Protein AF-0000000076362112 (afdb_homodimer)

Secondary structure (DSSP, 8-state):
------------TTTT--S--HHHHHHHTT--------------------EEEES-HHHHHHHHHHHHHHHHHHHHT-HHHHTS-HHHHHHHHHHHHHHHHHHHHHHHT----EEEE--HHHHHHHH-TTS---SSS-S---SPPHHHHHHHHHHHHHHHHHT--HHHHHHHHHHHH--S--TT-SSHHHHHHHHHHHHHHHHHHHS-SSTTSPPSHHHHHHHHHHHTTS-HHHHIIIIIHHHHTTS-HHHHHHHHHHS--/---S--------TTTT--S--HHHHHHHTT--------------------EEEES-HHHHHHHHHHHHHHHHHHHHT-HHHHTS-HHHHHHHHHHHHHHHHHHHHHHHT----EEEE--HHHHHHHH-TTS---STTTTT--SPPHHHHHHHHHHHHHHHHHT--HHHHHHHHHHHH--S--TT-SSHHHHHHHHHHHHHHHHHHHS-SSTTSPPSHHHHHHHHHHHTTS-HHHHIIIIIHHHHTTS-HHHHHHHHHHS--

Solvent-accessible surface area (backbone atoms only — not comparable to full-atom values): 30241 Å² total; per-residue (Å²): 142,78,76,82,77,81,84,71,70,78,82,53,85,71,61,78,70,59,74,90,42,62,71,54,52,64,64,56,62,69,68,76,76,79,78,85,72,81,79,65,79,67,70,70,70,70,69,55,54,44,37,40,39,53,55,51,50,57,63,45,34,45,55,51,49,52,35,43,51,51,41,45,47,54,54,67,70,34,68,74,51,70,73,43,55,68,69,41,42,53,49,41,49,69,68,30,46,50,48,43,31,51,50,38,32,40,75,70,64,64,77,83,56,69,40,65,27,67,39,50,43,45,51,43,56,69,51,13,81,80,53,80,73,82,53,74,73,59,49,80,60,56,51,28,35,66,67,56,51,48,52,52,49,50,41,37,50,51,48,57,71,66,60,69,50,72,69,56,49,53,36,48,47,47,34,58,51,37,58,62,86,50,88,83,51,77,61,48,69,60,38,40,50,50,22,51,51,27,46,50,53,35,51,64,69,44,47,47,92,45,88,86,47,75,61,57,50,60,65,51,51,53,41,50,55,55,41,64,68,57,51,56,53,36,53,40,49,50,58,37,29,80,74,53,45,80,56,59,65,62,58,52,50,51,48,59,61,64,42,73,122,138,85,72,77,85,82,80,70,74,82,83,55,85,73,61,78,74,60,75,89,40,61,73,54,51,66,63,56,63,70,68,75,77,78,79,84,73,82,78,67,80,68,70,69,72,70,70,54,54,43,36,40,38,52,55,48,51,56,63,45,34,46,54,51,50,51,35,44,50,52,42,47,46,53,55,66,68,33,68,75,50,69,74,43,55,68,68,40,42,54,50,40,49,69,70,28,45,51,47,43,31,53,51,38,32,40,75,68,64,65,77,85,57,68,39,66,26,67,37,49,43,46,51,42,55,69,47,13,79,80,53,80,72,79,53,76,74,57,48,81,59,56,51,29,35,65,68,56,52,47,52,51,51,50,43,38,51,51,48,56,71,64,59,70,51,73,68,54,48,53,36,48,47,46,35,59,49,37,59,61,86,49,88,82,51,76,60,49,69,59,37,40,50,50,22,51,50,28,46,52,54,35,51,64,71,44,47,47,92,44,88,85,45,75,62,56,50,62,66,50,51,53,42,51,56,56,42,63,69,56,51,55,53,35,53,40,49,49,59,38,30,80,73,53,46,82,57,58,64,62,59,52,49,50,47,58,60,64,43,73,124

pLDDT: mean 75.49, std 26.13, range [19.02, 98.56]

InterPro domains:
  IPR000536 Nuclear hormone receptor, ligand-binding domain [PF00104] (61-240)
  IPR000536 Nuclear hormone receptor, ligand-binding domain [PS51843] (24-260)
  IPR000536 Nuclear hormone receptor, ligand-binding domain [SM00430] (62-231)
  IPR001723 Nuclear hormone receptor [PR00398] (63-84)
  IPR001723 Nuclear hormone receptor [PR00398] (84-100)
  IPR001723 Nuclear hormone receptor [PR00398] (162-177)
  IPR001723 Nuclear hormone receptor [PR00398] (219-236)
  IPR033544 Nuclear receptor subfamily 0 group B member 1/2 [PTHR24081] (4-260)
  IPR035500 Nuclear hormone receptor-like domain superfamily [G3DSA:1.10.565.10] (57-258)
  IPR035500 Nuclear hormone receptor-like domain superfamily [SSF48508] (22-259)

Organism: Callorhinchus milii (NCBI:txid7868)

Nearest PDB structures (foldseek):
  4nuf-assembly1_A  TM=9.093E-01  e=3.323E-13  Escherichia coli O104:H4 str. 2009EL-2071
  3f5c-assembly1_B  TM=9.180E-01  e=6.263E-12  Mus musculus
  8c5l-assembly1_A  TM=8.718E-01  e=2.458E-09  Escherichia coli K-12
  8c5l-assembly1_B-2  TM=8.641E-01  e=8.531E-09  Escherichia coli K-12
  4log-assembly1_A  TM=8.033E-01  e=7.347E-09  Escherichia coli O104:H4 str. 2009EL-2071

Sequence (522 aa):
MACVNMLLDKCHCASRYGRNAILYNILSQQAVVKPHSQFSHHSCTCQIKRTVCLKTPHITCPTVIEVLVKTVSFMQNLPSFHHLPKEDQLLLLGSCWAPLFLLGLAQEGVNFEVVEIPVQSLLKRLLLNGKELPGVVGAESTQPSIADVQRIKLCLNKFWDLDLTPKEFAYLKGAVLFSADLPGLQATLYVQSLQREAQRVLHEVLVPLQPKDTSRLAPILLTVSALRTISAGVVTELFFRPVIGSTEINQLLIQMFYTKQMACVNMLLDKCHCASRYGRNAILYNILSQQAVVKPHSQFSHHSCTCQIKRTVCLKTPHITCPTVIEVLVKTVSFMQNLPSFHHLPKEDQLLLLGSCWAPLFLLGLAQEGVNFEVVEIPVQSLLKRLLLNGKELPGVVGAESTQPSIADVQRIKLCLNKFWDLDLTPKEFAYLKGAVLFSADLPGLQATLYVQSLQREAQRVLHEVLVPLQPKDTSRLAPILLTVSALRTISAGVVTELFFRPVIGSTEINQLLIQMFYTKQ

Radius of gyration: 28.47 Å; Cα contacts (8 Å, |Δi|>4): 563; chains: 2; bounding box: 60×81×67 Å

Foldseek 3Di:
DPDPDDPPDDPPVPDPPPDVCVVVVVVPPPDPDDCPDDPPPVPVVLPQQWFKAFPCLVPQQVVLVVLLLVLLVLLLPDPLLVVFDPVQNLLLLVQQSQLSSLLSCLVVVPDTDMDTDRPPSVCCVVVVCPPPPPPPCPPVNLGAGPVLVVLSVVLSVLSVVLVDDPVLSSLVSQLRRLDLPGPPGPPSVSSVVSNVVSVVVSQVVQPDPDPPDDGCVVSNVVSSVSSSPRDPSNVCNHRPCVPQPPDDVSVVSVCSNPVDD/DPDPDPPPDDPPPVPPPPDVCVVVVVVPPPDPDDDDDDPPPVPVVLPQQWFKAFPCLVPQQVVLVVLLLVLLVLLLPDPLLVVFDPVQNLLLLVQQSQLSSLLSCLVVVPDTDMDTDRPPSVCCVVVVCPPPPPPPCPPVNLGAGPVLVVLSVVLSVLSVVLVDDPVLSSLVSQLRSLDLPGPPGPPSVSSVVSNVVSVVVSQVVQPDPDPPDPGCVVSNVVSSVSSSPRDPSNVCNHRPCVPQPPDDVSVVSVCSNPVDD

Structure (mmCIF, N/CA/C/O backbone):
data_AF-0000000076362112-model_v1
#
loop_
_entity.id
_entity.type
_entity.pdbx_description
1 polymer 'Nuclear receptor subfamily 0, group B, member 2b'
#
loop_
_atom_site.group_PDB
_atom_site.id
_atom_site.type_symbol
_atom_site.label_atom_id
_atom_site.label_alt_id
_atom_site.label_comp_id
_atom_site.label_asym_id
_atom_site.label_entity_id
_atom_site.label_seq_id
_atom_site.pdbx_PDB_ins_code
_atom_site.Cartn_x
_atom_site.Cartn_y
_atom_site.Cartn_z
_atom_site.occupancy
_atom_site.B_iso_or_equiv
_atom_site.auth_seq_id
_atom_site.auth_comp_id
_atom_site.auth_asym_id
_atom_site.auth_atom_id
_atom_site.pdbx_PDB_model_num
ATOM 1 N N . MET A 1 1 ? -37.219 -4.016 -19.281 1 19.28 1 MET A N 1
ATOM 2 C CA . MET A 1 1 ? -36.094 -4.199 -20.188 1 19.28 1 MET A CA 1
ATOM 3 C C . MET A 1 1 ? -35.438 -2.863 -20.531 1 19.28 1 MET A C 1
ATOM 5 O O . MET A 1 1 ? -34.469 -2.812 -21.312 1 19.28 1 MET A O 1
ATOM 9 N N . ALA A 1 2 ? -36.094 -1.767 -20.406 1 21.03 2 ALA A N 1
ATOM 10 C CA . ALA A 1 2 ? -36.031 -0.342 -20.719 1 21.03 2 ALA A CA 1
ATOM 11 C C . ALA A 1 2 ? -34.812 0.302 -20.094 1 21.03 2 ALA A C 1
ATOM 13 O O . ALA A 1 2 ? -34.25 1.266 -20.625 1 21.03 2 ALA A O 1
ATOM 14 N N . CYS A 1 3 ? -34.5 0.074 -18.938 1 20.05 3 CYS A N 1
ATOM 15 C CA . CYS A 1 3 ? -34.25 1.035 -17.859 1 20.05 3 CYS A CA 1
ATOM 16 C C . CYS A 1 3 ? -32.844 1.589 -17.922 1 20.05 3 CYS A C 1
ATOM 18 O O . CYS A 1 3 ? -32.312 2.088 -16.922 1 20.05 3 CYS A O 1
ATOM 20 N N . VAL A 1 4 ? -32 0.981 -18.703 1 24.61 4 VAL A N 1
ATOM 21 C CA . VAL A 1 4 ? -30.594 1.295 -18.594 1 24.61 4 VAL A CA 1
ATOM 22 C C . VAL A 1 4 ? -30.359 2.754 -18.984 1 24.61 4 VAL A C 1
ATOM 24 O O . VAL A 1 4 ? -30.359 3.104 -20.172 1 24.61 4 VAL A O 1
ATOM 27 N N . ASN A 1 5 ? -31.188 3.746 -18.609 1 21.02 5 ASN A N 1
ATOM 28 C CA . ASN A 1 5 ? -31.219 5.203 -18.672 1 21.02 5 ASN A CA 1
ATOM 29 C C . ASN A 1 5 ? -29.812 5.789 -18.75 1 21.02 5 ASN A C 1
ATOM 31 O O . ASN A 1 5 ? -28.859 5.176 -18.266 1 21.02 5 ASN A O 1
ATOM 35 N N . MET A 1 6 ? -29.516 7.078 -19.5 1 23.14 6 MET A N 1
ATOM 36 C CA . MET A 1 6 ? -28.969 8.086 -20.406 1 23.14 6 MET A CA 1
ATOM 37 C C . MET A 1 6 ? -28.047 9.039 -19.656 1 23.14 6 MET A C 1
ATOM 39 O O . MET A 1 6 ? -27.547 10 -20.234 1 23.14 6 MET A O 1
ATOM 43 N N . LEU A 1 7 ? -28.25 9.148 -18.359 1 22.69 7 LEU A N 1
ATOM 44 C CA . LEU A 1 7 ? -27.953 10.375 -17.625 1 22.69 7 LEU A CA 1
ATOM 45 C C . LEU A 1 7 ? -26.469 10.68 -17.641 1 22.69 7 LEU A C 1
ATOM 47 O O . LEU A 1 7 ? -25.781 10.445 -16.641 1 22.69 7 LEU A O 1
ATOM 51 N N . LEU A 1 8 ? -25.781 10.188 -18.531 1 27.08 8 LEU A N 1
ATOM 52 C CA . LEU A 1 8 ? -24.344 10.43 -18.609 1 27.08 8 LEU A CA 1
ATOM 53 C C . LEU A 1 8 ? -24.062 11.906 -18.859 1 27.08 8 LEU A C 1
ATOM 55 O O . LEU A 1 8 ? -23.641 12.281 -19.969 1 27.08 8 LEU A O 1
ATOM 59 N N . ASP A 1 9 ? -25.016 12.852 -18.766 1 29.69 9 ASP A N 1
ATOM 60 C CA . ASP A 1 9 ? -24.922 14.172 -19.391 1 29.69 9 ASP A CA 1
ATOM 61 C C . ASP A 1 9 ? -23.516 14.758 -19.203 1 29.69 9 ASP A C 1
ATOM 63 O O . ASP A 1 9 ? -22.719 14.234 -18.406 1 29.69 9 ASP A O 1
ATOM 67 N N . LYS A 1 10 ? -23.531 16.297 -19.125 1 29.12 10 LYS A N 1
ATOM 68 C CA . LYS A 1 10 ? -22.734 17.516 -19.062 1 29.12 10 LYS A CA 1
ATOM 69 C C . LYS A 1 10 ? -21.812 17.516 -17.844 1 29.12 10 LYS A C 1
ATOM 71 O O . LYS A 1 10 ? -22.281 17.406 -16.703 1 29.12 10 LYS A O 1
ATOM 76 N N . CYS A 1 11 ? -20.875 17 -17.828 1 32.19 11 CYS A N 1
ATOM 77 C CA . CYS A 1 11 ? -19.891 16.938 -16.75 1 32.19 11 CYS A CA 1
ATOM 78 C C . CYS A 1 11 ? -19.688 18.312 -16.109 1 32.19 11 CYS A C 1
ATOM 80 O O . CYS A 1 11 ? -19.141 19.219 -16.734 1 32.19 11 CYS A O 1
ATOM 82 N N . HIS A 1 12 ? -20.812 19 -15.5 1 32.84 12 HIS A N 1
ATOM 83 C CA . HIS A 1 12 ? -20.906 20.328 -14.883 1 32.84 12 HIS A CA 1
ATOM 84 C C . HIS A 1 12 ? -19.844 20.5 -13.797 1 32.84 12 HIS A C 1
ATOM 86 O O . HIS A 1 12 ? -19.953 21.406 -12.961 1 32.84 12 HIS A O 1
ATOM 92 N N . CYS A 1 13 ? -18.859 19.766 -13.836 1 32.47 13 CYS A N 1
ATOM 93 C CA . CYS A 1 13 ? -18.016 19.891 -12.648 1 32.47 13 CYS A CA 1
ATOM 94 C C . CYS A 1 13 ? -17.906 21.344 -12.219 1 32.47 13 CYS A C 1
ATOM 96 O O . CYS A 1 13 ? -17.531 21.641 -11.078 1 32.47 13 CYS A O 1
ATOM 98 N N . ALA A 1 14 ? -17.922 22.344 -13.102 1 31.05 14 ALA A N 1
ATOM 99 C CA . ALA A 1 14 ? -17.828 23.781 -12.891 1 31.05 14 ALA A CA 1
ATOM 100 C C . ALA A 1 14 ? -19.078 24.312 -12.195 1 31.05 14 ALA A C 1
ATOM 102 O O . ALA A 1 14 ? -19.094 25.453 -11.727 1 31.05 14 ALA A O 1
ATOM 103 N N . SER A 1 15 ? -20.203 23.828 -12.398 1 33.34 15 SER A N 1
ATOM 104 C CA . SER A 1 15 ? -21.281 24.781 -12.102 1 33.34 15 SER A CA 1
ATOM 105 C C . SER A 1 15 ? -21.281 25.141 -10.617 1 33.34 15 SER A C 1
ATOM 107 O O . SER A 1 15 ? -21.609 26.281 -10.258 1 33.34 15 SER A O 1
ATOM 109 N N . ARG A 1 16 ? -21.562 24.172 -9.766 1 31.28 16 ARG A N 1
ATOM 110 C CA . ARG A 1 16 ? -22.141 24.594 -8.5 1 31.28 16 ARG A CA 1
ATOM 111 C C . ARG A 1 16 ? -21.094 25.25 -7.602 1 31.28 16 ARG A C 1
ATOM 113 O O . ARG A 1 16 ? -21.328 25.391 -6.398 1 31.28 16 ARG A O 1
ATOM 120 N N . TYR A 1 17 ? -19.922 25.5 -7.977 1 28.86 17 TYR A N 1
ATOM 121 C CA . TYR A 1 17 ? -19.125 26.219 -6.984 1 28.86 17 TYR A CA 1
ATOM 122 C C . TYR A 1 17 ? -19.703 27.594 -6.711 1 28.86 17 TYR A C 1
ATOM 124 O O . TYR A 1 17 ? -19.469 28.547 -7.465 1 28.86 17 TYR A O 1
ATOM 132 N N . GLY A 1 18 ? -20.969 27.812 -6.539 1 28.11 18 GLY A N 1
ATOM 133 C CA . GLY A 1 18 ? -21.328 29.188 -6.246 1 28.11 18 GLY A CA 1
ATOM 134 C C . GLY A 1 18 ? -20.328 29.875 -5.32 1 28.11 18 GLY A C 1
ATOM 135 O O . GLY A 1 18 ? -19.859 30.984 -5.605 1 28.11 18 GLY A O 1
ATOM 136 N N . ARG A 1 19 ? -20.531 29.719 -3.982 1 28.12 19 ARG A N 1
ATOM 137 C CA . ARG A 1 19 ? -20.031 30.75 -3.072 1 28.12 19 ARG A CA 1
ATOM 138 C C . ARG A 1 19 ? -18.516 30.844 -3.152 1 28.12 19 ARG A C 1
ATOM 140 O O . ARG A 1 19 ? -17.953 31.922 -2.941 1 28.12 19 ARG A O 1
ATOM 147 N N . ASN A 1 20 ? -17.844 29.859 -2.836 1 26.17 20 ASN A N 1
ATOM 148 C CA . ASN A 1 20 ? -16.484 30.219 -2.475 1 26.17 20 ASN A CA 1
ATOM 149 C C . ASN A 1 20 ? -15.68 30.703 -3.688 1 26.17 20 ASN A C 1
ATOM 151 O O . ASN A 1 20 ? -15.094 29.891 -4.406 1 26.17 20 ASN A O 1
ATOM 155 N N . ALA A 1 21 ? -16.016 31.75 -4.559 1 30.19 21 ALA A N 1
ATOM 156 C CA . ALA A 1 21 ? -15.75 32.844 -5.504 1 30.19 21 ALA A CA 1
ATOM 157 C C . ALA A 1 21 ? -14.352 33.406 -5.305 1 30.19 21 ALA A C 1
ATOM 159 O O . ALA A 1 21 ? -13.742 33.906 -6.25 1 30.19 21 ALA A O 1
ATOM 160 N N . ILE A 1 22 ? -13.914 33.562 -4.094 1 27.7 22 ILE A N 1
ATOM 161 C CA . ILE A 1 22 ? -12.766 34.406 -3.807 1 27.7 22 ILE A CA 1
ATOM 162 C C . ILE A 1 22 ? -11.555 33.938 -4.602 1 27.7 22 ILE A C 1
ATOM 164 O O . ILE A 1 22 ? -10.867 34.75 -5.242 1 27.7 22 ILE A O 1
ATOM 168 N N . LEU A 1 23 ? -11.336 32.656 -4.586 1 28.17 23 LEU A N 1
ATOM 169 C CA . LEU A 1 23 ? -10.094 32.375 -5.293 1 28.17 23 LEU A CA 1
ATOM 170 C C . LEU A 1 23 ? -10.281 32.5 -6.801 1 28.17 23 LEU A C 1
ATOM 172 O O . LEU A 1 23 ? -9.359 32.906 -7.516 1 28.17 23 LEU A O 1
ATOM 176 N N . TYR A 1 24 ? -11.461 32.375 -7.332 1 29.08 24 TYR A N 1
ATOM 177 C CA . TYR A 1 24 ? -11.781 32.719 -8.711 1 29.08 24 TYR A CA 1
ATOM 178 C C . TYR A 1 24 ? -11.562 34.219 -8.969 1 29.08 24 TYR A C 1
ATOM 180 O O . TYR A 1 24 ? -11.016 34.594 -10.008 1 29.08 24 TYR A O 1
ATOM 188 N N . ASN A 1 25 ? -12.102 35.094 -8.141 1 27.92 25 ASN A N 1
ATOM 189 C CA . ASN A 1 25 ? -12.016 36.531 -8.367 1 27.92 25 ASN A CA 1
ATOM 190 C C . ASN A 1 25 ? -10.562 37 -8.391 1 27.92 25 ASN A C 1
ATOM 192 O O . ASN A 1 25 ? -10.211 37.875 -9.172 1 27.92 25 ASN A O 1
ATOM 196 N N . ILE A 1 26 ? -9.75 36.5 -7.52 1 27.42 26 ILE A N 1
ATOM 197 C CA . ILE A 1 26 ? -8.438 37.125 -7.508 1 27.42 26 ILE A CA 1
ATOM 198 C C . ILE A 1 26 ? -7.707 36.844 -8.812 1 27.42 26 ILE A C 1
ATOM 200 O O . ILE A 1 26 ? -7.113 37.719 -9.422 1 27.42 26 ILE A O 1
ATOM 204 N N . LEU A 1 27 ? -7.848 35.5 -9.266 1 29.06 27 LEU A N 1
ATOM 205 C CA . LEU A 1 27 ? -7.016 35.25 -10.438 1 29.06 27 LEU A CA 1
ATOM 206 C C . LEU A 1 27 ? -7.738 35.688 -11.711 1 29.06 27 LEU A C 1
ATOM 208 O O . LEU A 1 27 ? -7.105 35.875 -12.75 1 29.06 27 LEU A O 1
ATOM 212 N N . SER A 1 28 ? -9.07 35.656 -11.711 1 28.62 28 SER A N 1
ATOM 213 C CA . SER A 1 28 ? -9.797 36.062 -12.906 1 28.62 28 SER A CA 1
ATOM 214 C C . SER A 1 28 ? -9.523 37.531 -13.258 1 28.62 28 SER A C 1
ATOM 216 O O . SER A 1 28 ? -9.906 38 -14.328 1 28.62 28 SER A O 1
ATOM 218 N N . GLN A 1 29 ? -9.32 38.375 -12.328 1 26.28 29 GLN A N 1
ATOM 219 C CA . GLN A 1 29 ? -9.367 39.781 -12.758 1 26.28 29 GLN A CA 1
ATOM 220 C C . GLN A 1 29 ? -8.258 40.062 -13.758 1 26.28 29 GLN A C 1
ATOM 222 O O . GLN A 1 29 ? -8.352 41.031 -14.523 1 26.28 29 GLN A O 1
ATOM 227 N N . GLN A 1 30 ? -7.004 39.656 -13.547 1 27.81 30 GLN A N 1
ATOM 228 C CA . GLN A 1 30 ? -6.117 40.469 -14.375 1 27.81 30 GLN A CA 1
ATOM 229 C C . GLN A 1 30 ? -6.105 39.969 -15.812 1 27.81 30 GLN A C 1
ATOM 231 O O . GLN A 1 30 ? -5.527 40.594 -16.688 1 27.81 30 GLN A O 1
ATOM 236 N N . ALA A 1 31 ? -6.176 38.594 -16.125 1 27.25 31 ALA A N 1
ATOM 237 C CA . ALA A 1 31 ? -5.801 38.5 -17.531 1 27.25 31 ALA A CA 1
ATOM 238 C C . ALA A 1 31 ? -6.98 38.812 -18.453 1 27.25 31 ALA A C 1
ATOM 240 O O . ALA A 1 31 ? -8.102 38.375 -18.203 1 27.25 31 ALA A O 1
ATOM 241 N N . VAL A 1 32 ? -7.043 39.844 -19.125 1 26.59 32 VAL A N 1
ATOM 242 C CA . VAL A 1 32 ? -7.777 40.406 -20.266 1 26.59 32 VAL A CA 1
ATOM 243 C C . VAL A 1 32 ? -7.75 39.406 -21.422 1 26.59 32 VAL A C 1
ATOM 245 O O . VAL A 1 32 ? -7.984 39.781 -22.578 1 26.59 32 VAL A O 1
ATOM 248 N N . VAL A 1 33 ? -7.688 38.156 -21.203 1 24.38 33 VAL A N 1
ATOM 249 C CA . VAL A 1 33 ? -7.527 37.438 -22.469 1 24.38 33 VAL A CA 1
ATOM 250 C C . VAL A 1 33 ? -8.766 37.656 -23.328 1 24.38 33 VAL A C 1
ATOM 252 O O . VAL A 1 33 ? -9.883 37.719 -22.812 1 24.38 33 VAL A O 1
ATOM 255 N N . LYS A 1 34 ? -8.539 37.938 -24.641 1 27.59 34 LYS A N 1
ATOM 256 C CA . LYS A 1 34 ? -9.406 38.094 -25.797 1 27.59 34 LYS A CA 1
ATOM 257 C C . LYS A 1 34 ? -10.219 36.844 -26.047 1 27.59 34 LYS A C 1
ATOM 259 O O . LYS A 1 34 ? -9.75 35.719 -25.781 1 27.59 34 LYS A O 1
ATOM 264 N N . PRO A 1 35 ? -11.57 36.844 -26.406 1 27.25 35 PRO A N 1
ATOM 265 C CA . PRO A 1 35 ? -12.719 35.938 -26.609 1 27.25 35 PRO A CA 1
ATOM 266 C C . PRO A 1 35 ? -12.469 34.906 -27.703 1 27.25 35 PRO A C 1
ATOM 268 O O . PRO A 1 35 ? -13.406 34.25 -28.172 1 27.25 35 PRO A O 1
ATOM 271 N N . HIS A 1 36 ? -11.281 34.531 -28.203 1 25.17 36 HIS A N 1
ATOM 272 C CA . HIS A 1 36 ? -11.43 33.844 -29.469 1 25.17 36 HIS A CA 1
ATOM 273 C C . HIS A 1 36 ? -12.211 32.531 -29.281 1 25.17 36 HIS A C 1
ATOM 275 O O . HIS A 1 36 ? -12.023 31.828 -28.281 1 25.17 36 HIS A O 1
ATOM 281 N N . SER A 1 37 ? -13.398 32.188 -29.969 1 25.25 37 SER A N 1
ATOM 282 C CA . SER A 1 37 ? -14.617 31.406 -30.062 1 25.25 37 SER A CA 1
ATOM 283 C C . SER A 1 37 ? -14.305 29.922 -30.219 1 25.25 37 SER A C 1
ATOM 285 O O . SER A 1 37 ? -15.219 29.094 -30.281 1 25.25 37 SER A O 1
ATOM 287 N N . GLN A 1 38 ? -13.195 29.516 -30.859 1 27.81 38 GLN A N 1
ATOM 288 C CA . GLN A 1 38 ? -13.391 28.203 -31.469 1 27.81 38 GLN A CA 1
ATOM 289 C C . GLN A 1 38 ? -13.633 27.141 -30.391 1 27.81 38 GLN A C 1
ATOM 291 O O . GLN A 1 38 ? -13.008 27.172 -29.328 1 27.81 38 GLN A O 1
ATOM 296 N N . PHE A 1 39 ? -14.797 26.438 -30.344 1 25.59 39 PHE A N 1
ATOM 297 C CA . PHE A 1 39 ? -15.461 25.375 -29.594 1 25.59 39 PHE A CA 1
ATOM 298 C C . PHE A 1 39 ? -14.547 24.172 -29.438 1 25.59 39 PHE A C 1
ATOM 300 O O . PHE A 1 39 ? -14.57 23.266 -30.281 1 25.59 39 PHE A O 1
ATOM 307 N N . SER A 1 40 ? -13.266 24.281 -29.578 1 29.3 40 SER A N 1
ATOM 308 C CA . SER A 1 40 ? -12.531 23.031 -29.562 1 29.3 40 SER A CA 1
ATOM 309 C C . SER A 1 40 ? -12.898 22.188 -28.344 1 29.3 40 SER A C 1
ATOM 311 O O . SER A 1 40 ? -13.07 22.703 -27.25 1 29.3 40 SER A O 1
ATOM 313 N N . HIS A 1 41 ? -13.648 21.031 -28.641 1 29.25 41 HIS A N 1
ATOM 314 C CA . HIS A 1 41 ? -13.961 19.922 -27.75 1 29.25 41 HIS A CA 1
ATOM 315 C C . HIS A 1 41 ? -12.789 19.625 -26.812 1 29.25 41 HIS A C 1
ATOM 317 O O . HIS A 1 41 ? -11.719 19.219 -27.281 1 29.25 41 HIS A O 1
ATOM 323 N N . HIS A 1 42 ? -12.375 20.516 -26.094 1 29.17 42 HIS A N 1
ATOM 324 C CA . HIS A 1 42 ? -11.32 20.328 -25.109 1 29.17 42 HIS A CA 1
ATOM 325 C C . HIS A 1 42 ? -11.469 18.984 -24.406 1 29.17 42 HIS A C 1
ATOM 327 O O . HIS A 1 42 ? -12.469 18.75 -23.734 1 29.17 42 HIS A O 1
ATOM 333 N N . SER A 1 43 ? -11.266 17.859 -25.266 1 31.94 43 SER A N 1
ATOM 334 C CA . SER A 1 43 ? -11.086 16.547 -24.641 1 31.94 43 SER A CA 1
ATOM 335 C C . SER A 1 43 ? -10.5 16.672 -23.234 1 31.94 43 SER A C 1
ATOM 337 O O . SER A 1 43 ? -9.438 17.266 -23.062 1 31.94 43 SER A O 1
ATOM 339 N N . CYS A 1 44 ? -11.281 17.109 -22.438 1 36 44 CYS A N 1
ATOM 340 C CA . CYS A 1 44 ? -10.891 17.172 -21.031 1 36 44 CYS A CA 1
ATOM 341 C C . CYS A 1 44 ? -9.891 16.062 -20.703 1 36 44 CYS A C 1
ATOM 343 O O . CYS A 1 44 ? -10.164 14.883 -20.922 1 36 44 CYS A O 1
ATOM 345 N N . THR A 1 45 ? -8.703 16.047 -21.141 1 37.31 45 THR A N 1
ATOM 346 C CA . THR A 1 45 ? -7.566 15.219 -20.766 1 37.31 45 THR A CA 1
ATOM 347 C C . THR A 1 45 ? -7.68 14.773 -19.312 1 37.31 45 THR A C 1
ATOM 349 O O . THR A 1 45 ? -6.738 14.195 -18.75 1 37.31 45 THR A O 1
ATOM 352 N N . CYS A 1 46 ? -8.523 15.289 -18.516 1 42.59 46 CYS A N 1
ATOM 353 C CA . CYS A 1 46 ? -8.609 14.773 -17.156 1 42.59 46 CYS A CA 1
ATOM 354 C C . CYS A 1 46 ? -8.68 13.25 -17.156 1 42.59 46 CYS A C 1
ATOM 356 O O . CYS A 1 46 ? -9.773 12.68 -17.125 1 42.59 46 CYS A O 1
ATOM 358 N N . GLN A 1 47 ? -8.141 12.578 -18.094 1 44.5 47 GLN A N 1
ATOM 359 C CA . GLN A 1 47 ? -8.109 11.133 -17.938 1 44.5 47 GLN A CA 1
ATOM 360 C C . GLN A 1 47 ? -7.934 10.727 -16.484 1 44.5 47 GLN A C 1
ATOM 362 O O . GLN A 1 47 ? -6.863 10.93 -15.906 1 44.5 47 GLN A O 1
ATOM 367 N N . ILE A 1 48 ? -8.938 10.93 -15.609 1 48.56 48 ILE A N 1
ATOM 368 C CA . ILE A 1 48 ? -9.086 10.547 -14.211 1 48.56 48 ILE A CA 1
ATOM 369 C C . ILE A 1 48 ? -8.5 9.148 -13.992 1 48.56 48 ILE A C 1
ATOM 371 O O . ILE A 1 48 ? -9.062 8.156 -14.453 1 48.56 48 ILE A O 1
ATOM 375 N N . LYS A 1 49 ? -7.188 9.023 -14.141 1 56.47 49 LYS A N 1
ATOM 376 C CA . LYS A 1 49 ? -6.648 7.715 -13.773 1 56.47 49 LYS A CA 1
ATOM 377 C C . LYS A 1 49 ? -7.09 7.32 -12.367 1 56.47 49 LYS A C 1
ATOM 379 O O . LYS A 1 49 ? -6.891 8.07 -11.406 1 56.47 49 LYS A O 1
ATOM 384 N N . ARG A 1 50 ? -8.148 6.445 -12.266 1 68.06 50 ARG A N 1
ATOM 385 C CA . ARG A 1 50 ? -8.648 5.875 -11.023 1 68.06 50 ARG A CA 1
ATOM 386 C C . ARG A 1 50 ? -7.824 4.664 -10.602 1 68.06 50 ARG A C 1
ATOM 388 O O . ARG A 1 50 ? -7.457 3.838 -11.445 1 68.06 50 ARG A O 1
ATOM 395 N N . THR A 1 51 ? -7.246 4.828 -9.445 1 78.81 51 THR A N 1
ATOM 396 C CA . THR A 1 51 ? -6.602 3.643 -8.898 1 78.81 51 THR A CA 1
ATOM 397 C C . THR A 1 51 ? -7.629 2.723 -8.242 1 78.81 51 THR A C 1
ATOM 399 O O . THR A 1 51 ? -8.719 3.168 -7.859 1 78.81 51 THR A O 1
ATOM 402 N N . VAL A 1 52 ? -7.301 1.466 -8.273 1 89.56 52 VAL A N 1
ATOM 403 C CA . VAL A 1 52 ? -8.242 0.487 -7.738 1 89.56 52 VAL A CA 1
ATOM 404 C C . VAL A 1 52 ? -7.648 -0.181 -6.5 1 89.56 52 VAL A C 1
ATOM 406 O O . VAL A 1 52 ? -6.43 -0.343 -6.402 1 89.56 52 VAL A O 1
ATOM 409 N N . CYS A 1 53 ? -8.516 -0.43 -5.496 1 91 53 CYS A N 1
ATOM 410 C CA . CYS A 1 53 ? -8.109 -1.18 -4.312 1 91 53 CYS A CA 1
ATOM 411 C C . CYS A 1 53 ? -9.125 -2.266 -3.982 1 91 53 CYS A C 1
ATOM 413 O O . CYS A 1 53 ? -10.234 -2.268 -4.516 1 91 53 CYS A O 1
ATOM 415 N N . LEU A 1 54 ? -8.727 -3.227 -3.205 1 94.06 54 LEU A N 1
ATOM 416 C CA . LEU A 1 54 ? -9.633 -4.297 -2.795 1 94.06 54 LEU A CA 1
ATOM 417 C C . LEU A 1 54 ? -10.805 -3.736 -1.994 1 94.06 54 LEU A C 1
ATOM 419 O O . LEU A 1 54 ? -10.617 -2.879 -1.129 1 94.06 54 LEU A O 1
ATOM 423 N N . LYS A 1 55 ? -11.953 -4.203 -2.236 1 92.81 55 LYS A N 1
ATOM 424 C CA . LYS A 1 55 ? -13.156 -3.764 -1.525 1 92.81 55 LYS A CA 1
ATOM 425 C C . LYS A 1 55 ? -13.148 -4.262 -0.083 1 92.81 55 LYS A C 1
ATOM 427 O O . LYS A 1 55 ? -13.555 -3.537 0.83 1 92.81 55 LYS A O 1
ATOM 432 N N . THR A 1 56 ? -12.742 -5.492 0.049 1 92.31 56 THR A N 1
ATOM 433 C CA . THR A 1 56 ? -12.727 -6.117 1.367 1 92.31 56 THR A CA 1
ATOM 434 C C . THR A 1 56 ? -11.375 -6.766 1.643 1 92.31 56 THR A C 1
ATOM 436 O O . THR A 1 56 ? -11.273 -7.992 1.739 1 92.31 56 THR A O 1
ATOM 439 N N . PRO A 1 57 ? -10.414 -5.945 1.925 1 90.56 57 PRO A N 1
ATOM 440 C CA . PRO A 1 57 ? -9.07 -6.477 2.15 1 90.56 57 PRO A CA 1
ATOM 441 C C . PRO A 1 57 ? -9 -7.426 3.344 1 90.56 57 PRO A C 1
ATOM 443 O O . PRO A 1 57 ? -8.211 -8.375 3.344 1 90.56 57 PRO A O 1
ATOM 446 N N . HIS A 1 58 ? -9.82 -7.312 4.344 1 86.25 58 HIS A N 1
ATOM 447 C CA . HIS A 1 58 ? -9.789 -8.133 5.551 1 86.25 58 HIS A CA 1
ATOM 448 C C . HIS A 1 58 ? -10.242 -9.562 5.258 1 86.25 58 HIS A C 1
ATOM 450 O O . HIS A 1 58 ? -9.922 -10.484 6.016 1 86.25 58 HIS A O 1
ATOM 456 N N . ILE A 1 59 ? -10.953 -9.75 4.141 1 89.56 59 ILE A N 1
ATOM 457 C CA . ILE A 1 59 ? -11.414 -11.07 3.732 1 89.56 59 ILE A CA 1
ATOM 458 C C . ILE A 1 59 ? -10.477 -11.641 2.664 1 89.56 59 ILE A C 1
ATOM 460 O O . ILE A 1 59 ? -10.07 -12.797 2.736 1 89.56 59 ILE A O 1
ATOM 464 N N . THR A 1 60 ? -10.117 -10.781 1.714 1 93.25 60 THR A N 1
ATOM 465 C CA . THR A 1 60 ? -9.383 -11.227 0.533 1 93.25 60 THR A CA 1
ATOM 466 C C . THR A 1 60 ? -7.914 -11.469 0.865 1 93.25 60 THR A C 1
ATOM 468 O O . THR A 1 60 ? -7.328 -12.461 0.427 1 93.25 60 THR A O 1
ATOM 471 N N . CYS A 1 61 ? -7.324 -10.625 1.694 1 89.5 61 CYS A N 1
ATOM 472 C CA . CYS A 1 61 ? -5.883 -10.664 1.905 1 89.5 61 CYS A CA 1
ATOM 473 C C . CYS A 1 61 ? -5.465 -11.961 2.59 1 89.5 61 CYS A C 1
ATOM 475 O O . CYS A 1 61 ? -4.523 -12.625 2.15 1 89.5 61 CYS A O 1
ATOM 477 N N . PRO A 1 62 ? -6.191 -12.414 3.643 1 85.81 62 PRO A N 1
ATOM 478 C CA . PRO A 1 62 ? -5.82 -13.703 4.242 1 85.81 62 PRO A CA 1
ATOM 479 C C . PRO A 1 62 ? -5.867 -14.852 3.242 1 85.81 62 PRO A C 1
ATOM 481 O O . PRO A 1 62 ? -4.98 -15.711 3.24 1 85.81 62 PRO A O 1
ATOM 484 N N . THR A 1 63 ? -6.914 -14.844 2.367 1 90.94 63 THR A N 1
ATOM 485 C CA . THR A 1 63 ? -7.09 -15.914 1.393 1 90.94 63 THR A CA 1
ATOM 486 C C . THR A 1 63 ? -5.965 -15.898 0.364 1 90.94 63 THR A C 1
ATOM 488 O O . THR A 1 63 ? -5.41 -16.953 0.025 1 90.94 63 THR A O 1
ATOM 491 N N . VAL A 1 64 ? -5.629 -14.703 -0.06 1 94 64 VAL A N 1
ATOM 492 C CA . VAL A 1 64 ? -4.621 -14.633 -1.112 1 94 64 VAL A CA 1
ATOM 493 C C . VAL A 1 64 ? -3.24 -14.93 -0.527 1 94 64 VAL A C 1
ATOM 495 O O . VAL A 1 64 ? -2.379 -15.492 -1.204 1 94 64 VAL A O 1
ATOM 498 N N . ILE A 1 65 ? -3.023 -14.57 0.711 1 89.56 65 ILE A N 1
ATOM 499 C CA . ILE A 1 65 ? -1.76 -14.891 1.366 1 89.56 65 ILE A CA 1
ATOM 500 C C . ILE A 1 65 ? -1.598 -16.406 1.461 1 89.56 65 ILE A C 1
ATOM 502 O O . ILE A 1 65 ? -0.509 -16.938 1.229 1 89.56 65 ILE A O 1
ATOM 506 N N . GLU A 1 66 ? -2.68 -17.078 1.756 1 88.81 66 GLU A N 1
ATOM 507 C CA . GLU A 1 66 ? -2.641 -18.547 1.783 1 88.81 66 GLU A CA 1
ATOM 508 C C . GLU A 1 66 ? -2.26 -19.109 0.418 1 88.81 66 GLU A C 1
ATOM 510 O O . GLU A 1 66 ? -1.475 -20.062 0.331 1 88.81 66 GLU A O 1
ATOM 515 N N . VAL A 1 67 ? -2.816 -18.547 -0.559 1 94.25 67 VAL A N 1
ATOM 516 C CA . VAL A 1 67 ? -2.51 -19 -1.911 1 94.25 67 VAL A CA 1
ATOM 517 C C . VAL A 1 67 ? -1.037 -18.75 -2.221 1 94.25 67 VAL A C 1
ATOM 519 O O . VAL A 1 67 ? -0.379 -19.578 -2.857 1 94.25 67 VAL A O 1
ATOM 522 N N . LEU A 1 68 ? -0.551 -17.594 -1.768 1 94 68 LEU A N 1
ATOM 523 C CA . LEU A 1 68 ? 0.855 -17.297 -1.997 1 94 68 LEU A CA 1
ATOM 524 C C . LEU A 1 68 ? 1.757 -18.297 -1.292 1 94 68 LEU A C 1
ATOM 526 O O . LEU A 1 68 ? 2.746 -18.766 -1.866 1 94 68 LEU A O 1
ATOM 530 N N . VAL A 1 69 ? 1.418 -18.672 -0.132 1 88.38 69 VAL A N 1
ATOM 531 C CA . VAL A 1 69 ? 2.189 -19.641 0.626 1 88.38 69 VAL A CA 1
ATOM 532 C C . VAL A 1 69 ? 2.193 -20.984 -0.109 1 88.38 69 VAL A C 1
ATOM 534 O O . VAL A 1 69 ? 3.24 -21.625 -0.243 1 88.38 69 VAL A O 1
ATOM 537 N N . LYS A 1 70 ? 1.05 -21.344 -0.553 1 91.75 70 LYS A N 1
ATOM 538 C CA . LYS A 1 70 ? 0.955 -22.594 -1.316 1 91.75 70 LYS A CA 1
ATOM 539 C C . LYS A 1 70 ? 1.787 -22.516 -2.594 1 91.75 70 LYS A C 1
ATOM 541 O O . LYS A 1 70 ? 2.361 -23.516 -3.025 1 91.75 70 LYS A O 1
ATOM 546 N N . THR A 1 71 ? 1.791 -21.391 -3.191 1 94.94 71 THR A N 1
ATOM 547 C CA . THR A 1 71 ? 2.557 -21.172 -4.414 1 94.94 71 THR A CA 1
ATOM 548 C C . THR A 1 71 ? 4.051 -21.359 -4.16 1 94.94 71 THR A C 1
ATOM 550 O O . THR A 1 71 ? 4.727 -22.078 -4.902 1 94.94 71 THR A O 1
ATOM 553 N N . VAL A 1 72 ? 4.531 -20.75 -3.131 1 93.06 72 VAL A N 1
ATOM 554 C CA . VAL A 1 72 ? 5.949 -20.859 -2.797 1 93.06 72 VAL A CA 1
ATOM 555 C C . VAL A 1 72 ? 6.266 -22.281 -2.363 1 93.06 72 VAL A C 1
ATOM 557 O O . VAL A 1 72 ? 7.316 -22.828 -2.715 1 93.06 72 VAL A O 1
ATOM 560 N N . SER A 1 73 ? 5.352 -22.859 -1.645 1 90.5 73 SER A N 1
ATOM 561 C CA . SER A 1 73 ? 5.523 -24.25 -1.221 1 90.5 73 SER A CA 1
ATOM 562 C C . SER A 1 73 ? 5.629 -25.172 -2.42 1 90.5 73 SER A C 1
ATOM 564 O O . SER A 1 73 ? 6.391 -26.156 -2.391 1 90.5 73 SER A O 1
ATOM 566 N N . PHE A 1 74 ? 4.895 -24.969 -3.383 1 93.94 74 PHE A N 1
ATOM 567 C CA . PHE A 1 74 ? 4.961 -25.766 -4.605 1 93.94 74 PHE A CA 1
ATOM 568 C C . PHE A 1 74 ? 6.379 -25.766 -5.168 1 93.94 74 PHE A C 1
ATOM 570 O O . PHE A 1 74 ? 6.902 -26.828 -5.527 1 93.94 74 PHE A O 1
ATOM 577 N N . MET A 1 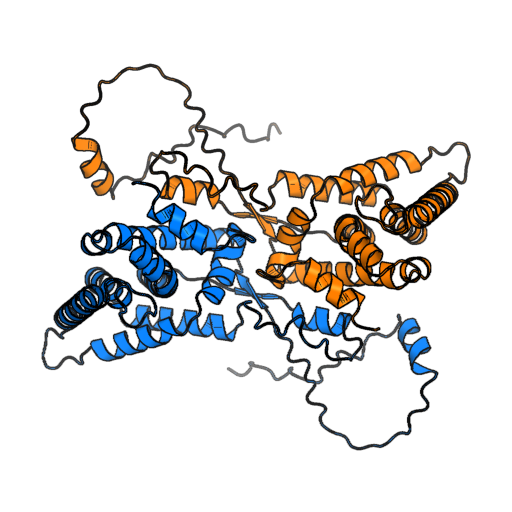75 ? 6.977 -24.578 -5.254 1 92.88 75 MET A N 1
ATOM 578 C CA . MET A 1 75 ? 8.336 -24.453 -5.766 1 92.88 75 MET A CA 1
ATOM 579 C C . MET A 1 75 ? 9.328 -25.172 -4.848 1 92.88 75 MET A C 1
ATOM 581 O O . MET A 1 75 ? 10.242 -25.844 -5.32 1 92.88 75 MET A O 1
ATOM 585 N N . GLN A 1 76 ? 9.055 -25 -3.609 1 89.75 76 GLN A N 1
ATOM 586 C CA . GLN A 1 76 ? 9.93 -25.578 -2.602 1 89.75 76 GLN A CA 1
ATOM 587 C C . GLN A 1 76 ? 9.922 -27.109 -2.686 1 89.75 76 GLN A C 1
ATOM 589 O O . GLN A 1 76 ? 10.914 -27.75 -2.367 1 89.75 76 GLN A O 1
ATOM 594 N N . ASN A 1 77 ? 8.859 -27.609 -3.07 1 91.25 77 ASN A N 1
ATOM 595 C CA . ASN A 1 77 ? 8.68 -29.062 -3.027 1 91.25 77 ASN A CA 1
ATOM 596 C C . ASN A 1 77 ? 9.148 -29.719 -4.32 1 91.25 77 ASN A C 1
ATOM 598 O O . ASN A 1 77 ? 9.047 -30.938 -4.469 1 91.25 77 ASN A O 1
ATOM 602 N N . LEU A 1 78 ? 9.625 -28.984 -5.215 1 92.19 78 LEU A N 1
ATOM 603 C CA . LEU A 1 78 ? 10.164 -29.547 -6.453 1 92.19 78 LEU A CA 1
ATOM 604 C C . LEU A 1 78 ? 11.656 -29.844 -6.312 1 92.19 78 LEU A C 1
ATOM 606 O O . LEU A 1 78 ? 12.477 -28.922 -6.301 1 92.19 78 LEU A O 1
ATOM 610 N N . PRO A 1 79 ? 12.07 -31.078 -6.266 1 91.38 79 PRO A N 1
ATOM 611 C CA . PRO A 1 79 ? 13.484 -31.438 -6.129 1 91.38 79 PRO A CA 1
ATOM 612 C C . PRO A 1 79 ? 14.367 -30.781 -7.191 1 91.38 79 PRO A C 1
ATOM 614 O O . PRO A 1 79 ? 15.469 -30.328 -6.887 1 91.38 79 PRO A O 1
ATOM 617 N N . SER A 1 80 ? 13.883 -30.766 -8.422 1 91.81 80 SER A N 1
ATOM 618 C CA . SER A 1 80 ? 14.648 -30.188 -9.508 1 91.81 80 SER A CA 1
ATOM 619 C C . SER A 1 80 ? 14.977 -28.719 -9.242 1 91.81 80 SER A C 1
ATOM 621 O O . SER A 1 80 ? 15.992 -28.203 -9.711 1 91.81 80 SER A O 1
ATOM 623 N N . PHE A 1 81 ? 14.109 -28.047 -8.477 1 90.44 81 PHE A N 1
ATOM 624 C CA . PHE A 1 81 ? 14.312 -26.641 -8.148 1 90.44 81 PHE A CA 1
ATOM 625 C C . PHE A 1 81 ? 15.5 -26.469 -7.211 1 90.44 81 PHE A C 1
ATOM 627 O O . PHE A 1 81 ? 16.25 -25.5 -7.328 1 90.44 81 PHE A O 1
ATOM 634 N N . HIS A 1 82 ? 15.719 -27.438 -6.406 1 90.44 82 HIS A N 1
ATOM 635 C CA . HIS A 1 82 ? 16.797 -27.359 -5.426 1 90.44 82 HIS A CA 1
ATOM 636 C C . HIS A 1 82 ? 18.156 -27.672 -6.066 1 90.44 82 HIS A C 1
ATOM 638 O O . HIS A 1 82 ? 19.203 -27.375 -5.484 1 90.44 82 HIS A O 1
ATOM 644 N N . HIS A 1 83 ? 18.109 -28.281 -7.207 1 92.31 83 HIS A N 1
ATOM 645 C CA . HIS A 1 83 ? 19.344 -28.562 -7.914 1 92.31 83 HIS A CA 1
ATOM 646 C C . HIS A 1 83 ? 19.875 -27.328 -8.641 1 92.31 83 HIS A C 1
ATOM 648 O O . HIS A 1 83 ? 21.016 -27.312 -9.094 1 92.31 83 HIS A O 1
ATOM 654 N N . LEU A 1 84 ? 19.094 -26.281 -8.664 1 93.88 84 LEU A N 1
ATOM 655 C CA . LEU A 1 84 ? 19.516 -25.031 -9.297 1 93.88 84 LEU A CA 1
ATOM 656 C C . LEU A 1 84 ? 20.422 -24.219 -8.367 1 93.88 84 LEU A C 1
ATOM 658 O O . LEU A 1 84 ? 20.266 -24.281 -7.148 1 93.88 84 LEU A O 1
ATOM 662 N N . PRO A 1 85 ? 21.312 -23.469 -9.062 1 95.12 85 PRO A N 1
ATOM 663 C CA . PRO A 1 85 ? 22.031 -22.5 -8.234 1 95.12 85 PRO A CA 1
ATOM 664 C C . PRO A 1 85 ? 21.094 -21.516 -7.52 1 95.12 85 PRO A C 1
ATOM 666 O O . PRO A 1 85 ? 20.031 -21.172 -8.039 1 95.12 85 PRO A O 1
ATOM 669 N N . LYS A 1 86 ? 21.547 -21.031 -6.352 1 94.38 86 LYS A N 1
ATOM 670 C CA . LYS A 1 86 ? 20.734 -20.141 -5.527 1 94.38 86 LYS A CA 1
ATOM 671 C C . LYS A 1 86 ? 20.266 -18.922 -6.324 1 94.38 86 LYS A C 1
ATOM 673 O O . LYS A 1 86 ? 19.125 -18.484 -6.207 1 94.38 86 LYS A O 1
ATOM 678 N N . GLU A 1 87 ? 21.172 -18.375 -7.094 1 94.25 87 GLU A N 1
ATOM 679 C CA . GLU A 1 87 ? 20.844 -17.203 -7.887 1 94.25 87 GLU A CA 1
ATOM 680 C C . GLU A 1 87 ? 19.734 -17.5 -8.898 1 94.25 87 GLU A C 1
ATOM 682 O O . GLU A 1 87 ? 18.875 -16.656 -9.148 1 94.25 87 GLU A O 1
ATOM 687 N N . ASP A 1 88 ? 19.828 -18.688 -9.5 1 94.69 88 ASP A N 1
ATOM 688 C CA . ASP A 1 88 ? 18.797 -19.094 -10.453 1 94.69 88 ASP A CA 1
ATOM 689 C C . ASP A 1 88 ? 17.453 -19.328 -9.758 1 94.69 88 ASP A C 1
ATOM 691 O O . ASP A 1 88 ? 16.406 -19.031 -10.312 1 94.69 88 ASP A O 1
ATOM 695 N N . GLN A 1 89 ? 17.5 -19.922 -8.547 1 94.56 89 GLN A N 1
ATOM 696 C CA . GLN A 1 89 ? 16.281 -20.109 -7.762 1 94.56 89 GLN A CA 1
ATOM 697 C C . GLN A 1 89 ? 15.578 -18.781 -7.508 1 94.56 89 GLN A C 1
ATOM 699 O O . GLN A 1 89 ? 14.367 -18.656 -7.727 1 94.56 89 GLN A O 1
ATOM 704 N N . LEU A 1 90 ? 16.375 -17.828 -7.07 1 94.31 90 LEU A N 1
ATOM 705 C CA . LEU A 1 90 ? 15.828 -16.5 -6.746 1 94.31 90 LEU A CA 1
ATOM 706 C C . LEU A 1 90 ? 15.297 -15.812 -7.996 1 94.31 90 LEU A C 1
ATOM 708 O O . LEU A 1 90 ? 14.273 -15.141 -7.945 1 94.31 90 LEU A O 1
ATOM 712 N N . LEU A 1 91 ? 16.016 -16.016 -9.078 1 95.12 91 LEU A N 1
ATOM 713 C CA . LEU A 1 91 ? 15.586 -15.43 -10.344 1 95.12 91 LEU A CA 1
ATOM 714 C C . LEU A 1 91 ? 14.25 -16.016 -10.781 1 95.12 91 LEU A C 1
ATOM 716 O O . LEU A 1 91 ? 13.344 -15.273 -11.188 1 95.12 91 LEU A O 1
ATOM 720 N N . LEU A 1 92 ? 14.086 -17.312 -10.719 1 95 92 LEU A N 1
ATOM 721 C CA . LEU A 1 92 ? 12.844 -17.984 -11.109 1 95 92 LEU A CA 1
ATOM 722 C C . LEU A 1 92 ? 11.711 -17.625 -10.164 1 95 92 LEU A C 1
ATOM 724 O O . LEU A 1 92 ? 10.594 -17.328 -10.602 1 95 92 LEU A O 1
ATOM 728 N N . LEU A 1 93 ? 12.047 -17.625 -8.891 1 95 93 LEU A N 1
ATOM 729 C CA . LEU A 1 93 ? 11.062 -17.25 -7.879 1 95 93 LEU A CA 1
ATOM 730 C C . LEU A 1 93 ? 10.508 -15.867 -8.148 1 95 93 LEU A C 1
ATOM 732 O O . LEU A 1 93 ? 9.289 -15.68 -8.18 1 95 93 LEU A O 1
ATOM 736 N N . GLY A 1 94 ? 11.344 -14.953 -8.352 1 94.88 94 GLY A N 1
ATOM 737 C CA . GLY A 1 94 ? 10.961 -13.562 -8.57 1 94.88 94 GLY A CA 1
ATOM 738 C C . GLY A 1 94 ? 10.234 -13.352 -9.883 1 94.88 94 GLY A C 1
ATOM 739 O O . GLY A 1 94 ? 9.375 -12.469 -9.984 1 94.88 94 GLY A O 1
ATOM 740 N N . SER A 1 95 ? 10.516 -14.172 -10.867 1 94.56 95 SER A N 1
ATOM 741 C CA . SER A 1 95 ? 9.977 -13.953 -12.203 1 94.56 95 SER A CA 1
ATOM 742 C C . SER A 1 95 ? 8.656 -14.688 -12.406 1 94.56 95 SER A C 1
ATOM 744 O O . SER A 1 95 ? 7.816 -14.266 -13.195 1 94.56 95 SER A O 1
ATOM 746 N N . CYS A 1 96 ? 8.477 -15.789 -11.648 1 95.56 96 CYS A N 1
ATOM 747 C CA . CYS A 1 96 ? 7.359 -16.641 -12.016 1 95.56 96 CYS A CA 1
ATOM 748 C C . CYS A 1 96 ? 6.32 -16.703 -10.898 1 95.56 96 CYS A C 1
ATOM 750 O O . CYS A 1 96 ? 5.25 -17.281 -11.07 1 95.56 96 CYS A O 1
ATOM 752 N N . TRP A 1 97 ? 6.578 -15.984 -9.773 1 96.5 97 TRP A N 1
ATOM 753 C CA . TRP A 1 97 ? 5.652 -16.109 -8.656 1 96.5 97 TRP A CA 1
ATOM 754 C C . TRP A 1 97 ? 4.273 -15.57 -9.031 1 96.5 97 TRP A C 1
ATOM 756 O O . TRP A 1 97 ? 3.252 -16.141 -8.633 1 96.5 97 TRP A O 1
ATOM 766 N N . ALA A 1 98 ? 4.219 -14.523 -9.781 1 97.38 98 ALA A N 1
ATOM 767 C CA . ALA A 1 98 ? 2.947 -13.844 -10.031 1 97.38 98 ALA A CA 1
ATOM 768 C C . ALA A 1 98 ? 2.035 -14.695 -10.906 1 97.38 98 ALA A C 1
ATOM 770 O O . ALA A 1 98 ? 0.885 -14.961 -10.54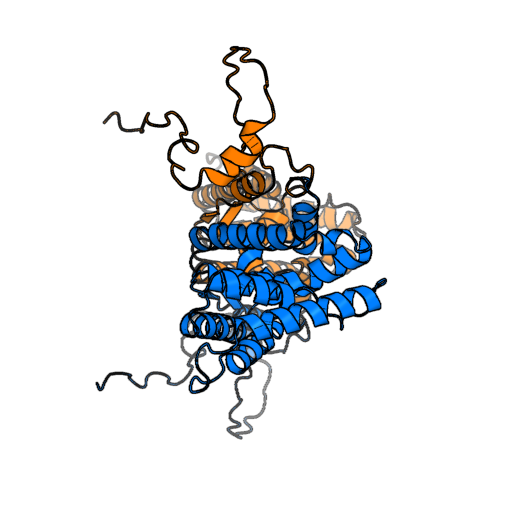7 1 97.38 98 ALA A O 1
ATOM 771 N N . PRO A 1 99 ? 2.541 -15.211 -12.047 1 97.62 99 PRO A N 1
ATOM 772 C CA . PRO A 1 99 ? 1.676 -16.109 -12.812 1 97.62 99 PRO A CA 1
ATOM 773 C C . PRO A 1 99 ? 1.295 -17.375 -12.039 1 97.62 99 PRO A C 1
ATOM 775 O O . PRO A 1 99 ? 0.166 -17.859 -12.156 1 97.62 99 PRO A O 1
ATOM 778 N N . LEU A 1 100 ? 2.215 -17.938 -11.289 1 97.81 100 LEU A N 1
ATOM 779 C CA . LEU A 1 100 ? 1.921 -19.125 -10.492 1 97.81 100 LEU A CA 1
ATOM 780 C C . LEU A 1 100 ? 0.88 -18.812 -9.422 1 97.81 100 LEU A C 1
ATOM 782 O O . LEU A 1 100 ? -0.019 -19.625 -9.18 1 97.81 100 LEU A O 1
ATOM 786 N N . PHE A 1 101 ? 1.061 -17.672 -8.852 1 98.12 101 PHE A N 1
ATOM 787 C CA . PHE A 1 101 ? 0.099 -17.219 -7.852 1 98.12 101 PHE A CA 1
ATOM 788 C C . PHE A 1 101 ? -1.289 -17.078 -8.469 1 98.12 101 PHE A C 1
ATOM 790 O O . PHE A 1 101 ? -2.281 -17.5 -7.871 1 98.12 101 PHE A O 1
ATOM 797 N N . LEU A 1 102 ? -1.379 -16.484 -9.578 1 98.56 102 LEU A N 1
ATOM 798 C CA . LEU A 1 102 ? -2.666 -16.312 -10.242 1 98.56 102 LEU A CA 1
ATOM 799 C C . LEU A 1 102 ? -3.281 -17.656 -10.602 1 98.56 102 LEU A C 1
ATOM 801 O O . LEU A 1 102 ? -4.496 -17.828 -10.5 1 98.56 102 LEU A O 1
ATOM 805 N N . LEU A 1 103 ? -2.461 -18.625 -11.023 1 98.12 103 LEU A N 1
ATOM 806 C CA . LEU A 1 103 ? -2.951 -19.984 -11.234 1 98.12 103 LEU A CA 1
ATOM 807 C C . LEU A 1 103 ? -3.504 -20.562 -9.938 1 98.12 103 LEU A C 1
ATOM 809 O O . LEU A 1 103 ? -4.523 -21.25 -9.945 1 98.12 103 LEU A O 1
ATOM 813 N N . GLY A 1 104 ? -2.799 -20.234 -8.875 1 98.19 104 GLY A N 1
ATOM 814 C CA . GLY A 1 104 ? -3.281 -20.656 -7.57 1 98.19 104 GLY A CA 1
ATOM 815 C C . GLY A 1 104 ? -4.637 -20.062 -7.215 1 98.19 104 GLY A C 1
ATOM 816 O O . GLY A 1 104 ? -5.492 -20.766 -6.66 1 98.19 104 GLY A O 1
ATOM 817 N N . LEU A 1 105 ? -4.781 -18.828 -7.512 1 98.5 105 LEU A N 1
ATOM 818 C CA . LEU A 1 105 ? -6.082 -18.203 -7.273 1 98.5 105 LEU A CA 1
ATOM 819 C C . LEU A 1 105 ? -7.176 -18.922 -8.047 1 98.5 105 LEU A C 1
ATOM 821 O O . LEU A 1 105 ? -8.25 -19.188 -7.512 1 98.5 105 LEU A O 1
ATOM 825 N N . ALA A 1 106 ? -6.883 -19.219 -9.297 1 98.31 106 ALA A N 1
ATOM 826 C CA . ALA A 1 106 ? -7.848 -19.922 -10.133 1 98.31 106 ALA A CA 1
ATOM 827 C C . ALA A 1 106 ? -8.164 -21.297 -9.555 1 98.31 106 ALA A C 1
ATOM 829 O O . ALA A 1 106 ? -9.328 -21.688 -9.461 1 98.31 106 ALA A O 1
ATOM 830 N N . GLN A 1 107 ? -7.152 -21.953 -9.188 1 98 107 GLN A N 1
ATOM 831 C CA . GLN A 1 107 ? -7.305 -23.312 -8.68 1 98 107 GLN A CA 1
ATOM 832 C C . GLN A 1 107 ? -8.141 -23.328 -7.402 1 98 107 GLN A C 1
ATOM 834 O O . GLN A 1 107 ? -8.961 -24.234 -7.207 1 98 107 GLN A O 1
ATOM 839 N N . GLU A 1 108 ? -7.973 -22.344 -6.531 1 97 108 GLU A N 1
ATOM 840 C CA . GLU A 1 108 ? -8.656 -22.281 -5.242 1 97 108 GLU A CA 1
ATOM 841 C C . GLU A 1 108 ? -10.016 -21.609 -5.363 1 97 108 GLU A C 1
ATOM 843 O O . GLU A 1 108 ? -10.75 -21.484 -4.379 1 97 108 GLU A O 1
ATOM 848 N N . GLY A 1 109 ? -10.281 -21.109 -6.492 1 97 109 GLY A N 1
ATOM 849 C CA . GLY A 1 109 ? -11.562 -20.469 -6.715 1 97 109 GLY A CA 1
ATOM 850 C C . GLY A 1 109 ? -11.711 -19.156 -5.98 1 97 109 GLY A C 1
ATOM 851 O O . GLY A 1 109 ? -12.789 -18.828 -5.477 1 97 109 GLY A O 1
ATOM 852 N N . VAL A 1 110 ? -10.602 -18.453 -5.883 1 96.56 110 VAL A N 1
ATOM 853 C CA . VAL A 1 110 ? -10.625 -17.203 -5.141 1 96.56 110 VAL A CA 1
ATOM 854 C C . VAL A 1 110 ? -11.203 -16.094 -6.016 1 96.56 110 VAL A C 1
ATOM 856 O O . VAL A 1 110 ? -10.68 -15.812 -7.098 1 96.56 110 VAL A O 1
ATOM 859 N N . ASN A 1 111 ? -12.266 -15.523 -5.559 1 95.88 111 ASN A N 1
ATOM 860 C CA . ASN A 1 111 ? -12.844 -14.336 -6.168 1 95.88 111 ASN A CA 1
ATOM 861 C C . ASN A 1 111 ? -12.617 -13.094 -5.309 1 95.88 111 ASN A C 1
ATOM 863 O O . ASN A 1 111 ? -12.344 -13.203 -4.113 1 95.88 111 ASN A O 1
ATOM 867 N N . PHE A 1 112 ? -12.672 -11.922 -5.867 1 96.75 112 PHE A N 1
ATOM 868 C CA . PHE A 1 112 ? -12.445 -10.68 -5.145 1 96.75 112 PHE A CA 1
ATOM 869 C C . PHE A 1 112 ? -13.164 -9.516 -5.832 1 96.75 112 PHE A C 1
ATOM 871 O O . PHE A 1 112 ? -13.547 -9.625 -7 1 96.75 112 PHE A O 1
ATOM 878 N N . GLU A 1 113 ? -13.406 -8.531 -5.062 1 95.81 113 GLU A N 1
ATOM 879 C CA . GLU A 1 113 ? -14 -7.293 -5.566 1 95.81 113 GLU A CA 1
ATOM 880 C C . GLU A 1 113 ? -13.07 -6.105 -5.336 1 95.81 113 GLU A C 1
ATOM 882 O O . GLU A 1 113 ? -12.242 -6.125 -4.422 1 95.81 113 GLU A O 1
ATOM 887 N N . VAL A 1 114 ? -13.188 -5.129 -6.25 1 95 114 VAL A N 1
ATOM 888 C CA . VAL A 1 114 ? -12.367 -3.924 -6.141 1 95 114 VAL A CA 1
ATOM 889 C C . VAL A 1 114 ? -13.273 -2.689 -6.152 1 95 114 VAL A C 1
ATOM 891 O O . VAL A 1 114 ? -14.445 -2.775 -6.512 1 95 114 VAL A O 1
ATOM 894 N N . VAL A 1 115 ? -12.711 -1.629 -5.602 1 91 115 VAL A N 1
ATOM 895 C CA . VAL A 1 115 ? -13.352 -0.319 -5.652 1 91 115 VAL A CA 1
ATOM 896 C C . VAL A 1 115 ? -12.375 0.714 -6.203 1 91 115 VAL A C 1
ATOM 898 O O . VAL A 1 115 ? -11.164 0.588 -6.02 1 91 115 VAL A O 1
ATOM 901 N N . GLU A 1 116 ? -12.961 1.635 -6.906 1 87.31 116 GLU A N 1
ATOM 902 C CA . GLU A 1 116 ? -12.141 2.699 -7.477 1 87.31 116 GLU A CA 1
ATOM 903 C C . GLU A 1 116 ? -12 3.869 -6.504 1 87.31 116 GLU A C 1
ATOM 905 O O . GLU A 1 116 ? -12.969 4.242 -5.832 1 87.31 116 GLU A O 1
ATOM 910 N N . ILE A 1 117 ? -10.781 4.297 -6.316 1 83.12 117 ILE A N 1
ATOM 911 C CA . ILE A 1 117 ? -10.508 5.488 -5.52 1 83.12 117 ILE A CA 1
ATOM 912 C C . ILE A 1 117 ? -10.281 6.688 -6.438 1 83.12 117 ILE A C 1
ATOM 914 O O . ILE A 1 117 ? -9.336 6.695 -7.23 1 83.12 117 ILE A O 1
ATOM 918 N N . PRO A 1 118 ? -11.141 7.613 -6.414 1 72.25 118 PRO A N 1
ATOM 919 C CA . PRO A 1 118 ? -11.023 8.773 -7.305 1 72.25 118 PRO A CA 1
ATOM 920 C C . PRO A 1 118 ? -9.898 9.719 -6.906 1 72.25 118 PRO A C 1
ATOM 922 O O . PRO A 1 118 ? -10.148 10.766 -6.312 1 72.25 118 PRO A O 1
ATOM 925 N N . VAL A 1 119 ? -8.641 9.328 -6.867 1 63.03 119 VAL A N 1
ATOM 926 C CA . VAL A 1 119 ? -7.59 10.148 -6.281 1 63.03 119 VAL A CA 1
ATOM 927 C C . VAL A 1 119 ? -6.902 10.961 -7.379 1 63.03 119 VAL A C 1
ATOM 929 O O . VAL A 1 119 ? -6.566 12.133 -7.176 1 63.03 119 VAL A O 1
ATOM 932 N N . GLN A 1 120 ? -6.441 10.258 -8.445 1 56.16 120 GLN A N 1
ATOM 933 C CA . GLN A 1 120 ? -5.543 10.938 -9.367 1 56.16 120 GLN A CA 1
ATOM 934 C C . GLN A 1 120 ? -6.191 12.195 -9.945 1 56.16 120 GLN A C 1
ATOM 936 O O . GLN A 1 120 ? -5.539 13.234 -10.07 1 56.16 120 GLN A O 1
ATOM 941 N N . SER A 1 121 ? -7.422 12.086 -10.164 1 55.25 121 SER A N 1
ATOM 942 C CA . SER A 1 121 ? -8.102 13.281 -10.664 1 55.25 121 SER A CA 1
ATOM 943 C C . SER A 1 121 ? -8.094 14.398 -9.625 1 55.25 121 SER A C 1
ATOM 945 O O . SER A 1 121 ? -7.926 15.57 -9.969 1 55.25 121 SER A O 1
ATOM 947 N N . LEU A 1 122 ? -8.109 13.914 -8.414 1 57.34 122 LEU A N 1
ATOM 948 C CA . LEU A 1 122 ? -8.164 14.898 -7.34 1 57.34 122 LEU A CA 1
ATOM 949 C C . LEU A 1 122 ? -6.82 15.594 -7.168 1 57.34 122 LEU A C 1
ATOM 951 O O . LEU A 1 122 ? -6.766 16.828 -7.066 1 57.34 122 LEU A O 1
ATOM 955 N N . LEU A 1 123 ? -5.793 14.758 -7.16 1 60.53 123 LEU A N 1
ATOM 956 C CA . LEU A 1 123 ? -4.461 15.328 -6.977 1 60.53 123 LEU A CA 1
ATOM 957 C C . LEU A 1 123 ? -4.121 16.297 -8.109 1 60.53 123 LEU A C 1
ATOM 959 O O . LEU A 1 123 ? -3.551 17.359 -7.875 1 60.53 123 LEU A O 1
ATOM 963 N N . LYS A 1 124 ? -4.469 15.836 -9.305 1 58.28 124 LYS A N 1
ATOM 964 C CA . LYS A 1 124 ? -4.227 16.703 -10.461 1 58.28 124 LYS A CA 1
ATOM 965 C C . LYS A 1 124 ? -5.039 17.984 -10.367 1 58.28 124 LYS A C 1
ATOM 967 O O . LYS A 1 124 ? -4.516 19.078 -10.617 1 58.28 124 LYS A O 1
ATOM 972 N N . ARG A 1 125 ? -6.258 17.766 -10.086 1 58.38 125 ARG A N 1
ATOM 973 C CA . ARG A 1 125 ? -7.141 18.922 -9.969 1 58.38 125 ARG A CA 1
ATOM 974 C C . ARG A 1 125 ? -6.648 19.891 -8.898 1 58.38 125 ARG A C 1
ATOM 976 O O . ARG A 1 125 ? -6.648 21.109 -9.094 1 58.38 125 ARG A O 1
ATOM 983 N N . LEU A 1 126 ? -6.273 19.203 -7.891 1 57.03 126 LEU A N 1
ATOM 984 C CA . LEU A 1 126 ? -5.883 20.016 -6.742 1 57.03 126 LEU A CA 1
ATOM 985 C C . LEU A 1 126 ? -4.531 20.672 -6.984 1 57.03 126 LEU A C 1
ATOM 987 O O . LEU A 1 126 ? -4.301 21.797 -6.535 1 57.03 126 LEU A O 1
ATOM 991 N N . LEU A 1 127 ? -3.699 19.812 -7.641 1 55.47 127 LEU A N 1
ATOM 992 C CA . LEU A 1 127 ? -2.35 20.297 -7.891 1 55.47 127 LEU A CA 1
ATOM 993 C C . LEU A 1 127 ? -2.324 21.219 -9.109 1 55.47 127 LEU A C 1
ATOM 995 O O . LEU A 1 127 ? -1.534 22.156 -9.164 1 55.47 127 LEU A O 1
ATOM 999 N N . LEU A 1 128 ? -2.906 20.641 -10.227 1 50.47 128 LEU A N 1
ATOM 1000 C CA . LEU A 1 128 ? -2.814 21.359 -11.484 1 50.47 128 LEU A CA 1
ATOM 1001 C C . LEU A 1 128 ? -3.699 22.609 -11.461 1 50.47 128 LEU A C 1
ATOM 1003 O O . LEU A 1 128 ? -3.822 23.297 -12.469 1 50.47 128 LEU A O 1
ATOM 1007 N N . ASN A 1 129 ? -4.168 23.125 -10.375 1 44.78 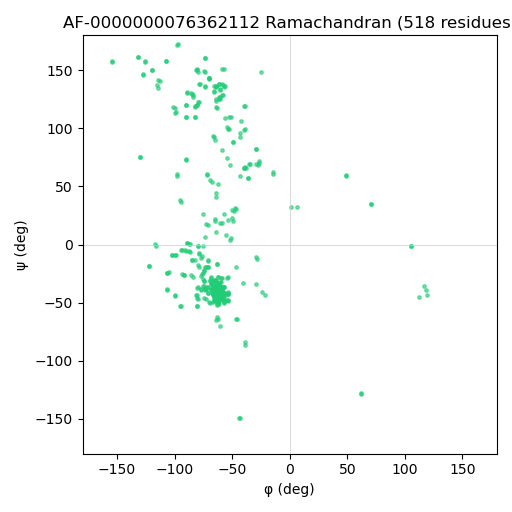129 ASN A N 1
ATOM 1008 C CA . ASN A 1 129 ? -4.816 24.328 -10.867 1 44.78 129 ASN A CA 1
ATOM 1009 C C . ASN A 1 129 ? -4.707 24.453 -12.391 1 44.78 129 ASN A C 1
ATOM 1011 O O . ASN A 1 129 ? -4.367 25.516 -12.914 1 44.78 129 ASN A O 1
ATOM 1015 N N . GLY A 1 130 ? -4.672 23.609 -13.227 1 41.56 130 GLY A N 1
ATOM 1016 C CA . GLY A 1 130 ? -4.711 23.516 -14.672 1 41.56 130 GLY A CA 1
ATOM 1017 C C . GLY A 1 130 ? -3.453 22.906 -15.266 1 41.56 130 GLY A C 1
ATOM 1018 O O . GLY A 1 130 ? -3.379 22.688 -16.484 1 41.56 130 GLY A O 1
ATOM 1019 N N . LYS A 1 131 ? -2.258 23.219 -14.734 1 41.5 131 LYS A N 1
ATOM 1020 C CA . LYS A 1 131 ? -1.055 22.875 -15.477 1 41.5 131 LYS A CA 1
ATOM 1021 C C . LYS A 1 131 ? -0.634 21.438 -15.195 1 41.5 131 LYS A C 1
ATOM 1023 O O . LYS A 1 131 ? -0.951 20.891 -14.133 1 41.5 131 LYS A O 1
ATOM 1028 N N . GLU A 1 132 ? -0.37 20.609 -16.203 1 42.75 132 GLU A N 1
ATOM 1029 C CA . GLU A 1 132 ? 0.005 19.203 -16.281 1 42.75 132 GLU A CA 1
ATOM 1030 C C . GLU A 1 132 ? 1.158 18.891 -15.328 1 42.75 132 GLU A C 1
ATOM 1032 O O . GLU A 1 132 ? 2.164 19.594 -15.305 1 42.75 132 GLU A O 1
ATOM 1037 N N . LEU A 1 133 ? 0.985 18.531 -14.031 1 42.41 133 LEU A N 1
ATOM 1038 C CA . LEU A 1 133 ? 2.16 18.031 -13.336 1 42.41 133 LEU A CA 1
ATOM 1039 C C . LEU A 1 133 ? 2.939 17.062 -14.211 1 42.41 133 LEU A C 1
ATOM 1041 O O . LEU A 1 133 ? 2.436 15.992 -14.562 1 42.41 133 LEU A O 1
ATOM 1045 N N . PRO A 1 134 ? 3.811 17.375 -14.898 1 36.16 134 PRO A N 1
ATOM 1046 C CA . PRO A 1 134 ? 4.797 16.5 -15.555 1 36.16 134 PRO A CA 1
ATOM 1047 C C . PRO A 1 134 ? 5.52 15.586 -14.562 1 36.16 134 PRO A C 1
ATOM 1049 O O . PRO A 1 134 ? 5.961 16.047 -13.508 1 36.16 134 PRO A O 1
ATOM 1052 N N . GLY A 1 135 ? 5.121 14.156 -14.406 1 41.16 135 GLY A N 1
ATOM 1053 C CA . GLY A 1 135 ? 5.969 13.141 -13.797 1 41.16 135 GLY A CA 1
ATOM 1054 C C . GLY A 1 135 ? 5.359 12.516 -12.562 1 41.16 135 GLY A C 1
ATOM 1055 O O . GLY A 1 135 ? 5.957 11.617 -11.953 1 41.16 135 GLY A O 1
ATOM 1056 N N . VAL A 1 136 ? 4.793 13.336 -11.75 1 42.81 136 VAL A N 1
ATOM 1057 C CA . VAL A 1 136 ? 4.457 12.734 -10.461 1 42.81 136 VAL A CA 1
ATOM 1058 C C . VAL A 1 136 ? 3.771 11.391 -10.68 1 42.81 136 VAL A C 1
ATOM 1060 O O . VAL A 1 136 ? 4.117 10.398 -10.039 1 42.81 136 VAL A O 1
ATOM 1063 N N . VAL A 1 137 ? 2.557 11.492 -11.32 1 44.06 137 VAL A N 1
ATOM 1064 C CA . VAL A 1 137 ? 1.769 10.289 -11.586 1 44.06 137 VAL A CA 1
ATOM 1065 C C . VAL A 1 137 ? 2.373 9.523 -12.758 1 44.06 137 VAL A C 1
ATOM 1067 O O . VAL A 1 137 ? 1.815 8.523 -13.211 1 44.06 137 VAL A O 1
ATOM 1070 N N . GLY A 1 138 ? 3.02 10.172 -13.562 1 39.41 138 GLY A N 1
ATOM 1071 C CA . GLY A 1 138 ? 3.545 9.469 -14.727 1 39.41 138 GLY A CA 1
ATOM 1072 C C . GLY A 1 138 ? 4.43 8.297 -14.359 1 39.41 138 GLY A C 1
ATOM 1073 O O . GLY A 1 138 ? 5.066 7.695 -15.227 1 39.41 138 GLY A O 1
ATOM 1074 N N . ALA A 1 139 ? 5.285 8.703 -13.297 1 40.88 139 ALA A N 1
ATOM 1075 C CA . ALA A 1 139 ? 5.996 7.426 -13.266 1 40.88 139 ALA A CA 1
ATOM 1076 C C . ALA A 1 139 ? 5.043 6.258 -13.484 1 40.88 139 ALA A C 1
ATOM 1078 O O . ALA A 1 139 ? 3.867 6.332 -13.125 1 40.88 139 ALA A O 1
ATOM 1079 N N . GLU A 1 140 ? 5.133 5.484 -14.398 1 46.16 140 GLU A N 1
ATOM 1080 C CA . GLU A 1 140 ? 4.461 4.227 -14.703 1 46.16 140 GLU A CA 1
ATOM 1081 C C . GLU A 1 140 ? 3.736 3.678 -13.477 1 46.16 140 GLU A C 1
ATOM 1083 O O . GLU A 1 140 ? 4.367 3.135 -12.562 1 46.16 140 GLU A O 1
ATOM 1088 N N . SER A 1 141 ? 2.721 4.43 -12.93 1 54.72 141 SER A N 1
ATOM 1089 C CA . SER A 1 141 ? 1.854 4.191 -11.781 1 54.72 141 SER A CA 1
ATOM 1090 C C . SER A 1 141 ? 1.635 2.699 -11.555 1 54.72 141 SER A C 1
ATOM 1092 O O . SER A 1 141 ? 1.126 2.002 -12.438 1 54.72 141 SER A O 1
ATOM 1094 N N . THR A 1 142 ? 2.529 2.164 -10.945 1 63.16 142 THR A N 1
ATOM 1095 C CA . THR A 1 142 ? 2.455 0.747 -10.609 1 63.16 142 THR A CA 1
ATOM 1096 C C . THR A 1 142 ? 1.131 0.424 -9.922 1 63.16 142 THR A C 1
ATOM 1098 O O . THR A 1 142 ? 0.865 -0.732 -9.586 1 63.16 142 THR A O 1
ATOM 1101 N N . GLN A 1 143 ? 0.269 1.562 -9.867 1 79.31 143 GLN A N 1
ATOM 1102 C CA . GLN A 1 143 ? -1.009 1.243 -9.242 1 79.31 143 GLN A CA 1
ATOM 1103 C C . GLN A 1 143 ? -1.932 0.513 -10.211 1 79.31 143 GLN A C 1
ATOM 1105 O O . GLN A 1 143 ? -1.976 0.841 -11.398 1 79.31 143 GLN A O 1
ATOM 1110 N N . PRO A 1 144 ? -2.557 -0.437 -9.672 1 89.38 144 PRO A N 1
ATOM 1111 C CA . PRO A 1 144 ? -3.439 -1.211 -10.547 1 89.38 144 PRO A CA 1
ATOM 1112 C C . PRO A 1 144 ? -4.594 -0.38 -11.102 1 89.38 144 PRO A C 1
ATOM 1114 O O . PRO A 1 144 ? -5.152 0.461 -10.398 1 89.38 144 PRO A O 1
ATOM 1117 N N . SER A 1 145 ? -4.883 -0.525 -12.352 1 87.06 145 SER A N 1
ATOM 1118 C CA . SER A 1 145 ? -6.027 0.081 -13.023 1 87.06 145 SER A CA 1
ATOM 1119 C C . SER A 1 145 ? -7.184 -0.903 -13.133 1 87.06 145 SER A C 1
ATOM 1121 O O . SER A 1 145 ? -7.027 -2.092 -12.852 1 87.06 145 SER A O 1
ATOM 1123 N N . ILE A 1 146 ? -8.297 -0.375 -13.578 1 89.56 146 ILE A N 1
ATOM 1124 C CA . ILE A 1 146 ? -9.461 -1.224 -13.789 1 89.56 146 ILE A CA 1
ATOM 1125 C C . ILE A 1 146 ? -9.172 -2.23 -14.898 1 89.56 146 ILE A C 1
ATOM 1127 O O . ILE A 1 146 ? -9.633 -3.373 -14.844 1 89.56 146 ILE A O 1
ATOM 1131 N N . ALA A 1 147 ? -8.445 -1.756 -15.891 1 91.44 147 ALA A N 1
ATOM 1132 C CA . ALA A 1 147 ? -8.07 -2.648 -16.984 1 91.44 147 ALA A CA 1
ATOM 1133 C C . ALA A 1 147 ? -7.227 -3.814 -16.484 1 91.44 147 ALA A C 1
ATOM 1135 O O . ALA A 1 147 ? -7.391 -4.949 -16.938 1 91.44 147 ALA A O 1
ATOM 1136 N N . ASP A 1 148 ? -6.305 -3.539 -15.586 1 94 148 ASP A N 1
ATOM 1137 C CA . ASP A 1 148 ? -5.484 -4.594 -14.992 1 94 148 ASP A CA 1
ATOM 1138 C C . ASP A 1 148 ? -6.355 -5.625 -14.273 1 94 148 ASP A C 1
ATOM 1140 O O . ASP A 1 148 ? -6.148 -6.828 -14.422 1 94 148 ASP A O 1
ATOM 1144 N N . VAL A 1 149 ? -7.309 -5.164 -13.508 1 95.94 149 VAL A N 1
ATOM 1145 C CA . VAL A 1 149 ? -8.203 -6.023 -12.742 1 95.94 149 VAL A CA 1
ATOM 1146 C C . VAL A 1 149 ? -9.031 -6.887 -13.695 1 95.94 149 VAL A C 1
ATOM 1148 O O . VAL A 1 149 ? -9.211 -8.086 -13.461 1 95.94 149 VAL A O 1
ATOM 1151 N N . GLN A 1 150 ? -9.484 -6.285 -14.711 1 96.12 150 GLN A N 1
ATOM 1152 C CA . GLN A 1 150 ? -10.289 -7.008 -15.695 1 96.12 150 GLN A CA 1
ATOM 1153 C C . GLN A 1 150 ? -9.477 -8.109 -16.359 1 96.12 150 GLN A C 1
ATOM 1155 O O . GLN A 1 150 ? -10 -9.203 -16.625 1 96.12 150 GLN A O 1
ATOM 1160 N N . ARG A 1 151 ? -8.273 -7.777 -16.672 1 96.88 151 ARG A N 1
ATOM 1161 C CA . ARG A 1 151 ? -7.406 -8.789 -17.266 1 96.88 151 ARG A CA 1
ATOM 1162 C C . ARG A 1 151 ? -7.223 -9.977 -16.312 1 96.88 151 ARG A C 1
ATOM 1164 O O . ARG A 1 151 ? -7.273 -11.133 -16.7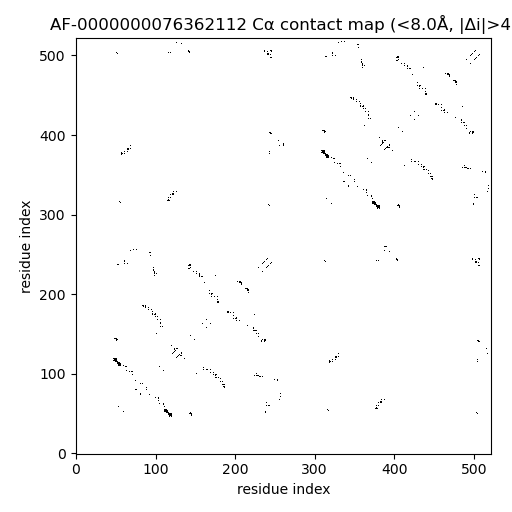5 1 96.88 151 ARG A O 1
ATOM 1171 N N . ILE A 1 152 ? -7.012 -9.711 -15.031 1 98.19 152 ILE A N 1
ATOM 1172 C CA . ILE A 1 152 ? -6.859 -10.766 -14.039 1 98.19 152 ILE A CA 1
ATOM 1173 C C . ILE A 1 152 ? -8.141 -11.594 -13.969 1 98.19 152 ILE A C 1
ATOM 1175 O O . ILE A 1 152 ? -8.102 -12.828 -14.031 1 98.19 152 ILE A O 1
ATOM 1179 N N . LYS A 1 153 ? -9.234 -10.969 -13.875 1 98.19 153 LYS A N 1
ATOM 1180 C CA . LYS A 1 153 ? -10.523 -11.641 -13.742 1 98.19 153 LYS A CA 1
ATOM 1181 C C . LYS A 1 153 ? -10.836 -12.469 -14.984 1 98.19 153 LYS A C 1
ATOM 1183 O O . LYS A 1 153 ? -11.391 -13.562 -14.883 1 98.19 153 LYS A O 1
ATOM 1188 N N . LEU A 1 154 ? -10.508 -11.867 -16.125 1 98.06 154 LEU A N 1
ATOM 1189 C CA . LEU A 1 154 ? -10.727 -12.602 -17.375 1 98.06 154 LEU A CA 1
ATOM 1190 C C . LEU A 1 154 ? -9.945 -13.914 -17.375 1 98.06 154 LEU A C 1
ATOM 1192 O O . LEU A 1 154 ? -10.484 -14.961 -17.75 1 98.06 154 LEU A O 1
ATOM 1196 N N . CYS A 1 155 ? -8.703 -13.828 -16.984 1 98.06 155 CYS A N 1
ATOM 1197 C CA . CYS A 1 155 ? -7.879 -15.031 -16.938 1 98.06 155 CYS A CA 1
ATOM 1198 C C . CYS A 1 155 ? -8.461 -16.047 -15.953 1 98.06 155 CYS A C 1
ATOM 1200 O O . CYS A 1 155 ? -8.562 -17.234 -16.266 1 98.06 155 CYS A O 1
ATOM 1202 N N . LEU A 1 156 ? -8.852 -15.594 -14.781 1 98.38 156 LEU A N 1
ATOM 1203 C CA . LEU A 1 156 ? -9.422 -16.484 -13.773 1 98.38 156 LEU A CA 1
ATOM 1204 C C . LEU A 1 156 ? -10.703 -17.141 -14.281 1 98.38 156 LEU A C 1
ATOM 1206 O O . LEU A 1 156 ? -10.883 -18.344 -14.141 1 98.38 156 LEU A O 1
ATOM 1210 N N . ASN A 1 157 ? -11.531 -16.312 -14.859 1 98.12 157 ASN A N 1
ATOM 1211 C CA . ASN A 1 157 ? -12.781 -16.828 -15.391 1 98.12 157 ASN A CA 1
ATOM 1212 C C . ASN A 1 157 ? -12.547 -17.891 -16.469 1 98.12 157 ASN A C 1
ATOM 1214 O O . ASN A 1 157 ? -13.266 -18.891 -16.516 1 98.12 157 ASN A O 1
ATOM 1218 N N . LYS A 1 158 ? -11.625 -17.656 -17.297 1 97.81 158 LYS A N 1
ATOM 1219 C CA . LYS A 1 158 ? -11.305 -18.625 -18.328 1 97.81 158 LYS A CA 1
ATOM 1220 C C . LYS A 1 158 ? -10.844 -19.953 -17.719 1 97.81 158 LYS A C 1
ATOM 1222 O O . LYS A 1 158 ? -11.25 -21.031 -18.172 1 97.81 158 LYS A O 1
ATOM 1227 N N . PHE A 1 159 ? -10.039 -19.906 -16.75 1 97.69 159 PHE A N 1
ATOM 1228 C CA . PHE A 1 159 ? -9.594 -21.125 -16.094 1 97.69 159 PHE A CA 1
ATOM 1229 C C . PHE A 1 159 ? -10.75 -21.828 -15.398 1 97.69 159 PHE A C 1
ATOM 1231 O O . PHE A 1 159 ? -10.812 -23.062 -15.367 1 97.69 159 PHE A O 1
ATOM 1238 N N . TRP A 1 160 ? -11.609 -21.047 -14.812 1 97.69 160 TRP A N 1
ATOM 1239 C CA . TRP A 1 160 ? -12.781 -21.641 -14.18 1 97.69 160 TRP A CA 1
ATOM 1240 C C . TRP A 1 160 ? -13.664 -22.328 -15.211 1 97.69 160 TRP A C 1
ATOM 1242 O O . TRP A 1 160 ? -14.203 -23.406 -14.961 1 97.69 160 TRP A O 1
ATOM 1252 N N . ASP A 1 161 ? -13.742 -21.766 -16.344 1 96.81 161 ASP A N 1
ATOM 1253 C CA . ASP A 1 161 ? -14.516 -22.359 -17.422 1 96.81 161 ASP A CA 1
ATOM 1254 C C . ASP A 1 161 ? -13.883 -23.672 -17.906 1 96.81 161 ASP A C 1
ATOM 1256 O O . ASP A 1 161 ? -14.586 -24.609 -18.297 1 96.81 161 ASP A O 1
ATOM 1260 N N . LEU A 1 162 ? -12.57 -23.703 -17.953 1 94.94 162 LEU A N 1
ATOM 1261 C CA . LEU A 1 162 ? -11.844 -24.875 -18.438 1 94.94 162 LEU A CA 1
ATOM 1262 C C . LEU A 1 162 ? -11.906 -26 -17.422 1 94.94 162 LEU A C 1
ATOM 1264 O O . LEU A 1 162 ? -11.656 -27.156 -17.766 1 94.94 162 LEU A O 1
ATOM 1268 N N . ASP A 1 163 ? -12.203 -25.688 -16.203 1 93.88 163 ASP A N 1
ATOM 1269 C CA . ASP A 1 163 ? -12.445 -26.656 -15.133 1 93.88 163 ASP A CA 1
ATOM 1270 C C . ASP A 1 163 ? -11.328 -27.703 -15.078 1 93.88 163 ASP A C 1
ATOM 1272 O O . ASP A 1 163 ? -11.594 -28.906 -15.148 1 93.88 163 ASP A O 1
ATOM 1276 N N . LEU A 1 164 ? -10.094 -27.266 -14.875 1 95.88 164 LEU A N 1
ATOM 1277 C CA . LEU A 1 164 ? -8.922 -28.141 -14.797 1 95.88 164 LEU A CA 1
ATOM 1278 C C . LEU A 1 164 ? -8.953 -28.969 -13.523 1 95.88 164 LEU A C 1
ATOM 1280 O O . LEU A 1 164 ? -9.383 -28.484 -12.469 1 95.88 164 LEU A O 1
ATOM 1284 N N . THR A 1 165 ? -8.492 -30.234 -13.664 1 94.69 165 THR A N 1
ATOM 1285 C CA . THR A 1 165 ? -8.312 -31.094 -12.492 1 94.69 165 THR A CA 1
ATOM 1286 C C . THR A 1 165 ? -7.082 -30.656 -11.695 1 94.69 165 THR A C 1
ATOM 1288 O O . THR A 1 165 ? -6.215 -29.953 -12.219 1 94.69 165 THR A O 1
ATOM 1291 N N . PRO A 1 166 ? -6.945 -31.016 -10.422 1 94.88 166 PRO A N 1
ATOM 1292 C CA . PRO A 1 166 ? -5.762 -30.703 -9.617 1 94.88 166 PRO A CA 1
ATOM 1293 C C . PRO A 1 166 ? -4.461 -31.172 -10.273 1 94.88 166 PRO A C 1
ATOM 1295 O O . PRO A 1 166 ? -3.447 -30.469 -10.203 1 94.88 166 PRO A O 1
ATOM 1298 N N . LYS A 1 167 ? -4.547 -32.344 -10.836 1 94.06 167 LYS A N 1
ATOM 1299 C CA . LYS A 1 167 ? -3.377 -32.875 -11.531 1 94.06 167 LYS A CA 1
ATOM 1300 C C . LYS A 1 167 ? -2.973 -31.953 -12.695 1 94.06 167 LYS A C 1
ATOM 1302 O O . LYS A 1 167 ? -1.79 -31.656 -12.875 1 94.06 167 LYS A O 1
ATOM 1307 N N . GLU A 1 168 ? -3.967 -31.562 -13.469 1 94.81 168 GLU A N 1
ATOM 1308 C CA . GLU A 1 168 ? -3.709 -30.656 -14.594 1 94.81 168 GLU A CA 1
ATOM 1309 C C . GLU A 1 168 ? -3.125 -29.328 -14.117 1 94.81 168 GLU A C 1
ATOM 1311 O O . GLU A 1 168 ? -2.189 -28.812 -14.727 1 94.81 168 GLU A O 1
ATOM 1316 N N . PHE A 1 169 ? -3.617 -28.828 -13.023 1 96.81 169 PHE A N 1
ATOM 1317 C CA . PHE A 1 169 ? -3.07 -27.594 -12.453 1 96.81 169 PHE A CA 1
ATOM 1318 C C . PHE A 1 169 ? -1.615 -27.797 -12.039 1 96.81 169 PHE A C 1
ATOM 1320 O O . PHE A 1 169 ? -0.776 -26.922 -12.273 1 96.81 169 PHE A O 1
ATOM 1327 N N . ALA A 1 170 ? -1.316 -28.891 -11.43 1 95.31 170 ALA A N 1
ATOM 1328 C CA . ALA A 1 170 ? 0.037 -29.156 -10.953 1 95.31 170 ALA A CA 1
ATOM 1329 C C . ALA A 1 170 ? 1.041 -29.125 -12.102 1 95.31 170 ALA A C 1
ATOM 1331 O O . ALA A 1 170 ? 2.092 -28.484 -12 1 95.31 170 ALA A O 1
ATOM 1332 N N . TYR A 1 171 ? 0.665 -29.828 -13.172 1 94.31 171 TYR A N 1
ATOM 1333 C CA . TYR A 1 171 ? 1.575 -29.875 -14.305 1 94.31 171 TYR A CA 1
ATOM 1334 C C . TYR A 1 171 ? 1.642 -28.531 -15.023 1 94.31 171 TYR A C 1
ATOM 1336 O O . TYR A 1 171 ? 2.689 -28.156 -15.547 1 94.31 171 TYR A O 1
ATOM 1344 N N . LEU A 1 172 ? 0.537 -27.859 -15.094 1 95.94 172 LEU A N 1
ATOM 1345 C CA . LEU A 1 172 ? 0.527 -26.516 -15.672 1 95.94 172 LEU A CA 1
ATOM 1346 C C . LEU A 1 172 ? 1.445 -25.578 -14.891 1 95.94 172 LEU A C 1
ATOM 1348 O O . LEU A 1 172 ? 2.215 -24.828 -15.484 1 95.94 172 LEU A O 1
ATOM 1352 N N . LYS A 1 173 ? 1.397 -25.609 -13.523 1 96.38 173 LYS A N 1
ATOM 1353 C CA . LYS A 1 173 ? 2.285 -24.812 -12.68 1 96.38 173 LYS A CA 1
ATOM 1354 C C . LYS A 1 173 ? 3.75 -25.125 -12.969 1 96.38 173 LYS A C 1
ATOM 1356 O O . LYS A 1 173 ? 4.59 -24.234 -13 1 96.38 173 LYS A O 1
ATOM 1361 N N . GLY A 1 174 ? 4.031 -26.406 -13.156 1 94.31 174 GLY A N 1
ATOM 1362 C CA . GLY A 1 174 ? 5.383 -26.797 -13.523 1 94.31 174 GLY A CA 1
ATOM 1363 C C . GLY A 1 174 ? 5.848 -26.188 -14.836 1 94.31 174 GLY A C 1
ATOM 1364 O O . GLY A 1 174 ? 6.977 -25.719 -14.945 1 94.31 174 GLY A O 1
ATOM 1365 N N . ALA A 1 175 ? 4.945 -26.203 -15.766 1 93.62 175 ALA A N 1
ATOM 1366 C CA . ALA A 1 175 ? 5.273 -25.688 -17.094 1 93.62 175 ALA A CA 1
ATOM 1367 C C . ALA A 1 175 ? 5.477 -24.172 -17.047 1 93.62 175 ALA A C 1
ATOM 1369 O O . ALA A 1 175 ? 6.285 -23.625 -17.797 1 93.62 175 ALA A O 1
ATOM 1370 N N . VAL A 1 176 ? 4.758 -23.516 -16.203 1 95.19 176 VAL A N 1
ATOM 1371 C CA . VAL A 1 176 ? 4.848 -22.062 -16.062 1 95.19 176 VAL A CA 1
ATOM 1372 C C . VAL A 1 176 ? 6.125 -21.688 -15.312 1 95.19 176 VAL A C 1
ATOM 1374 O O . VAL A 1 176 ? 6.754 -20.672 -15.602 1 95.19 176 VAL A O 1
ATOM 1377 N N . LEU A 1 177 ? 6.52 -22.453 -14.391 1 95.38 177 LEU A N 1
ATOM 1378 C CA . LEU A 1 177 ? 7.652 -22.172 -13.508 1 95.38 177 LEU A CA 1
ATOM 1379 C C . LEU A 1 177 ? 8.961 -22.172 -14.289 1 95.38 177 LEU A C 1
ATOM 1381 O O . LEU A 1 177 ? 9.781 -21.266 -14.133 1 95.38 177 LEU A O 1
ATOM 1385 N N . PHE A 1 178 ? 9.18 -23.188 -15.07 1 90.69 178 PHE A N 1
ATOM 1386 C CA . PHE A 1 178 ? 10.461 -23.328 -15.742 1 90.69 178 PHE A CA 1
ATOM 1387 C C . PHE A 1 178 ? 10.453 -22.641 -17.094 1 90.69 178 PHE A C 1
ATOM 1389 O O . PHE A 1 178 ? 10.164 -23.266 -18.109 1 90.69 178 PHE A O 1
ATOM 1396 N N . SER A 1 179 ? 10.484 -21.312 -16.984 1 77.75 179 SER A N 1
ATOM 1397 C CA . SER A 1 179 ? 10.648 -20.469 -18.156 1 77.75 179 SER A CA 1
ATOM 1398 C C . SER A 1 179 ? 12.125 -20.203 -18.438 1 77.75 179 SER A C 1
ATOM 1400 O O . SER A 1 179 ? 12.828 -19.625 -17.609 1 77.75 179 SER A O 1
ATOM 1402 N N . ALA A 1 180 ? 12.555 -20.578 -19.547 1 68.38 180 ALA A N 1
ATOM 1403 C CA . ALA A 1 180 ? 13.977 -20.562 -19.875 1 68.38 180 ALA A CA 1
ATOM 1404 C C . ALA A 1 180 ? 14.383 -19.234 -20.5 1 68.38 180 ALA A C 1
ATOM 1406 O O . ALA A 1 180 ? 15.57 -18.953 -20.656 1 68.38 180 ALA A O 1
ATOM 1407 N N . ASP A 1 181 ? 13.453 -18.484 -20.703 1 80 181 ASP A N 1
ATOM 1408 C CA . ASP A 1 181 ? 13.805 -17.25 -21.391 1 80 181 ASP A CA 1
ATOM 1409 C C . ASP A 1 181 ? 14.07 -16.125 -20.391 1 80 181 ASP A C 1
ATOM 1411 O O . ASP A 1 181 ? 13.797 -14.953 -20.672 1 80 181 ASP A O 1
ATOM 1415 N N . LEU A 1 182 ? 14.664 -16.406 -19.266 1 87.62 182 LEU A N 1
ATOM 1416 C CA . LEU A 1 182 ? 14.992 -15.398 -18.266 1 87.62 182 LEU A CA 1
ATOM 1417 C C . LEU A 1 182 ? 16.453 -14.992 -18.359 1 87.62 182 LEU A C 1
ATOM 1419 O O . LEU A 1 182 ? 17.359 -15.828 -18.219 1 87.62 182 LEU A O 1
ATOM 1423 N N . PRO A 1 183 ? 16.688 -13.797 -18.641 1 89.25 183 PRO A N 1
ATOM 1424 C CA . PRO A 1 183 ? 18.078 -13.352 -18.688 1 89.25 183 PRO A CA 1
ATOM 1425 C C . PRO A 1 183 ? 18.797 -13.516 -17.359 1 89.25 183 PRO A C 1
ATOM 1427 O O . PRO A 1 183 ? 18.203 -13.281 -16.297 1 89.25 183 PRO A O 1
ATOM 1430 N N . GLY A 1 184 ? 20.016 -14.062 -17.359 1 91.25 184 GLY A N 1
ATOM 1431 C CA . GLY A 1 184 ? 20.828 -14.117 -16.156 1 91.25 184 GLY A CA 1
ATOM 1432 C C . GLY A 1 184 ? 20.891 -15.508 -15.547 1 91.25 184 GLY A C 1
ATOM 1433 O O . GLY A 1 184 ? 21.562 -15.719 -14.547 1 91.25 184 GLY A O 1
ATOM 1434 N N . LEU A 1 185 ? 20.188 -16.406 -16.188 1 92.06 185 LEU A N 1
ATOM 1435 C CA . LEU A 1 185 ? 20.219 -17.766 -15.672 1 92.06 185 LEU A CA 1
ATOM 1436 C C . LEU A 1 185 ? 21.625 -18.359 -15.805 1 92.06 185 LEU A C 1
ATOM 1438 O O . LEU A 1 185 ? 22.25 -18.234 -16.859 1 92.06 185 LEU A O 1
ATOM 1442 N N . GLN A 1 186 ? 22.094 -18.938 -14.75 1 94.31 186 GLN A N 1
ATOM 1443 C CA . GLN A 1 186 ? 23.391 -19.609 -14.766 1 94.31 186 GLN A CA 1
ATOM 1444 C C . GLN A 1 186 ? 23.281 -21 -15.367 1 94.31 186 GLN A C 1
ATOM 1446 O O . GLN A 1 186 ? 24.109 -21.391 -16.188 1 94.31 186 GLN A O 1
ATOM 1451 N N . ALA A 1 187 ? 22.297 -21.766 -14.961 1 94.06 187 ALA A N 1
ATOM 1452 C CA . ALA A 1 187 ? 22.078 -23.125 -15.453 1 94.06 187 ALA A CA 1
ATOM 1453 C C . ALA A 1 187 ? 21.016 -23.141 -16.562 1 94.06 187 ALA A C 1
ATOM 1455 O O . ALA A 1 187 ? 20.047 -23.906 -16.484 1 94.06 187 ALA A O 1
ATOM 1456 N N . THR A 1 188 ? 21.266 -22.453 -17.625 1 93.5 188 THR A N 1
ATOM 1457 C CA . THR A 1 188 ? 20.297 -22.25 -18.703 1 93.5 188 THR A CA 1
ATOM 1458 C C . THR A 1 188 ? 19.906 -23.578 -19.328 1 93.5 188 THR A C 1
ATOM 1460 O O . THR A 1 188 ? 18.734 -23.828 -19.578 1 93.5 188 THR A O 1
ATOM 1463 N N . LEU A 1 189 ? 20.875 -24.453 -19.641 1 93.5 189 LEU A N 1
ATOM 1464 C CA . LEU A 1 189 ? 20.625 -25.734 -20.297 1 93.5 189 LEU A CA 1
ATOM 1465 C C . LEU A 1 189 ? 19.766 -26.641 -19.422 1 93.5 189 LEU A C 1
ATOM 1467 O O . LEU A 1 189 ? 18.875 -27.328 -19.922 1 93.5 189 LEU A O 1
ATOM 1471 N N . TYR A 1 190 ? 20.094 -26.594 -18.172 1 94.38 190 TYR A N 1
ATOM 1472 C CA . TYR A 1 190 ? 19.297 -27.391 -17.234 1 94.38 190 TYR A CA 1
ATOM 1473 C C . TYR A 1 190 ? 17.859 -26.906 -17.188 1 94.38 190 TYR A C 1
ATOM 1475 O O . TYR A 1 190 ? 16.922 -27.719 -17.25 1 94.38 190 TYR A O 1
ATOM 1483 N N . VAL A 1 191 ? 17.672 -25.609 -17.062 1 94.75 191 VAL A N 1
ATOM 1484 C CA . VAL A 1 191 ? 16.328 -25.047 -17 1 94.75 191 VAL A CA 1
ATOM 1485 C C . VAL A 1 191 ? 15.578 -25.344 -18.281 1 94.75 191 VAL A C 1
ATOM 1487 O O . VAL A 1 191 ? 14.383 -25.625 -18.266 1 94.75 191 VAL A O 1
ATOM 1490 N N . GLN A 1 192 ? 16.266 -25.266 -19.422 1 94.06 192 GLN A N 1
ATOM 1491 C CA . GLN A 1 192 ? 15.664 -25.594 -20.719 1 94.06 192 GLN A CA 1
ATOM 1492 C C . GLN A 1 192 ? 15.18 -27.031 -20.766 1 94.06 192 GLN A C 1
ATOM 1494 O O . GLN A 1 192 ? 14.117 -27.328 -21.312 1 94.06 192 GLN A O 1
ATOM 1499 N N . SER A 1 193 ? 15.977 -27.906 -20.234 1 94.12 193 SER A N 1
ATOM 1500 C CA . SER A 1 193 ? 15.594 -29.312 -20.188 1 94.12 193 SER A CA 1
ATOM 1501 C C . SER A 1 193 ? 14.352 -29.516 -19.312 1 94.12 193 SER A C 1
ATOM 1503 O O . SER A 1 193 ? 13.453 -30.266 -19.688 1 94.12 193 SER A O 1
ATOM 1505 N N . LEU A 1 194 ? 14.359 -28.859 -18.172 1 93 194 LEU A N 1
ATOM 1506 C CA . LEU A 1 194 ? 13.195 -28.938 -17.281 1 93 194 LEU A CA 1
ATOM 1507 C C . LEU A 1 194 ? 11.953 -28.375 -17.969 1 93 194 LEU A C 1
ATOM 1509 O O . LEU A 1 194 ? 10.867 -28.938 -17.844 1 93 194 LEU A O 1
ATOM 1513 N N . GLN A 1 195 ? 12.117 -27.297 -18.656 1 93.31 195 GLN A N 1
ATOM 1514 C CA . GLN A 1 195 ? 11.023 -26.672 -19.391 1 93.31 195 GLN A CA 1
ATOM 1515 C C . GLN A 1 195 ? 10.445 -27.625 -20.438 1 93.31 195 GLN A C 1
ATOM 1517 O O . GLN A 1 195 ? 9.227 -27.75 -20.562 1 93.31 195 GLN A O 1
ATOM 1522 N N . ARG A 1 196 ? 11.289 -28.266 -21.203 1 93.5 196 ARG A N 1
ATOM 1523 C CA . ARG A 1 196 ? 10.867 -29.219 -22.219 1 93.5 196 ARG A CA 1
ATOM 1524 C C . ARG A 1 196 ? 10.125 -30.391 -21.609 1 93.5 196 ARG A C 1
ATOM 1526 O O . ARG A 1 196 ? 9.086 -30.812 -22.125 1 93.5 196 ARG A O 1
ATOM 1533 N N . GLU A 1 197 ? 10.688 -30.875 -20.547 1 93.06 197 GLU A N 1
ATOM 1534 C CA . GLU A 1 197 ? 10.055 -32 -19.859 1 93.06 197 GLU A CA 1
ATOM 1535 C C . GLU A 1 197 ? 8.68 -31.609 -19.312 1 93.06 197 GLU A C 1
ATOM 1537 O O . GLU A 1 197 ? 7.715 -32.344 -19.469 1 93.06 197 GLU A O 1
ATOM 1542 N N . ALA A 1 198 ? 8.625 -30.5 -18.688 1 92.5 198 ALA A N 1
ATOM 1543 C CA . ALA A 1 198 ? 7.363 -30.016 -18.125 1 92.5 198 ALA A CA 1
ATOM 1544 C C . ALA A 1 198 ? 6.309 -29.844 -19.219 1 92.5 198 ALA A C 1
ATOM 1546 O O . ALA A 1 198 ? 5.148 -30.203 -19.031 1 92.5 198 ALA A O 1
ATOM 1547 N N . GLN A 1 199 ? 6.668 -29.312 -20.375 1 91.5 199 GLN A N 1
ATOM 1548 C CA . GLN A 1 199 ? 5.758 -29.109 -21.484 1 91.5 199 GLN A CA 1
ATOM 1549 C C . GLN A 1 199 ? 5.273 -30.438 -22.062 1 91.5 199 GLN A C 1
ATOM 1551 O O . GLN A 1 199 ? 4.102 -30.578 -22.406 1 91.5 199 GLN A O 1
ATOM 1556 N N . ARG A 1 200 ? 6.18 -31.359 -22.172 1 92.81 200 ARG A N 1
ATOM 1557 C CA . ARG A 1 200 ? 5.836 -32.656 -22.703 1 92.81 200 ARG A CA 1
ATOM 1558 C C . ARG A 1 200 ? 4.816 -33.375 -21.812 1 92.81 200 ARG A C 1
ATOM 1560 O O . ARG A 1 200 ? 3.82 -33.906 -22.312 1 92.81 200 ARG A O 1
ATOM 1567 N N . VAL A 1 201 ? 5.086 -33.375 -20.531 1 93.06 201 VAL A N 1
ATOM 1568 C CA . VAL A 1 201 ? 4.203 -34.031 -19.578 1 93.06 201 VAL A CA 1
ATOM 1569 C C . VAL A 1 201 ? 2.838 -33.344 -19.562 1 93.06 201 VAL A C 1
ATOM 1571 O O . VAL A 1 201 ? 1.802 -34.031 -19.516 1 93.06 201 VAL A O 1
ATOM 1574 N N . LEU A 1 202 ? 2.842 -32.031 -19.641 1 92.56 202 LEU A N 1
ATOM 1575 C CA . LEU A 1 202 ? 1.585 -31.297 -19.688 1 92.56 202 LEU A CA 1
ATOM 1576 C C . LEU A 1 202 ? 0.775 -31.688 -20.922 1 92.56 202 LEU A C 1
ATOM 1578 O O . LEU A 1 202 ? -0.435 -31.906 -20.828 1 92.56 202 LEU A O 1
ATOM 1582 N N . HIS A 1 203 ? 1.417 -31.797 -22.031 1 90.88 203 HIS A N 1
ATOM 1583 C CA . HIS A 1 203 ? 0.764 -32.219 -23.266 1 90.88 203 HIS A CA 1
ATOM 1584 C C . HIS A 1 203 ? 0.133 -33.594 -23.109 1 90.88 203 HIS A C 1
ATOM 1586 O O . HIS A 1 203 ? -0.996 -33.812 -23.547 1 90.88 203 HIS A O 1
ATOM 1592 N N . GLU A 1 204 ? 0.827 -34.5 -22.438 1 90.81 204 GLU A N 1
ATOM 1593 C CA . GLU A 1 204 ? 0.351 -35.844 -22.25 1 90.81 204 GLU A CA 1
ATOM 1594 C C . GLU A 1 204 ? -0.895 -35.875 -21.375 1 90.81 204 GLU A C 1
ATOM 1596 O O . GLU A 1 204 ? -1.809 -36.688 -21.609 1 90.81 204 GLU A O 1
ATOM 1601 N N . VAL A 1 205 ? -0.878 -35.031 -20.391 1 90 205 VAL A N 1
ATOM 1602 C CA . VAL A 1 205 ? -1.97 -35.031 -19.422 1 90 205 VAL A CA 1
ATOM 1603 C C . VAL A 1 205 ? -3.203 -34.375 -20.031 1 90 205 VAL A C 1
ATOM 1605 O O . VAL A 1 205 ? -4.336 -34.719 -19.688 1 90 205 VAL A O 1
ATOM 1608 N N . LEU A 1 206 ? -3.018 -33.438 -20.953 1 89.69 206 LEU A N 1
ATOM 1609 C CA . LEU A 1 206 ? -4.125 -32.656 -21.516 1 89.69 206 LEU A CA 1
ATOM 1610 C C . LEU A 1 206 ? -4.645 -33.312 -22.797 1 89.69 206 LEU A C 1
ATOM 1612 O O . LEU A 1 206 ? -5.586 -32.812 -23.422 1 89.69 206 LEU A O 1
ATOM 1616 N N . VAL A 1 207 ? -4.02 -34.344 -23.25 1 82.12 207 VAL A N 1
ATOM 1617 C CA . VAL A 1 207 ? -4.469 -35.062 -24.438 1 82.12 207 VAL A CA 1
ATOM 1618 C C . VAL A 1 207 ? -5.871 -35.625 -24.219 1 82.12 207 VAL A C 1
ATOM 1620 O O . VAL A 1 207 ? -6.141 -36.219 -23.188 1 82.12 207 VAL A O 1
ATOM 1623 N N . PRO A 1 208 ? -6.641 -35.219 -25.156 1 77 208 PRO A N 1
ATOM 1624 C CA . PRO A 1 208 ? -8.008 -35.719 -25 1 77 208 PRO A CA 1
ATOM 1625 C C . PRO A 1 208 ? -8.07 -37.25 -24.953 1 77 208 PRO A C 1
ATOM 1627 O O . PRO A 1 208 ? -7.273 -37.906 -25.609 1 77 208 PRO A O 1
ATOM 1630 N N . LEU A 1 209 ? -8.875 -37.719 -24.047 1 68.56 209 LEU A N 1
ATOM 1631 C CA . LEU A 1 209 ? -9.062 -39.156 -23.922 1 68.56 209 LEU A CA 1
ATOM 1632 C C . LEU A 1 209 ? -9.594 -39.75 -25.219 1 68.56 209 LEU A C 1
ATOM 1634 O O . LEU A 1 209 ? -9.195 -40.844 -25.609 1 68.56 209 LEU A O 1
ATOM 1638 N N . GLN A 1 210 ? -10.438 -38.938 -25.797 1 70.5 210 GLN A N 1
ATOM 1639 C CA . GLN A 1 210 ? -10.977 -39.406 -27.062 1 70.5 210 GLN A CA 1
ATOM 1640 C C . GLN A 1 210 ? -10.531 -38.5 -28.219 1 70.5 210 GLN A C 1
ATOM 1642 O O . GLN A 1 210 ? -10.484 -37.281 -28.062 1 70.5 210 GLN A O 1
ATOM 1647 N N . PRO A 1 211 ? -10.164 -39.094 -29.297 1 67 211 PRO A N 1
ATOM 1648 C CA . PRO A 1 211 ? -9.664 -38.375 -30.469 1 67 211 PRO A CA 1
ATOM 1649 C C . PRO A 1 211 ? -10.648 -37.281 -30.953 1 67 211 PRO A C 1
ATOM 1651 O O . PRO A 1 211 ? -10.234 -36.281 -31.547 1 67 211 PRO A O 1
ATOM 1654 N N . LYS A 1 212 ? -11.914 -37.531 -30.703 1 70.44 212 LYS A N 1
ATOM 1655 C CA . LYS A 1 212 ? -12.914 -36.594 -31.203 1 70.44 212 LYS A CA 1
ATOM 1656 C C . LYS A 1 212 ? -12.961 -35.344 -30.328 1 70.44 212 LYS A C 1
ATOM 1658 O O . LYS A 1 212 ? -13.492 -34.312 -30.75 1 70.44 212 LYS A O 1
ATOM 1663 N N . ASP A 1 213 ? -12.305 -35.5 -29.266 1 69.5 213 ASP A N 1
ATOM 1664 C CA . ASP A 1 213 ? -12.398 -34.375 -28.344 1 69.5 213 ASP A CA 1
ATOM 1665 C C . ASP A 1 213 ? -11.391 -33.281 -28.688 1 69.5 213 ASP A C 1
ATOM 1667 O O . ASP A 1 213 ? -10.281 -33.562 -29.141 1 69.5 213 ASP A O 1
ATOM 1671 N N . THR A 1 214 ? -11.82 -32.094 -28.812 1 74.75 214 THR A N 1
ATOM 1672 C CA . THR A 1 214 ? -10.953 -30.938 -29.047 1 74.75 214 THR A CA 1
ATOM 1673 C C . THR A 1 214 ? -9.93 -30.797 -27.922 1 74.75 214 THR A C 1
ATOM 1675 O O . THR A 1 214 ? -10.25 -31.031 -26.766 1 74.75 214 THR A O 1
ATOM 1678 N N . SER A 1 215 ? -8.742 -30.688 -28.344 1 81.44 215 SER A N 1
ATOM 1679 C CA . SER A 1 215 ? -7.672 -30.516 -27.359 1 81.44 215 SER A CA 1
ATOM 1680 C C . SER A 1 215 ? -7.859 -29.234 -26.547 1 81.44 215 SER A C 1
ATOM 1682 O O . SER A 1 215 ? -8.156 -28.188 -27.109 1 81.44 215 SER A O 1
ATOM 1684 N N . ARG A 1 216 ? -7.867 -29.281 -25.234 1 88.81 216 ARG A N 1
ATOM 1685 C CA . ARG A 1 216 ? -7.969 -28.141 -24.312 1 88.81 216 ARG A CA 1
ATOM 1686 C C . ARG A 1 216 ? -6.621 -27.453 -24.156 1 88.81 216 ARG A C 1
ATOM 1688 O O . ARG A 1 216 ? -6.52 -26.422 -23.469 1 88.81 216 ARG A O 1
ATOM 1695 N N . LEU A 1 217 ? -5.656 -28.031 -24.859 1 89.56 217 LEU A N 1
ATOM 1696 C CA . LEU A 1 217 ? -4.301 -27.531 -24.656 1 89.56 217 LEU A CA 1
ATOM 1697 C C . LEU A 1 217 ? -4.168 -26.094 -25.141 1 89.56 217 LEU A C 1
ATOM 1699 O O . LEU A 1 217 ? -3.623 -25.234 -24.438 1 89.56 217 LEU A O 1
ATOM 1703 N N . ALA A 1 218 ? -4.668 -25.844 -26.281 1 91 218 ALA A N 1
ATOM 1704 C CA . ALA A 1 218 ? -4.5 -24.531 -26.875 1 91 218 ALA A CA 1
ATOM 1705 C C . ALA A 1 218 ? -5.172 -23.453 -26.031 1 91 218 ALA A C 1
ATOM 1707 O O . ALA A 1 218 ? -4.539 -22.453 -25.656 1 91 218 ALA A O 1
ATOM 1708 N N . PRO A 1 219 ? -6.461 -23.672 -25.688 1 94.31 219 PRO A N 1
ATOM 1709 C CA . PRO A 1 219 ? -7.105 -22.656 -24.844 1 94.31 219 PRO A CA 1
ATOM 1710 C C . PRO A 1 219 ? -6.371 -22.453 -23.516 1 94.31 219 PRO A C 1
ATOM 1712 O O . PRO A 1 219 ? -6.301 -21.312 -23.016 1 94.31 219 PRO A O 1
ATOM 1715 N N . ILE A 1 220 ? -5.852 -23.453 -22.938 1 95.81 220 ILE A N 1
ATOM 1716 C CA . ILE A 1 220 ? -5.125 -23.375 -21.688 1 95.81 220 ILE A CA 1
ATOM 1717 C C . ILE A 1 220 ? -3.85 -22.562 -21.859 1 95.81 220 ILE A C 1
ATOM 1719 O O . ILE A 1 220 ? -3.584 -21.625 -21.109 1 95.81 220 ILE A O 1
ATOM 1723 N N . LEU A 1 221 ? -3.111 -22.875 -22.938 1 93.88 221 LEU A N 1
ATOM 1724 C CA . LEU A 1 221 ? -1.845 -22.203 -23.188 1 93.88 221 LEU A CA 1
ATOM 1725 C C . LEU A 1 221 ? -2.072 -20.719 -23.516 1 93.88 221 LEU A C 1
ATOM 1727 O O . LEU A 1 221 ? -1.268 -19.875 -23.156 1 93.88 221 LEU A O 1
ATOM 1731 N N . LEU A 1 222 ? -3.166 -20.453 -24.203 1 95.56 222 LEU A N 1
ATOM 1732 C CA . LEU A 1 222 ? -3.51 -19.062 -24.516 1 95.56 222 LEU A CA 1
ATOM 1733 C C . LEU A 1 222 ? -3.818 -18.297 -23.234 1 95.56 222 LEU A C 1
ATOM 1735 O O . LEU A 1 222 ? -3.438 -17.125 -23.094 1 95.56 222 LEU A O 1
ATOM 1739 N N . THR A 1 223 ? -4.492 -18.906 -22.344 1 96.94 223 THR A N 1
ATOM 1740 C CA . THR A 1 223 ? -4.82 -18.266 -21.078 1 96.94 223 THR A CA 1
ATOM 1741 C C . THR A 1 223 ? -3.559 -18.047 -20.25 1 96.94 223 THR A C 1
ATOM 1743 O O . THR A 1 223 ? -3.418 -17.016 -19.594 1 96.94 223 THR A O 1
ATOM 1746 N N . VAL A 1 224 ? -2.641 -19 -20.266 1 95.62 224 VAL A N 1
ATOM 1747 C CA . VAL A 1 224 ? -1.367 -18.859 -19.562 1 95.62 224 VAL A CA 1
ATOM 1748 C C . VAL A 1 224 ? -0.588 -17.688 -20.141 1 95.62 224 VAL A C 1
ATOM 1750 O O . VAL A 1 224 ? 0.012 -16.906 -19.391 1 95.62 224 VAL A O 1
ATOM 1753 N N . SER A 1 225 ? -0.599 -17.578 -21.422 1 94.88 225 SER A N 1
ATOM 1754 C CA . SER A 1 225 ? 0.088 -16.469 -22.078 1 94.88 225 SER A CA 1
ATOM 1755 C C . SER A 1 225 ? -0.494 -15.133 -21.641 1 94.88 225 SER A C 1
ATOM 1757 O O . SER A 1 225 ? 0.246 -14.18 -21.406 1 94.88 225 SER A O 1
ATOM 1759 N N . ALA A 1 226 ? -1.793 -15.102 -21.5 1 95.81 226 ALA A N 1
ATOM 1760 C CA . ALA A 1 226 ? -2.459 -13.891 -21.047 1 95.81 226 ALA A CA 1
ATOM 1761 C C . ALA A 1 226 ? -2.09 -13.586 -19.594 1 95.81 226 ALA A C 1
ATOM 1763 O O . ALA A 1 226 ? -1.875 -12.422 -19.234 1 95.81 226 ALA A O 1
ATOM 1764 N N . LEU A 1 227 ? -2 -14.555 -18.797 1 94.88 227 LEU A N 1
ATOM 1765 C CA . LEU A 1 227 ? -1.635 -14.406 -17.391 1 94.88 227 LEU A CA 1
ATOM 1766 C C . LEU A 1 227 ? -0.232 -13.828 -17.25 1 94.88 227 LEU A C 1
ATOM 1768 O O . LEU A 1 227 ? 0.031 -13.039 -16.344 1 94.88 227 LEU A O 1
ATOM 1772 N N . ARG A 1 228 ? 0.612 -14.219 -18.156 1 93.31 228 ARG A N 1
ATOM 1773 C CA . ARG A 1 228 ? 2.012 -13.812 -18.109 1 93.31 228 ARG A CA 1
ATOM 1774 C C . ARG A 1 228 ? 2.158 -12.328 -18.438 1 93.31 228 ARG A C 1
ATOM 1776 O O . ARG A 1 228 ? 3.195 -11.727 -18.156 1 93.31 228 ARG A O 1
ATOM 1783 N N . THR A 1 229 ? 1.125 -11.695 -18.984 1 94.06 229 THR A N 1
ATOM 1784 C CA . THR A 1 229 ? 1.188 -10.281 -19.328 1 94.06 229 THR A CA 1
ATOM 1785 C C . THR A 1 229 ? 0.846 -9.414 -18.125 1 94.06 229 THR A C 1
ATOM 1787 O O . THR A 1 229 ? 1.081 -8.203 -18.141 1 94.06 229 THR A O 1
ATOM 1790 N N . ILE A 1 230 ? 0.326 -10 -17.125 1 95.81 230 ILE A N 1
ATOM 1791 C CA . ILE A 1 230 ? 0.012 -9.266 -15.914 1 95.81 230 ILE A CA 1
ATOM 1792 C C . ILE A 1 230 ? 1.281 -9.062 -15.086 1 95.81 230 ILE A C 1
ATOM 1794 O O . ILE A 1 230 ? 1.951 -10.031 -14.727 1 95.81 230 ILE A O 1
ATOM 1798 N N . SER A 1 231 ? 1.589 -7.832 -14.812 1 94.12 231 SER A N 1
ATOM 1799 C CA . SER A 1 231 ? 2.848 -7.547 -14.125 1 94.12 231 SER A CA 1
ATOM 1800 C C . SER A 1 231 ? 2.779 -7.938 -12.656 1 94.12 231 SER A C 1
ATOM 1802 O O . SER A 1 231 ? 1.721 -7.84 -12.031 1 94.12 231 SER A O 1
ATOM 1804 N N . ALA A 1 232 ? 3.953 -8.336 -12.148 1 95.5 232 ALA A N 1
ATOM 1805 C CA . ALA A 1 232 ? 4.082 -8.648 -10.734 1 95.5 232 ALA A CA 1
ATOM 1806 C C . ALA A 1 232 ? 3.74 -7.438 -9.867 1 95.5 232 ALA A C 1
ATOM 1808 O O . ALA A 1 232 ? 3.236 -7.586 -8.75 1 95.5 232 ALA A O 1
ATOM 1809 N N . GLY A 1 233 ? 4.047 -6.301 -10.414 1 93.75 233 GLY A N 1
ATOM 1810 C CA . GLY A 1 233 ? 3.732 -5.074 -9.695 1 93.75 233 GLY A CA 1
ATOM 1811 C C . GLY A 1 233 ? 2.246 -4.887 -9.453 1 93.75 233 GLY A C 1
ATOM 1812 O O . GLY A 1 233 ? 1.832 -4.531 -8.352 1 93.75 233 GLY A O 1
ATOM 1813 N N . VAL A 1 234 ? 1.491 -5.141 -10.461 1 94.38 234 VAL A N 1
ATOM 1814 C CA . VAL A 1 234 ? 0.041 -5.02 -10.352 1 94.38 234 VAL A CA 1
ATOM 1815 C C . VAL A 1 234 ? -0.488 -6.004 -9.312 1 94.38 234 VAL A C 1
ATOM 1817 O O . VAL A 1 234 ? -1.318 -5.645 -8.477 1 94.38 234 VAL A O 1
ATOM 1820 N N . VAL A 1 235 ? 0.025 -7.199 -9.336 1 97.25 235 VAL A N 1
ATOM 1821 C CA . VAL A 1 235 ? -0.396 -8.234 -8.391 1 97.25 235 VAL A CA 1
ATOM 1822 C C . VAL A 1 235 ? -0.011 -7.824 -6.973 1 97.25 235 VAL A C 1
ATOM 1824 O O . VAL A 1 235 ? -0.812 -7.957 -6.047 1 97.25 235 VAL A O 1
ATOM 1827 N N . THR A 1 236 ? 1.154 -7.332 -6.828 1 94.56 236 THR A N 1
ATOM 1828 C CA . THR A 1 236 ? 1.642 -6.906 -5.52 1 94.56 236 THR A CA 1
ATOM 1829 C C . THR A 1 236 ? 0.784 -5.773 -4.961 1 94.56 236 THR A C 1
ATOM 1831 O O . THR A 1 236 ? 0.33 -5.84 -3.818 1 94.56 236 THR A O 1
ATOM 1834 N N . GLU A 1 237 ? 0.547 -4.77 -5.785 1 92.94 237 GLU A N 1
ATOM 1835 C CA . GLU A 1 237 ? -0.181 -3.584 -5.344 1 92.94 237 GLU A CA 1
ATOM 1836 C C . GLU A 1 237 ? -1.628 -3.922 -5 1 92.94 237 GLU A C 1
ATOM 1838 O O . GLU A 1 237 ? -2.188 -3.381 -4.043 1 92.94 237 GLU A O 1
ATOM 1843 N N . LEU A 1 238 ? -2.182 -4.824 -5.691 1 94.62 238 LEU A N 1
ATOM 1844 C CA . LEU A 1 238 ? -3.6 -5.125 -5.527 1 94.62 238 LEU A CA 1
ATOM 1845 C C . LEU A 1 238 ? -3.826 -6.031 -4.324 1 94.62 238 LEU A C 1
ATOM 1847 O O . LEU A 1 238 ? -4.699 -5.762 -3.494 1 94.62 238 LEU A O 1
ATOM 1851 N N . PHE A 1 239 ? -3.02 -7.012 -4.164 1 94.38 239 PHE A N 1
ATOM 1852 C CA . PHE A 1 239 ? -3.373 -8.07 -3.223 1 94.38 239 PHE A CA 1
ATOM 1853 C C . PHE A 1 239 ? -2.52 -7.977 -1.964 1 94.38 239 PHE A C 1
ATOM 1855 O O . PHE A 1 239 ? -2.938 -8.414 -0.89 1 94.38 239 PHE A O 1
ATOM 1862 N N . PHE A 1 240 ? -1.338 -7.375 -2.055 1 91 240 PHE A N 1
ATOM 1863 C CA . PHE A 1 240 ? -0.412 -7.605 -0.952 1 91 240 PHE A CA 1
ATOM 1864 C C . PHE A 1 240 ? 0.006 -6.285 -0.311 1 91 240 PHE A C 1
ATOM 1866 O O . PHE A 1 240 ? 0.479 -6.266 0.827 1 91 240 PHE A O 1
ATOM 1873 N N . ARG A 1 241 ? -0.179 -5.238 -0.981 1 88.81 241 ARG A N 1
ATOM 1874 C CA . ARG A 1 241 ? 0.255 -3.947 -0.457 1 88.81 241 ARG A CA 1
ATOM 1875 C C . ARG A 1 241 ? -0.448 -3.625 0.857 1 88.81 241 ARG A C 1
ATOM 1877 O O . ARG A 1 241 ? 0.174 -3.119 1.793 1 88.81 241 ARG A O 1
ATOM 1884 N N . PRO A 1 242 ? -1.708 -3.99 0.991 1 85.12 242 PRO A N 1
ATOM 1885 C CA . PRO A 1 242 ? -2.379 -3.715 2.264 1 85.12 242 PRO A CA 1
ATOM 1886 C C . PRO A 1 242 ? -1.741 -4.453 3.439 1 85.12 242 PRO A C 1
ATOM 1888 O O . PRO A 1 242 ? -1.936 -4.062 4.594 1 85.12 242 PRO A O 1
ATOM 1891 N N . VAL A 1 243 ? -0.973 -5.43 3.09 1 83.19 243 VAL A N 1
ATOM 1892 C CA . VAL A 1 243 ? -0.435 -6.289 4.141 1 83.19 243 VAL A CA 1
ATOM 1893 C C . VAL A 1 243 ? 1.051 -5.992 4.336 1 83.19 243 VAL A C 1
ATOM 1895 O O . VAL A 1 243 ? 1.53 -5.922 5.473 1 83.19 243 VAL A O 1
ATOM 1898 N N . ILE A 1 244 ? 1.717 -5.77 3.287 1 83.19 244 ILE A N 1
ATOM 1899 C CA . ILE A 1 244 ? 3.17 -5.715 3.398 1 83.19 244 ILE A CA 1
ATOM 1900 C C . ILE A 1 244 ? 3.635 -4.262 3.395 1 83.19 244 ILE A C 1
ATOM 1902 O O . ILE A 1 244 ? 4.801 -3.973 3.676 1 83.19 244 ILE A O 1
ATOM 1906 N N . GLY A 1 245 ? 2.715 -3.363 3.115 1 81.44 245 GLY A N 1
ATOM 1907 C CA . GLY A 1 245 ? 3.088 -1.958 3.082 1 81.44 245 GLY A CA 1
ATOM 1908 C C . GLY A 1 245 ? 4.133 -1.645 2.027 1 81.44 245 GLY A C 1
ATOM 1909 O O . GLY A 1 245 ? 3.99 -2.041 0.869 1 81.44 245 GLY A O 1
ATOM 1910 N N . SER A 1 246 ? 5.191 -0.986 2.441 1 80.06 246 SER A N 1
ATOM 1911 C CA . SER A 1 246 ? 6.215 -0.527 1.507 1 80.06 246 SER A CA 1
ATOM 1912 C C . SER A 1 246 ? 7.262 -1.606 1.262 1 80.06 246 SER A C 1
ATOM 1914 O O . SER A 1 246 ? 8.156 -1.431 0.433 1 80.06 246 SER A O 1
ATOM 1916 N N . THR A 1 247 ? 7.129 -2.736 1.862 1 82.06 247 THR A N 1
ATOM 1917 C CA . THR A 1 247 ? 8.094 -3.818 1.7 1 82.06 247 THR A CA 1
ATOM 1918 C C . THR A 1 247 ? 8.008 -4.41 0.297 1 82.06 247 THR A C 1
ATOM 1920 O O . THR A 1 247 ? 6.922 -4.543 -0.264 1 82.06 247 THR A O 1
ATOM 1923 N N . GLU A 1 248 ? 9.195 -4.75 -0.172 1 86.81 248 GLU A N 1
ATOM 1924 C CA . GLU A 1 248 ? 9.242 -5.41 -1.473 1 86.81 248 GLU A CA 1
ATOM 1925 C C . GLU A 1 248 ? 8.75 -6.852 -1.379 1 86.81 248 GLU A C 1
ATOM 1927 O O . GLU A 1 248 ? 9.18 -7.605 -0.499 1 86.81 248 GLU A O 1
ATOM 1932 N N . ILE A 1 249 ? 7.988 -7.254 -2.264 1 91.5 249 ILE A N 1
ATOM 1933 C CA . ILE A 1 249 ? 7.371 -8.578 -2.246 1 91.5 249 ILE A CA 1
ATOM 1934 C C . ILE A 1 249 ? 8.453 -9.648 -2.33 1 91.5 249 ILE A C 1
ATOM 1936 O O . ILE A 1 249 ? 8.312 -10.727 -1.743 1 91.5 249 ILE A O 1
ATOM 1940 N N . ASN A 1 250 ? 9.516 -9.344 -3.035 1 92.06 250 ASN A N 1
ATOM 1941 C CA . ASN A 1 250 ? 10.586 -10.328 -3.189 1 92.06 250 ASN A CA 1
ATOM 1942 C C . ASN A 1 250 ? 11.203 -10.703 -1.845 1 92.06 250 ASN A C 1
ATOM 1944 O O . ASN A 1 250 ? 11.625 -11.844 -1.644 1 92.06 250 ASN A O 1
ATOM 1948 N N . GLN A 1 251 ? 11.234 -9.734 -1.033 1 86.19 251 GLN A N 1
ATOM 1949 C CA . GLN A 1 251 ? 11.75 -10.023 0.299 1 86.19 251 GLN A CA 1
ATOM 1950 C C . GLN A 1 251 ? 10.875 -11.039 1.027 1 86.19 251 GLN A C 1
ATOM 1952 O O . GLN A 1 251 ? 11.383 -11.953 1.683 1 86.19 251 GLN A O 1
ATOM 1957 N N . LEU A 1 252 ? 9.656 -10.875 0.871 1 84.75 252 LEU A N 1
ATOM 1958 C CA . LEU A 1 252 ? 8.711 -11.805 1.482 1 84.75 252 LEU A CA 1
ATOM 1959 C C . LEU A 1 252 ? 8.836 -13.195 0.854 1 84.75 252 LEU A C 1
ATOM 1961 O O . LEU A 1 252 ? 8.836 -14.203 1.562 1 84.75 252 LEU A O 1
ATOM 1965 N N . LEU A 1 253 ? 8.961 -13.227 -0.418 1 91.5 253 LEU A N 1
ATOM 1966 C CA . LEU A 1 253 ? 9.07 -14.492 -1.142 1 91.5 253 LEU A CA 1
ATOM 1967 C C . LEU A 1 253 ? 10.32 -15.258 -0.707 1 91.5 253 LEU A C 1
ATOM 1969 O O . LEU A 1 253 ? 10.258 -16.469 -0.47 1 91.5 253 LEU A O 1
ATOM 1973 N N . ILE A 1 254 ? 11.398 -14.531 -0.666 1 89.75 254 ILE A N 1
ATOM 1974 C CA . ILE A 1 254 ? 12.664 -15.141 -0.287 1 89.75 254 ILE A CA 1
ATOM 1975 C C . ILE A 1 254 ? 12.57 -15.688 1.134 1 89.75 254 ILE A C 1
ATOM 1977 O O . ILE A 1 254 ? 13.016 -16.812 1.406 1 89.75 254 ILE A O 1
ATOM 1981 N N . GLN A 1 255 ? 11.977 -14.891 1.913 1 82.94 255 GLN A N 1
ATOM 1982 C CA . GLN A 1 255 ? 11.805 -15.336 3.293 1 82.94 255 GLN A CA 1
ATOM 1983 C C . GLN A 1 255 ? 10.938 -16.594 3.363 1 82.94 255 GLN A C 1
ATOM 1985 O O . GLN A 1 255 ? 11.266 -17.531 4.086 1 82.94 255 GLN A O 1
ATOM 1990 N N . MET A 1 256 ? 9.898 -16.578 2.623 1 83.75 256 MET A N 1
ATOM 1991 C CA . MET A 1 256 ? 9 -17.734 2.602 1 83.75 256 MET A CA 1
ATOM 1992 C C . MET A 1 256 ? 9.703 -18.969 2.043 1 83.75 256 MET A C 1
ATOM 1994 O O . MET A 1 256 ? 9.508 -20.078 2.535 1 83.75 256 MET A O 1
ATOM 1998 N N . PHE A 1 257 ? 10.5 -18.75 1.059 1 87.88 257 PHE A N 1
ATOM 1999 C CA . PHE A 1 257 ? 11.125 -19.859 0.348 1 87.88 257 PHE A CA 1
ATOM 2000 C C . PHE A 1 257 ? 12.219 -20.5 1.196 1 87.88 257 PHE A C 1
ATOM 2002 O O . PHE A 1 257 ? 12.367 -21.719 1.2 1 87.88 257 PHE A O 1
ATOM 2009 N N . TYR A 1 258 ? 12.945 -19.672 1.907 1 83.31 258 TYR A N 1
ATOM 2010 C CA . TYR A 1 258 ? 14.102 -20.219 2.607 1 83.31 258 TYR A CA 1
ATOM 2011 C C . TYR A 1 258 ? 13.789 -20.469 4.074 1 83.31 258 TYR A C 1
ATOM 2013 O O . TYR A 1 258 ? 14.656 -20.891 4.844 1 83.31 258 TYR A O 1
ATOM 2021 N N . THR A 1 259 ? 12.656 -20 4.473 1 70.56 259 THR A N 1
ATOM 2022 C CA . THR A 1 259 ? 12.258 -20.391 5.824 1 70.56 259 THR A CA 1
ATOM 2023 C C . THR A 1 259 ? 12.008 -21.891 5.91 1 70.56 259 THR A C 1
ATOM 2025 O O . THR A 1 259 ? 11.398 -22.469 5.016 1 70.56 259 THR A O 1
ATOM 2028 N N . LYS A 1 260 ? 13.039 -22.547 6.262 1 54.81 260 LYS A N 1
ATOM 2029 C CA . LYS A 1 260 ? 13.156 -24 6.328 1 54.81 260 LYS A CA 1
ATOM 2030 C C . LYS A 1 260 ? 11.883 -24.641 6.875 1 54.81 260 LYS A C 1
ATOM 2032 O O . LYS A 1 260 ? 11.344 -24.188 7.891 1 54.81 260 LYS A O 1
ATOM 2037 N N . GLN A 1 261 ? 10.977 -25.156 6.027 1 45.5 261 GLN A N 1
ATOM 2038 C CA . GLN A 1 261 ? 9.977 -26.125 6.48 1 45.5 261 GLN A CA 1
ATOM 2039 C C . GLN A 1 261 ? 10.641 -27.328 7.145 1 45.5 261 GLN A C 1
ATOM 2041 O O . GLN A 1 261 ? 11.766 -27.703 6.797 1 45.5 261 GLN A O 1
ATOM 2046 N N . MET B 1 1 ? -27.188 -6.328 33.75 1 19.02 1 MET B N 1
ATOM 2047 C CA . MET B 1 1 ? -26.719 -5.285 32.844 1 19.02 1 MET B CA 1
ATOM 2048 C C . MET B 1 1 ? -25.203 -5.371 32.656 1 19.02 1 MET B C 1
ATOM 2050 O O . MET B 1 1 ? -24.578 -4.418 32.188 1 19.02 1 MET B O 1
ATOM 2054 N N . ALA B 1 2 ? -24.672 -6.395 33.219 1 24.2 2 ALA B N 1
ATOM 2055 C CA . ALA B 1 2 ? -23.516 -7.184 33.625 1 24.2 2 ALA B CA 1
ATOM 2056 C C . ALA B 1 2 ? -22.641 -7.551 32.438 1 24.2 2 ALA B C 1
ATOM 2058 O O . ALA B 1 2 ? -22.281 -8.719 32.25 1 24.2 2 ALA B O 1
ATOM 2059 N N . CYS B 1 3 ? -22.609 -6.867 31.406 1 20.88 3 CYS B N 1
ATOM 2060 C CA . CYS B 1 3 ? -22.906 -7.141 30 1 20.88 3 CYS B CA 1
ATOM 2061 C C . CYS B 1 3 ? -21.641 -7.547 29.25 1 20.88 3 CYS B C 1
ATOM 2063 O O . CYS B 1 3 ? -21.656 -7.688 28.031 1 20.88 3 CYS B O 1
ATOM 2065 N N . VAL B 1 4 ? -20.438 -7.113 29.734 1 24.48 4 VAL B N 1
ATOM 2066 C CA . VAL B 1 4 ? -19.109 -7.121 29.109 1 24.48 4 VAL B CA 1
ATOM 2067 C C . VAL B 1 4 ? -18.641 -8.562 28.938 1 24.48 4 VAL B C 1
ATOM 2069 O O . VAL B 1 4 ? -18.609 -9.336 29.891 1 24.48 4 VAL B O 1
ATOM 2072 N N . ASN B 1 5 ? -18.781 -9.328 27.891 1 22.56 5 ASN B N 1
ATOM 2073 C CA . ASN B 1 5 ? -18.547 -10.719 27.5 1 22.56 5 ASN B CA 1
ATOM 2074 C C . ASN B 1 5 ? -17.203 -11.219 28.031 1 22.56 5 ASN B C 1
ATOM 2076 O O . ASN B 1 5 ? -16.188 -10.57 27.844 1 22.56 5 ASN B O 1
ATOM 2080 N N . MET B 1 6 ? -16.875 -12.086 29.062 1 23.61 6 MET B N 1
ATOM 2081 C CA . MET B 1 6 ? -16.188 -13.109 29.844 1 23.61 6 MET B CA 1
ATOM 2082 C C . MET B 1 6 ? -15.516 -14.125 28.906 1 23.61 6 MET B C 1
ATOM 2084 O O . MET B 1 6 ? -14.711 -14.945 29.359 1 23.61 6 MET B O 1
ATOM 2088 N N . LEU B 1 7 ? -16.188 -14.352 27.766 1 22.83 7 LEU B N 1
ATOM 2089 C CA . LEU B 1 7 ? -16.156 -15.57 26.969 1 22.83 7 LEU B CA 1
ATOM 2090 C C . LEU B 1 7 ? -14.844 -15.664 26.188 1 22.83 7 LEU B C 1
ATOM 2092 O O . LEU B 1 7 ? -14.812 -15.398 24.984 1 22.83 7 LEU B O 1
ATOM 2096 N N . LEU B 1 8 ? -13.797 -15.117 26.578 1 27.06 8 LEU B N 1
ATOM 2097 C CA . LEU B 1 8 ? -12.477 -15.148 25.938 1 27.06 8 LEU B CA 1
ATOM 2098 C C . LEU B 1 8 ? -11.906 -16.562 25.938 1 27.06 8 LEU B C 1
ATOM 2100 O O . LEU B 1 8 ? -11.031 -16.891 26.734 1 27.06 8 LEU B O 1
ATOM 2104 N N . ASP B 1 9 ? -12.586 -17.641 26.078 1 30.16 9 ASP B N 1
ATOM 2105 C CA . ASP B 1 9 ? -12.031 -18.922 26.5 1 30.16 9 ASP B CA 1
ATOM 2106 C C . ASP B 1 9 ? -10.711 -19.203 25.781 1 30.16 9 ASP B C 1
ATOM 2108 O O . ASP B 1 9 ? -10.352 -18.5 24.828 1 30.16 9 ASP B O 1
ATOM 2112 N N . LYS B 1 10 ? -10.391 -20.734 25.516 1 29.75 10 LYS B N 1
ATOM 2113 C CA . LYS B 1 10 ? -9.523 -21.781 24.984 1 29.75 10 LYS B CA 1
ATOM 2114 C C . LYS B 1 10 ? -9.203 -21.547 23.516 1 29.75 10 LYS B C 1
ATOM 2116 O O . LYS B 1 10 ? -10.109 -21.531 22.672 1 29.75 10 LYS B O 1
ATOM 2121 N N . CYS B 1 11 ? -8.555 -20.844 23.016 1 32.56 11 CYS B N 1
ATOM 2122 C CA . CYS B 1 11 ? -8.359 -20.5 21.609 1 32.56 11 CYS B CA 1
ATOM 2123 C C . CYS B 1 11 ? -8.109 -21.766 20.781 1 32.56 11 CYS B C 1
ATOM 2125 O O . CYS B 1 11 ? -7.102 -22.438 20.969 1 32.56 11 CYS B O 1
ATOM 2127 N N . HIS B 1 12 ? -9.102 -22.781 20.531 1 32.94 12 HIS B N 1
ATOM 2128 C CA . HIS B 1 12 ? -9.133 -24.125 19.953 1 32.94 12 HIS B CA 1
ATOM 2129 C C . HIS B 1 12 ? -8.547 -24.125 18.547 1 32.94 12 HIS B C 1
ATOM 2131 O O . HIS B 1 12 ? -8.68 -25.125 17.812 1 32.94 12 HIS B O 1
ATOM 2137 N N . CYS B 1 13 ? -8.008 -23.125 18.125 1 32.97 13 CYS B N 1
ATOM 2138 C CA . CYS B 1 13 ? -7.785 -23.109 16.688 1 32.97 13 CYS B CA 1
ATOM 2139 C C . CYS B 1 13 ? -7.184 -24.422 16.219 1 32.97 13 CYS B C 1
ATOM 2141 O O . CYS B 1 13 ? -7.02 -24.641 15.008 1 32.97 13 CYS B O 1
ATOM 2143 N N . ALA B 1 14 ? -6.582 -25.281 16.984 1 31.16 14 ALA B N 1
ATOM 2144 C CA . ALA B 1 14 ? -6.207 -26.672 16.688 1 31.16 14 ALA B CA 1
ATOM 2145 C C . ALA B 1 14 ? -7.441 -27.531 16.469 1 31.16 14 ALA B C 1
ATOM 2147 O O . ALA B 1 14 ? -7.336 -28.672 16.016 1 31.16 14 ALA B O 1
ATOM 2148 N N . SER B 1 15 ? -8.5 -27.344 17.094 1 33.25 15 SER B N 1
ATOM 2149 C CA . SER B 1 15 ? -9.312 -28.562 17.156 1 33.25 15 SER B CA 1
ATOM 2150 C C . SER B 1 15 ? -9.703 -29.031 15.758 1 33.25 15 SER B C 1
ATOM 2152 O O . SER B 1 15 ? -9.742 -30.234 15.5 1 33.25 15 SER B O 1
ATOM 2154 N N . ARG B 1 16 ? -10.602 -28.297 15.047 1 31.53 16 ARG B N 1
ATOM 2155 C CA . ARG B 1 16 ? -11.469 -28.953 14.07 1 31.53 16 ARG B CA 1
ATOM 2156 C C . ARG B 1 16 ? -10.688 -29.297 12.805 1 31.53 16 ARG B C 1
ATOM 2158 O O . ARG B 1 16 ? -11.281 -29.641 11.773 1 31.53 16 ARG B O 1
ATOM 2165 N N . TYR B 1 17 ? -9.484 -29.047 12.602 1 29.12 17 TYR B N 1
ATOM 2166 C CA . TYR B 1 17 ? -8.992 -29.531 11.32 1 29.12 17 TYR B CA 1
ATOM 2167 C C . TYR B 1 17 ? -9.094 -31.047 11.234 1 29.12 17 TYR B C 1
ATOM 2169 O O . TYR B 1 17 ? -8.266 -31.766 11.797 1 29.12 17 TYR B O 1
ATOM 2177 N N . GLY B 1 18 ? -10.219 -31.688 11.492 1 28.59 18 GLY B N 1
ATOM 2178 C CA . GLY B 1 18 ? -10.281 -33.125 11.297 1 28.59 18 GLY B CA 1
ATOM 2179 C C . GLY B 1 18 ? -9.539 -33.594 10.062 1 28.59 18 GLY B C 1
ATOM 2180 O O . GLY B 1 18 ? -8.75 -34.562 10.125 1 28.59 18 GLY B O 1
ATOM 2181 N N . ARG B 1 19 ? -10.242 -33.531 8.859 1 28.31 19 ARG B N 1
ATOM 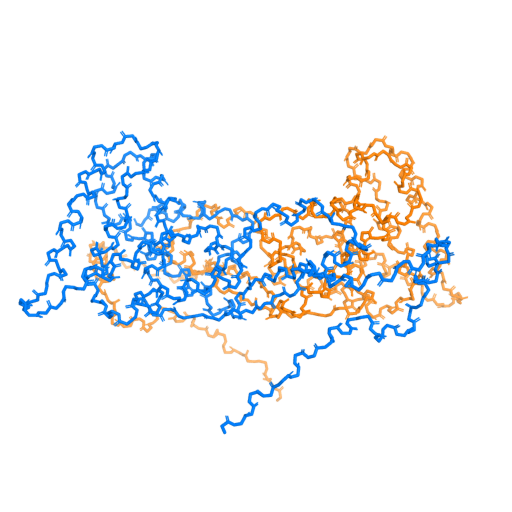2182 C CA . ARG B 1 19 ? -9.859 -34.469 7.793 1 28.31 19 ARG B CA 1
ATOM 2183 C C . ARG B 1 19 ? -8.414 -34.219 7.367 1 28.31 19 ARG B C 1
ATOM 2185 O O . ARG B 1 19 ? -7.719 -35.156 6.977 1 28.31 19 ARG B O 1
ATOM 2192 N N . ASN B 1 20 ? -8.133 -33.125 6.84 1 26.33 20 ASN B N 1
ATOM 2193 C CA . ASN B 1 20 ? -6.91 -33.188 6.039 1 26.33 20 ASN B CA 1
ATOM 2194 C C . ASN B 1 20 ? -5.68 -33.406 6.914 1 26.33 20 ASN B C 1
ATOM 2196 O O . ASN B 1 20 ? -5.082 -32.438 7.406 1 26.33 20 ASN B O 1
ATOM 2200 N N . ALA B 1 21 ? -5.508 -34.406 7.824 1 30.52 21 ALA B N 1
ATOM 2201 C CA . ALA B 1 21 ? -4.707 -35.375 8.609 1 30.52 21 ALA B CA 1
ATOM 2202 C C . ALA B 1 21 ? -3.367 -35.625 7.93 1 30.52 21 ALA B C 1
ATOM 2204 O O . ALA B 1 21 ? -2.379 -35.938 8.594 1 30.52 21 ALA B O 1
ATOM 2205 N N . ILE B 1 22 ? -3.369 -35.781 6.629 1 27.77 22 ILE B N 1
ATOM 2206 C CA . ILE B 1 22 ? -2.232 -36.344 5.93 1 27.77 22 ILE B CA 1
ATOM 2207 C C . ILE B 1 22 ? -0.961 -35.594 6.27 1 27.77 22 ILE B C 1
ATOM 2209 O O . ILE B 1 22 ? 0.067 -36.188 6.602 1 27.77 22 ILE B O 1
ATOM 2213 N N . LEU B 1 23 ? -1.07 -34.281 6.207 1 27.94 23 LEU B N 1
ATOM 2214 C CA . LEU B 1 23 ? 0.248 -33.719 6.438 1 27.94 23 LEU B CA 1
ATOM 2215 C C . LEU B 1 23 ? 0.641 -33.812 7.906 1 27.94 23 LEU B C 1
ATOM 2217 O O . LEU B 1 23 ? 1.825 -33.938 8.227 1 27.94 23 LEU B O 1
ATOM 2221 N N . TYR B 1 24 ? -0.299 -33.938 8.828 1 29.19 24 TYR B N 1
ATOM 2222 C CA . TYR B 1 24 ? -0.015 -34.312 10.211 1 29.19 24 TYR B CA 1
ATOM 2223 C C . TYR B 1 24 ? 0.632 -35.688 10.297 1 29.19 24 TYR B C 1
ATOM 2225 O O . TYR B 1 24 ? 1.586 -35.875 11.055 1 29.19 24 TYR B O 1
ATOM 2233 N N . ASN B 1 25 ? 0.04 -36.688 9.672 1 28 25 ASN B N 1
ATOM 2234 C CA . ASN B 1 25 ? 0.533 -38.062 9.781 1 28 25 ASN B CA 1
ATOM 2235 C C . ASN B 1 25 ? 1.958 -38.188 9.25 1 28 25 ASN B C 1
ATOM 2237 O O . ASN B 1 25 ? 2.748 -38.969 9.766 1 28 25 ASN B O 1
ATOM 2241 N N . ILE B 1 26 ? 2.268 -37.562 8.164 1 27.62 26 ILE B N 1
ATOM 2242 C CA . ILE B 1 26 ? 3.596 -37.875 7.645 1 27.62 26 ILE B CA 1
ATOM 2243 C C . ILE B 1 26 ? 4.656 -37.344 8.617 1 27.62 26 ILE B C 1
ATOM 2245 O O . ILE B 1 26 ? 5.617 -38.062 8.922 1 27.62 26 ILE B O 1
ATOM 2249 N N . LEU B 1 27 ? 4.402 -36.062 9.172 1 28.98 27 LEU B N 1
ATOM 2250 C CA . LEU B 1 27 ? 5.52 -35.625 10 1 28.98 27 LEU B CA 1
ATOM 2251 C C . LEU B 1 27 ? 5.402 -36.156 11.414 1 28.98 27 LEU B C 1
ATOM 2253 O O . LEU B 1 27 ? 6.387 -36.188 12.156 1 28.98 27 LEU B O 1
ATOM 2257 N N . SER B 1 28 ? 4.16 -36.438 11.875 1 29 28 SER B N 1
ATOM 2258 C CA . SER B 1 28 ? 4.012 -36.969 13.234 1 29 28 SER B CA 1
ATOM 2259 C C . SER B 1 28 ? 4.691 -38.312 13.367 1 29 28 SER B C 1
ATOM 2261 O O . SER B 1 28 ? 4.836 -38.844 14.484 1 29 28 SER B O 1
ATOM 2263 N N . GLN B 1 29 ? 4.699 -39.125 12.375 1 26.39 29 GLN B N 1
ATOM 2264 C CA . GLN B 1 29 ? 5.105 -40.5 12.711 1 26.39 29 GLN B CA 1
ATOM 2265 C C . GLN B 1 29 ? 6.535 -40.531 13.242 1 26.39 29 GLN B C 1
ATOM 2267 O O . GLN B 1 29 ? 6.926 -41.469 13.938 1 26.39 29 GLN B O 1
ATOM 2272 N N . GLN B 1 30 ? 7.512 -39.812 12.625 1 27.88 30 GLN B N 1
ATOM 2273 C CA . GLN B 1 30 ? 8.781 -40.375 13.07 1 27.88 30 GLN B CA 1
ATOM 2274 C C . GLN B 1 30 ? 9.164 -39.844 14.445 1 27.88 30 GLN B C 1
ATOM 2276 O O . GLN B 1 30 ? 10.133 -40.344 15.047 1 27.88 30 GLN B O 1
ATOM 2281 N N . ALA B 1 31 ? 8.93 -38.531 14.844 1 27.59 31 ALA B N 1
ATOM 2282 C CA . ALA B 1 31 ? 9.719 -38.344 16.062 1 27.59 31 ALA B CA 1
ATOM 2283 C C . ALA B 1 31 ? 8.984 -38.875 17.281 1 27.59 31 ALA B C 1
ATOM 2285 O O . ALA B 1 31 ? 7.777 -38.688 17.438 1 27.59 31 ALA B O 1
ATOM 2286 N N . VAL B 1 32 ? 9.336 -39.906 17.906 1 27.09 32 VAL B N 1
ATOM 2287 C CA . VAL B 1 32 ? 9.164 -40.562 19.203 1 27.09 32 VAL B CA 1
ATOM 2288 C C . VAL B 1 32 ? 9.352 -39.562 20.328 1 27.09 32 VAL B C 1
ATOM 2290 O O . VAL B 1 32 ? 9.516 -39.938 21.5 1 27.09 32 VAL B O 1
ATOM 2293 N N . VAL B 1 33 ? 9.055 -38.344 20.172 1 24.23 33 VAL B N 1
ATOM 2294 C CA . VAL B 1 33 ? 9.477 -37.594 21.359 1 24.23 33 VAL B CA 1
ATOM 2295 C C . VAL B 1 33 ? 8.648 -38.062 22.562 1 24.23 33 VAL B C 1
ATOM 2297 O O . VAL B 1 33 ? 7.465 -38.375 22.438 1 24.23 33 VAL B O 1
ATOM 2300 N N . LYS B 1 34 ? 9.375 -38.25 23.719 1 29.11 34 LYS B N 1
ATOM 2301 C CA . LYS B 1 34 ? 8.984 -38.562 25.094 1 29.11 34 LYS B CA 1
ATOM 2302 C C . LYS B 1 34 ? 8.016 -37.531 25.641 1 29.11 34 LYS B C 1
ATOM 2304 O O . LYS B 1 34 ? 8.141 -36.344 25.328 1 29.11 34 LYS B O 1
ATOM 2309 N N . PRO B 1 35 ? 6.852 -37.812 26.375 1 26.83 35 PRO B N 1
ATOM 2310 C CA . PRO B 1 35 ? 5.66 -37.219 26.969 1 26.83 35 PRO B CA 1
ATOM 2311 C C . PRO B 1 35 ? 5.996 -36.125 28.016 1 26.83 35 PRO B C 1
ATOM 2313 O O . PRO B 1 35 ? 5.121 -35.719 28.781 1 26.83 35 PRO B O 1
ATOM 2316 N N . HIS B 1 36 ? 7.152 -35.469 28.156 1 25.14 36 HIS B N 1
ATOM 2317 C CA . HIS B 1 36 ? 7.258 -34.812 29.453 1 25.14 36 HIS B CA 1
ATOM 2318 C C . HIS B 1 36 ? 6.191 -33.719 29.594 1 25.14 36 HIS B C 1
ATOM 2320 O O . HIS B 1 36 ? 5.891 -33 28.641 1 25.14 36 HIS B O 1
ATOM 2326 N N . SER B 1 37 ? 5.246 -33.656 30.672 1 25.03 37 SER B N 1
ATOM 2327 C CA . SER B 1 37 ? 3.975 -33.188 31.203 1 25.03 37 SER B CA 1
ATOM 2328 C C . SER B 1 37 ? 3.977 -31.656 31.359 1 25.03 37 SER B C 1
ATOM 2330 O O . SER B 1 37 ? 2.971 -31.062 31.766 1 25.03 37 SER B O 1
ATOM 2332 N N . GLN B 1 38 ? 5.113 -30.984 31.641 1 28.05 38 GLN B N 1
ATOM 2333 C CA . GLN B 1 38 ? 4.836 -29.75 32.344 1 28.05 38 GLN B CA 1
ATOM 2334 C C . GLN B 1 38 ? 4.02 -28.781 31.484 1 28.05 38 GLN B C 1
ATOM 2336 O O . GLN B 1 38 ? 4.238 -28.688 30.281 1 28.05 38 GLN B O 1
ATOM 2341 N N . PHE B 1 39 ? 2.779 -28.391 31.875 1 26.16 39 PHE B N 1
ATOM 2342 C CA . PHE B 1 39 ? 1.685 -27.531 31.453 1 26.16 39 PHE B CA 1
ATOM 2343 C C . PHE B 1 39 ? 2.195 -26.125 31.125 1 26.16 39 PHE B C 1
ATOM 2345 O O . PHE B 1 39 ? 2.246 -25.266 31.984 1 26.16 39 PHE B O 1
ATOM 2352 N N . SER B 1 40 ? 3.445 -25.938 30.812 1 29.52 40 SER B N 1
ATOM 2353 C CA . SER B 1 40 ? 3.824 -24.547 30.672 1 29.52 40 SER B CA 1
ATOM 2354 C C . SER B 1 40 ? 2.893 -23.812 29.703 1 29.52 40 SER B C 1
ATOM 2356 O O . SER B 1 40 ? 2.508 -24.375 28.672 1 29.52 40 SER B O 1
ATOM 2358 N N . HIS B 1 41 ? 2.025 -22.875 30.312 1 29.25 41 HIS B N 1
ATOM 2359 C CA . HIS B 1 41 ? 1.205 -21.875 29.641 1 29.25 41 HIS B CA 1
ATOM 2360 C C . HIS B 1 41 ? 1.922 -21.312 28.422 1 29.25 41 HIS B C 1
ATOM 2362 O O . HIS B 1 41 ? 2.945 -20.641 28.547 1 29.25 41 HIS B O 1
ATOM 2368 N N . HIS B 1 42 ? 2.279 -22.078 27.547 1 29.56 42 HIS B N 1
ATOM 2369 C CA . HIS B 1 42 ? 2.891 -21.641 26.297 1 29.56 42 HIS B CA 1
ATOM 2370 C C . HIS B 1 42 ? 2.217 -20.375 25.766 1 29.56 42 HIS B C 1
ATOM 2372 O O . HIS B 1 42 ? 1.024 -20.391 25.438 1 29.56 42 HIS B O 1
ATOM 2378 N N . SER B 1 43 ? 2.408 -19.25 26.594 1 32.06 43 SER B N 1
ATOM 2379 C CA . SER B 1 43 ? 2.07 -17.938 26.047 1 32.06 43 SER B CA 1
ATOM 2380 C C . SER B 1 43 ? 2.199 -17.922 24.531 1 32.06 43 SER B C 1
ATOM 2382 O O . SER B 1 43 ? 3.268 -18.219 24 1 32.06 43 SER B O 1
ATOM 2384 N N . CYS B 1 44 ? 1.341 -18.578 23.969 1 36.28 44 CYS B N 1
ATOM 2385 C CA . CYS B 1 44 ? 1.278 -18.531 22.516 1 36.28 44 CYS B CA 1
ATOM 2386 C C . CYS B 1 44 ? 1.815 -17.219 21.984 1 36.28 44 CYS B C 1
ATOM 2388 O O . CYS B 1 44 ? 1.344 -16.141 22.359 1 36.28 44 CYS B O 1
ATOM 2390 N N . THR B 1 45 ? 3.033 -16.891 22.047 1 37.38 45 THR B N 1
ATOM 2391 C CA . THR B 1 45 ? 3.736 -15.789 21.391 1 37.38 45 THR B CA 1
ATOM 2392 C C . THR B 1 45 ? 3.072 -15.43 20.062 1 37.38 45 THR B C 1
ATOM 2394 O O . THR B 1 45 ? 3.621 -14.656 19.281 1 37.38 45 THR B O 1
ATOM 2397 N N . CYS B 1 46 ? 2.186 -16.156 19.547 1 42.84 46 CYS B N 1
ATOM 2398 C CA . CYS B 1 46 ? 1.551 -15.727 18.312 1 42.84 46 CYS B CA 1
ATOM 2399 C C . CYS B 1 46 ? 1.117 -14.266 18.406 1 42.84 46 CYS B C 1
ATOM 2401 O O . CYS B 1 46 ? -0.02 -13.977 18.781 1 42.84 46 CYS B O 1
ATOM 2403 N N . GLN B 1 47 ? 1.772 -13.453 19.109 1 44.59 47 GLN B N 1
ATOM 2404 C CA . GLN B 1 47 ? 1.411 -12.047 19.031 1 44.59 47 GLN B CA 1
ATOM 2405 C C . GLN B 1 47 ? 0.972 -11.672 17.625 1 44.59 47 GLN B C 1
ATOM 2407 O O . GLN B 1 47 ? 1.786 -11.656 16.688 1 44.59 47 GLN B O 1
ATOM 2412 N N . ILE B 1 48 ? -0.181 -12.148 17.141 1 48.41 48 ILE B N 1
ATOM 2413 C CA . ILE B 1 48 ? -0.892 -11.867 15.898 1 48.41 48 ILE B CA 1
ATOM 2414 C C . ILE B 1 48 ? -0.77 -10.383 15.562 1 48.41 48 ILE B C 1
ATOM 2416 O O . ILE B 1 48 ? -1.369 -9.539 16.234 1 48.41 48 ILE B O 1
ATOM 2420 N N . LYS B 1 49 ? 0.434 -9.938 15.266 1 55.94 49 LYS B N 1
ATOM 2421 C CA . LYS B 1 49 ? 0.472 -8.555 14.805 1 55.94 49 LYS B CA 1
ATOM 2422 C C . LYS B 1 49 ? -0.495 -8.336 13.641 1 55.94 49 LYS B C 1
ATOM 2424 O O . LYS B 1 49 ? -0.445 -9.055 12.641 1 55.94 49 LYS B O 1
ATOM 2429 N N . ARG B 1 50 ? -1.717 -7.762 13.938 1 67.81 50 ARG B N 1
ATOM 2430 C CA . ARG B 1 50 ? -2.734 -7.391 12.953 1 67.81 50 ARG B CA 1
ATOM 2431 C C . ARG B 1 50 ? -2.422 -6.035 12.328 1 67.81 50 ARG B C 1
ATOM 2433 O O . ARG B 1 50 ? -2.016 -5.102 13.023 1 67.81 50 ARG B O 1
ATOM 2440 N N . THR B 1 51 ? -2.238 -6.113 11.039 1 78.5 51 THR B N 1
ATOM 2441 C CA . THR B 1 51 ? -2.131 -4.836 10.344 1 78.5 51 THR B CA 1
ATOM 2442 C C . THR B 1 51 ? -3.51 -4.227 10.109 1 78.5 51 THR B C 1
ATOM 2444 O O . THR B 1 51 ? -4.516 -4.941 10.094 1 78.5 51 THR B O 1
ATOM 2447 N N . VAL B 1 52 ? -3.512 -2.922 10.117 1 89.5 52 VAL B N 1
ATOM 2448 C CA . VAL B 1 52 ? -4.785 -2.227 9.977 1 89.5 52 VAL B CA 1
ATOM 2449 C C . VAL B 1 52 ? -4.828 -1.485 8.641 1 89.5 52 VAL B C 1
ATOM 2451 O O . VAL B 1 52 ? -3.793 -1.027 8.148 1 89.5 52 VAL B O 1
ATOM 2454 N N . CYS B 1 53 ? -6.02 -1.504 7.992 1 91.06 53 CYS B N 1
ATOM 2455 C CA . CYS B 1 53 ? -6.23 -0.732 6.773 1 91.06 53 CYS B CA 1
ATOM 2456 C C . CYS B 1 53 ? -7.531 0.056 6.848 1 91.06 53 CYS B C 1
ATOM 2458 O O . CYS B 1 53 ? -8.367 -0.197 7.715 1 91.06 53 CYS B O 1
ATOM 2460 N N . LEU B 1 54 ? -7.664 1.049 6.02 1 94.12 54 LEU B N 1
ATOM 2461 C CA . LEU B 1 54 ? -8.891 1.842 5.98 1 94.12 54 LEU B CA 1
ATOM 2462 C C . LEU B 1 54 ? -10.086 0.978 5.594 1 94.12 54 LEU B C 1
ATOM 2464 O O . LEU B 1 54 ? -9.992 0.155 4.68 1 94.12 54 LEU B O 1
ATOM 2468 N N . LYS B 1 55 ? -11.164 1.157 6.23 1 92.88 55 LYS B N 1
ATOM 2469 C CA . LYS B 1 55 ? -12.383 0.405 5.941 1 92.88 55 LYS B CA 1
ATOM 2470 C C . LYS B 1 55 ? -12.984 0.824 4.605 1 92.88 55 LYS B C 1
ATOM 2472 O O . LYS B 1 55 ? -13.477 -0.017 3.848 1 92.88 55 LYS B O 1
ATOM 2477 N N . THR B 1 56 ? -12.961 2.104 4.398 1 92.31 56 THR B N 1
ATOM 2478 C CA . THR B 1 56 ? -13.539 2.652 3.178 1 92.31 56 THR B CA 1
ATOM 2479 C C . THR B 1 56 ? -12.562 3.604 2.494 1 92.31 56 THR B C 1
ATOM 2481 O O . THR B 1 56 ? -12.812 4.809 2.422 1 92.31 56 THR B O 1
ATOM 2484 N N . PRO B 1 57 ? -11.586 3.033 1.87 1 90.56 57 PRO B N 1
ATOM 2485 C CA . PRO B 1 57 ? -10.562 3.873 1.233 1 90.56 57 PRO B CA 1
ATOM 2486 C C . PRO B 1 57 ? -11.141 4.758 0.128 1 90.56 57 PRO B C 1
ATOM 2488 O O . PRO B 1 57 ? -10.648 5.867 -0.094 1 90.56 57 PRO B O 1
ATOM 2491 N N . HIS B 1 58 ? -12.195 4.41 -0.542 1 86.44 58 HIS B N 1
ATOM 2492 C CA . HIS B 1 58 ? -12.766 5.164 -1.654 1 86.44 58 HIS B CA 1
ATOM 2493 C C . HIS B 1 58 ? -13.43 6.445 -1.166 1 86.44 58 HIS B C 1
ATOM 2495 O O . HIS B 1 58 ? -13.617 7.387 -1.941 1 86.44 58 HIS B O 1
ATOM 2501 N N . ILE B 1 59 ? -13.75 6.496 0.133 1 89.62 59 ILE B N 1
ATOM 2502 C CA . ILE B 1 59 ? -14.359 7.684 0.727 1 89.62 59 ILE B CA 1
ATOM 2503 C C . ILE B 1 59 ? -13.297 8.508 1.442 1 89.62 59 ILE B C 1
ATOM 2505 O O . ILE B 1 59 ? -13.234 9.727 1.287 1 89.62 59 ILE B O 1
ATOM 2509 N N . THR B 1 60 ? -12.438 7.809 2.182 1 93.31 60 THR B N 1
ATOM 2510 C CA . THR B 1 60 ? -11.484 8.477 3.066 1 93.31 60 THR B CA 1
ATOM 2511 C C . THR B 1 60 ? -10.32 9.055 2.27 1 93.31 60 THR B C 1
ATOM 2513 O O . THR B 1 60 ? -9.883 10.18 2.527 1 93.31 60 THR B O 1
ATOM 2516 N N . CYS B 1 61 ? -9.859 8.344 1.257 1 89.5 61 CYS B N 1
ATOM 2517 C CA . CYS B 1 61 ? -8.625 8.734 0.574 1 89.5 61 CYS B CA 1
ATOM 2518 C C . CYS B 1 61 ? -8.797 10.062 -0.153 1 89.5 61 CYS B C 1
ATOM 2520 O O . CYS B 1 61 ? -7.961 10.953 -0.028 1 89.5 61 CYS B O 1
ATOM 2522 N N . PRO B 1 62 ? -9.93 10.281 -0.879 1 85.88 62 PRO B N 1
ATOM 2523 C CA . PRO B 1 62 ? -10.109 11.586 -1.511 1 85.88 62 PRO B CA 1
ATOM 2524 C C . PRO B 1 62 ? -10.102 12.734 -0.503 1 85.88 62 PRO B C 1
ATOM 2526 O O . PRO B 1 62 ? -9.508 13.781 -0.758 1 85.88 62 PRO B O 1
ATOM 2529 N N . THR B 1 63 ? -10.75 12.508 0.671 1 91 63 THR B N 1
ATOM 2530 C CA . THR B 1 63 ? -10.852 13.547 1.692 1 91 63 THR B CA 1
ATOM 2531 C C . THR B 1 63 ? -9.477 13.859 2.285 1 91 63 THR B C 1
ATOM 2533 O O . THR B 1 63 ? -9.125 15.023 2.463 1 91 63 THR B O 1
ATOM 2536 N N . VAL B 1 64 ? -8.742 12.805 2.521 1 94 64 VAL B N 1
ATOM 2537 C CA . VAL B 1 64 ? -7.457 13.031 3.174 1 94 64 VAL B CA 1
ATOM 2538 C C . VAL B 1 64 ? -6.469 13.625 2.176 1 94 64 VAL B C 1
ATOM 2540 O O . VAL B 1 64 ? -5.598 14.422 2.551 1 94 64 VAL B O 1
ATOM 2543 N N . ILE B 1 65 ? -6.59 13.281 0.927 1 89.62 65 ILE B N 1
ATOM 2544 C CA . ILE B 1 65 ? -5.742 13.875 -0.098 1 89.62 65 ILE B CA 1
ATOM 2545 C C . ILE B 1 65 ? -6 15.375 -0.178 1 89.62 65 ILE B C 1
ATOM 2547 O O . ILE B 1 65 ? -5.066 16.172 -0.3 1 89.62 65 ILE B O 1
ATOM 2551 N N . GLU B 1 66 ? -7.25 15.758 -0.075 1 88.88 66 GLU B N 1
ATOM 2552 C CA . GLU B 1 66 ? -7.586 17.172 -0.052 1 88.88 66 GLU B CA 1
ATOM 2553 C C . GLU B 1 66 ? -6.93 17.875 1.131 1 88.88 66 GLU B C 1
ATOM 2555 O O . GLU B 1 66 ? -6.422 19 0.991 1 88.88 66 GLU B O 1
ATOM 2560 N N . VAL B 1 67 ? -6.969 17.234 2.217 1 94.25 67 VAL B N 1
ATOM 2561 C CA . VAL B 1 67 ? -6.355 17.812 3.408 1 94.25 67 VAL B CA 1
ATOM 2562 C C . VAL B 1 67 ? -4.848 17.938 3.197 1 94.25 67 VAL B C 1
ATOM 2564 O O . VAL B 1 67 ? -4.242 18.938 3.613 1 94.25 67 VAL B O 1
ATOM 2567 N N . LEU B 1 68 ? -4.273 16.938 2.551 1 93.94 68 LEU B N 1
ATOM 2568 C CA . LEU B 1 68 ? -2.838 17 2.283 1 93.94 68 LEU B CA 1
ATOM 2569 C C . LEU B 1 68 ? -2.506 18.172 1.363 1 93.94 68 LEU B C 1
ATOM 2571 O O . LEU B 1 68 ? -1.529 18.875 1.593 1 93.94 68 LEU B O 1
ATOM 2575 N N . VAL B 1 69 ? -3.289 18.391 0.403 1 88.31 69 VAL B N 1
ATOM 2576 C CA . VAL B 1 69 ? -3.084 19.484 -0.527 1 88.31 69 VAL B CA 1
ATOM 2577 C C . VAL B 1 69 ? -3.168 20.812 0.222 1 88.31 69 VAL B C 1
ATOM 2579 O O . VAL B 1 69 ? -2.33 21.703 0.026 1 88.31 69 VAL B O 1
ATOM 2582 N N . LYS B 1 70 ? -4.152 20.906 1.035 1 91.81 70 LYS B N 1
ATOM 2583 C CA . LYS B 1 70 ? -4.293 22.125 1.839 1 91.81 70 LYS B CA 1
ATOM 2584 C C . LYS B 1 70 ? -3.092 22.312 2.762 1 91.81 70 LYS B C 1
ATOM 2586 O O . LYS B 1 70 ? -2.674 23.438 3.02 1 91.81 70 LYS B O 1
ATOM 2591 N N . THR B 1 71 ? -2.609 21.25 3.27 1 94.94 71 THR B N 1
ATOM 2592 C CA . THR B 1 71 ? -1.451 21.281 4.156 1 94.94 71 THR B CA 1
ATOM 2593 C C . THR B 1 71 ? -0.227 21.828 3.426 1 94.94 71 THR B C 1
ATOM 2595 O O . THR B 1 71 ? 0.46 22.719 3.934 1 94.94 71 THR B O 1
ATOM 2598 N N . VAL B 1 72 ? 0.028 21.297 2.271 1 93.12 72 VAL B N 1
ATOM 2599 C CA . VAL B 1 72 ? 1.176 21.75 1.488 1 93.12 72 VAL B CA 1
ATOM 2600 C C . VAL B 1 72 ? 0.964 23.188 1.038 1 93.12 72 VAL B C 1
ATOM 2602 O O . VAL B 1 72 ? 1.901 24 1.043 1 93.12 72 VAL B O 1
ATOM 2605 N N . SER B 1 73 ? -0.246 23.484 0.689 1 90.44 73 SER B N 1
ATOM 2606 C CA . SER B 1 73 ? -0.577 24.859 0.291 1 90.44 73 SER B CA 1
ATOM 2607 C C . SER B 1 73 ? -0.315 25.844 1.425 1 90.44 73 SER B C 1
ATOM 2609 O O . SER B 1 73 ? 0.121 26.969 1.186 1 90.44 73 SER B O 1
ATOM 2611 N N . PHE B 1 74 ? -0.616 25.5 2.568 1 93.81 74 PHE B N 1
ATOM 2612 C CA . PHE B 1 74 ? -0.345 26.328 3.732 1 93.81 74 PHE B CA 1
ATOM 2613 C C . PHE B 1 74 ? 1.129 26.719 3.791 1 93.81 74 PHE B C 1
ATOM 2615 O O . PHE B 1 74 ? 1.464 27.891 3.998 1 93.81 74 PHE B O 1
ATOM 2622 N N . MET B 1 75 ? 1.992 25.719 3.623 1 92.81 75 MET B N 1
ATOM 2623 C CA . MET B 1 75 ? 3.432 25.953 3.648 1 92.81 75 MET B CA 1
ATOM 2624 C C . MET B 1 75 ? 3.855 26.844 2.482 1 92.81 75 MET B C 1
ATOM 2626 O O . MET B 1 75 ? 4.672 27.75 2.652 1 92.81 75 MET B O 1
ATOM 2630 N N . GLN B 1 76 ? 3.236 26.562 1.4 1 89.69 76 GLN B N 1
ATOM 2631 C CA . GLN B 1 76 ? 3.549 27.312 0.184 1 89.69 76 GLN B CA 1
ATOM 2632 C C . GLN B 1 76 ? 3.193 28.781 0.333 1 89.69 76 GLN B C 1
ATOM 2634 O O . GLN B 1 76 ? 3.834 29.656 -0.272 1 89.69 76 GLN B O 1
ATOM 2639 N N . ASN B 1 77 ? 2.236 29.016 1.069 1 91.19 77 ASN B N 1
ATOM 2640 C CA . ASN B 1 77 ? 1.695 30.375 1.149 1 91.19 77 ASN B CA 1
ATOM 2641 C C . ASN B 1 77 ? 2.385 31.188 2.238 1 91.19 77 ASN B C 1
ATOM 2643 O O . ASN B 1 77 ? 2.039 32.344 2.465 1 91.19 77 ASN B O 1
ATOM 2647 N N . LEU B 1 78 ? 3.299 30.641 2.889 1 92.12 78 LEU B N 1
ATOM 2648 C CA . LEU B 1 78 ? 4.059 31.375 3.9 1 92.12 78 LEU B CA 1
ATOM 2649 C C . LEU B 1 78 ? 5.293 32.031 3.289 1 92.12 78 LEU B C 1
ATOM 2651 O O . LEU B 1 78 ? 6.266 31.328 2.965 1 92.12 78 LEU B O 1
ATOM 2655 N N . PRO B 1 79 ? 5.352 33.312 3.164 1 91.31 79 PRO B N 1
ATOM 2656 C CA . PRO B 1 79 ? 6.504 34.031 2.58 1 91.31 79 PRO B CA 1
ATOM 2657 C C . PRO B 1 79 ? 7.82 33.656 3.264 1 91.31 79 PRO B C 1
ATOM 2659 O O . PRO B 1 79 ? 8.836 33.469 2.59 1 91.31 79 PRO B O 1
ATOM 2662 N N . SER B 1 80 ? 7.793 33.562 4.57 1 91.75 80 SER B N 1
ATOM 2663 C CA . SER B 1 80 ? 9 33.25 5.32 1 91.75 80 SER B CA 1
ATOM 2664 C C . SER B 1 80 ? 9.57 31.891 4.891 1 91.75 80 SER B C 1
ATOM 2666 O O . SER B 1 80 ? 10.781 31.672 4.969 1 91.75 80 SER B O 1
ATOM 2668 N N . PHE B 1 81 ? 8.695 31 4.434 1 90.38 81 PHE B N 1
ATOM 2669 C CA . PHE B 1 81 ? 9.117 29.672 4.004 1 90.38 81 PHE B CA 1
ATOM 2670 C C . PHE B 1 81 ? 9.93 29.75 2.713 1 90.38 81 PHE B C 1
ATOM 2672 O O . PHE B 1 81 ? 10.891 29.016 2.527 1 90.38 81 PHE B O 1
ATOM 2679 N N . HIS B 1 82 ? 9.617 30.719 1.92 1 90.25 82 HIS B N 1
ATOM 2680 C CA . HIS B 1 82 ? 10.289 30.891 0.634 1 90.25 82 HIS B CA 1
ATOM 2681 C C . HIS B 1 82 ? 11.656 31.531 0.804 1 90.25 82 HIS B C 1
ATOM 2683 O O . HIS B 1 82 ? 12.484 31.484 -0.102 1 90.25 82 HIS B O 1
ATOM 2689 N N . HIS B 1 83 ? 11.844 32.156 1.91 1 92.06 83 HIS B N 1
ATOM 2690 C CA . HIS B 1 83 ? 13.133 32.781 2.18 1 92.06 83 HIS B CA 1
ATOM 2691 C C . HIS B 1 83 ? 14.164 31.75 2.635 1 92.06 83 HIS B C 1
ATOM 2693 O O . HIS B 1 83 ? 15.359 32.031 2.682 1 92.06 83 HIS B O 1
ATOM 2699 N N . LEU B 1 84 ? 13.727 30.531 2.865 1 93.88 84 LEU B N 1
ATOM 2700 C CA . LEU B 1 84 ? 14.633 29.453 3.273 1 93.88 84 LEU B CA 1
ATOM 2701 C C . LEU B 1 84 ? 15.344 28.859 2.066 1 93.88 84 LEU B C 1
ATOM 2703 O O . LEU B 1 84 ? 14.789 28.812 0.967 1 93.88 84 LEU B O 1
ATOM 2707 N N . PRO B 1 85 ? 16.562 28.391 2.379 1 95.12 85 PRO B N 1
ATOM 2708 C CA . PRO B 1 85 ? 17.188 27.578 1.325 1 95.12 85 PRO B CA 1
ATOM 2709 C C . PRO B 1 85 ? 16.344 26.375 0.916 1 95.12 85 PRO B C 1
ATOM 2711 O O . PRO B 1 85 ? 15.641 25.797 1.748 1 95.12 85 PRO B O 1
ATOM 2714 N N . LYS B 1 86 ? 16.484 25.953 -0.343 1 94.31 86 LYS B N 1
ATOM 2715 C CA . LYS B 1 86 ? 15.695 24.859 -0.885 1 94.31 86 LYS B CA 1
ATOM 2716 C C . LYS B 1 86 ? 15.852 23.594 -0.035 1 94.31 86 LYS B C 1
ATOM 2718 O O . LYS B 1 86 ? 14.875 22.891 0.22 1 94.31 86 LYS B O 1
ATOM 2723 N N . GLU B 1 87 ? 17.047 23.344 0.376 1 94.25 87 GLU B N 1
ATOM 2724 C CA . GLU B 1 87 ? 17.328 22.156 1.181 1 94.25 87 GLU B CA 1
ATOM 2725 C C . GLU B 1 87 ? 16.578 22.203 2.512 1 94.25 87 GLU B C 1
ATOM 2727 O O . GLU B 1 87 ? 16.094 21.188 3.002 1 94.25 87 GLU B O 1
ATOM 2732 N N . ASP B 1 88 ? 16.547 23.406 3.102 1 94.69 88 ASP B N 1
ATOM 2733 C CA . ASP B 1 88 ? 15.828 23.578 4.363 1 94.69 88 ASP B CA 1
ATOM 2734 C C . ASP B 1 88 ? 14.32 23.453 4.156 1 94.69 88 ASP B C 1
ATOM 2736 O O . ASP B 1 88 ? 13.617 22.922 5.016 1 94.69 88 ASP B O 1
ATOM 2740 N N . GLN B 1 89 ? 13.812 23.984 3.033 1 94.56 89 GLN B N 1
ATOM 2741 C CA . GLN B 1 89 ? 12.398 23.828 2.705 1 94.56 89 GLN B CA 1
ATOM 2742 C C . GLN B 1 89 ? 12.008 22.344 2.645 1 94.56 89 GLN B C 1
ATOM 2744 O O . GLN B 1 89 ? 11.016 21.938 3.25 1 94.56 89 GLN B O 1
ATOM 2749 N N . LEU B 1 90 ? 12.828 21.594 1.928 1 94.38 90 LEU B N 1
ATOM 2750 C CA . LEU B 1 90 ? 12.555 20.172 1.747 1 94.38 90 LEU B CA 1
ATOM 2751 C C . LEU B 1 90 ? 12.664 19.438 3.072 1 94.38 90 LEU B C 1
ATOM 2753 O O . LEU B 1 90 ? 11.883 18.516 3.338 1 94.38 90 LEU B O 1
ATOM 2757 N N . LEU B 1 91 ? 13.609 19.859 3.859 1 95.12 91 LEU B N 1
ATOM 2758 C CA . LEU B 1 91 ? 13.789 19.234 5.172 1 95.12 91 LEU B CA 1
ATOM 2759 C C . LEU B 1 91 ? 12.57 19.484 6.055 1 95.12 91 LEU B C 1
ATOM 2761 O O . LEU B 1 91 ? 12.07 18.562 6.703 1 95.12 91 LEU B O 1
ATOM 2765 N N . LEU B 1 92 ? 12.086 20.703 6.102 1 95 92 LEU B N 1
ATOM 2766 C CA . LEU B 1 92 ? 10.922 21.047 6.914 1 95 92 LEU B CA 1
ATOM 2767 C C . LEU B 1 92 ? 9.664 20.375 6.383 1 95 92 LEU B C 1
ATOM 2769 O O . LEU B 1 92 ? 8.867 19.844 7.152 1 95 92 LEU B O 1
ATOM 2773 N N . LEU B 1 93 ? 9.547 20.406 5.07 1 95 93 LEU B N 1
ATOM 2774 C CA . LEU B 1 93 ? 8.414 19.766 4.426 1 95 93 LEU B CA 1
ATOM 2775 C C . LEU B 1 93 ? 8.344 18.281 4.809 1 95 93 LEU B C 1
ATOM 2777 O O . LEU B 1 93 ? 7.293 17.797 5.238 1 95 93 LEU B O 1
ATOM 2781 N N . GLY B 1 94 ? 9.406 17.625 4.684 1 94.94 94 GLY B N 1
ATOM 2782 C CA . GLY B 1 94 ? 9.469 16.188 4.961 1 94.94 94 GLY B CA 1
ATOM 2783 C C . GLY B 1 94 ? 9.297 15.867 6.434 1 94.94 94 GLY B C 1
ATOM 2784 O O . GLY B 1 94 ? 8.773 14.805 6.777 1 94.94 94 GLY B O 1
ATOM 2785 N N . SER B 1 95 ? 9.672 16.781 7.301 1 94.56 95 SER B N 1
ATOM 2786 C CA . SER B 1 95 ? 9.688 16.484 8.734 1 94.56 95 SER B CA 1
ATOM 2787 C C . SER B 1 95 ? 8.367 16.875 9.383 1 94.56 95 SER B C 1
ATOM 2789 O O . SER B 1 95 ? 7.969 16.297 10.391 1 94.56 95 SER B O 1
ATOM 2791 N N . CYS B 1 96 ? 7.676 17.859 8.781 1 95.5 96 CYS B N 1
ATOM 2792 C CA . CYS B 1 96 ? 6.566 18.438 9.531 1 95.5 96 CYS B CA 1
ATOM 2793 C C . CYS B 1 96 ? 5.238 18.188 8.836 1 95.5 96 CYS B C 1
ATOM 2795 O O . CYS B 1 96 ? 4.176 18.484 9.375 1 95.5 96 CYS B O 1
ATOM 2797 N N . TRP B 1 97 ? 5.277 17.516 7.66 1 96.5 97 TRP B N 1
ATOM 2798 C CA . TRP B 1 97 ? 4.027 17.359 6.918 1 96.5 97 TRP B CA 1
ATOM 2799 C C . TRP B 1 97 ? 3.033 16.5 7.703 1 96.5 97 TRP B C 1
ATOM 2801 O O . TRP B 1 97 ? 1.831 16.781 7.695 1 96.5 97 TRP B O 1
ATOM 2811 N N . ALA B 1 98 ? 3.498 15.508 8.383 1 97.44 98 ALA B N 1
ATOM 2812 C CA . ALA B 1 98 ? 2.594 14.547 9.008 1 97.44 98 ALA B CA 1
ATOM 2813 C C . ALA B 1 98 ? 1.842 15.18 10.18 1 97.44 98 ALA B C 1
ATOM 2815 O O . ALA B 1 98 ? 0.611 15.141 10.227 1 97.44 98 ALA B O 1
ATOM 2816 N N . PRO B 1 99 ? 2.547 15.867 11.109 1 97.62 99 PRO B N 1
ATOM 2817 C CA . PRO B 1 99 ? 1.793 16.547 12.156 1 97.62 99 PRO B CA 1
ATOM 2818 C C . PRO B 1 99 ? 0.875 17.641 11.609 1 97.62 99 PRO B C 1
ATOM 2820 O O . PRO B 1 99 ? -0.234 17.828 12.117 1 97.62 99 PRO B O 1
ATOM 2823 N N . LEU B 1 100 ? 1.317 18.375 10.617 1 97.81 100 LEU B N 1
ATOM 2824 C CA . LEU B 1 100 ? 0.491 19.422 10.016 1 97.81 100 LEU B CA 1
ATOM 2825 C C . LEU B 1 100 ? -0.736 18.812 9.344 1 97.81 100 LEU B C 1
ATOM 2827 O O . LEU B 1 100 ? -1.837 19.359 9.445 1 97.81 100 LEU B O 1
ATOM 2831 N N . PHE B 1 101 ? -0.474 17.734 8.695 1 98.19 101 PHE B N 1
ATOM 2832 C CA . PHE B 1 101 ? -1.565 17 8.055 1 98.19 101 PHE B CA 1
ATOM 2833 C C . PHE B 1 101 ? -2.588 16.547 9.086 1 98.19 101 PHE B C 1
ATOM 2835 O O . PHE B 1 101 ? -3.795 16.688 8.883 1 98.19 101 PHE B O 1
ATOM 2842 N N . LEU B 1 102 ? -2.156 16 10.141 1 98.56 102 LEU B N 1
ATOM 2843 C CA . LEU B 1 102 ? -3.061 15.539 11.188 1 98.56 102 LEU B CA 1
ATOM 2844 C C . LEU B 1 102 ? -3.838 16.703 11.789 1 98.56 102 LEU B C 1
ATOM 2846 O O . LEU B 1 102 ? -5.023 16.578 12.102 1 98.56 102 LEU B O 1
ATOM 2850 N N . LEU B 1 103 ? -3.193 17.859 11.953 1 98.12 103 LEU B N 1
ATOM 2851 C CA . LEU B 1 103 ? -3.908 19.062 12.367 1 98.12 103 LEU B CA 1
ATOM 2852 C C . LEU B 1 103 ? -4.988 19.438 11.359 1 98.12 103 LEU B C 1
ATOM 2854 O O . LEU B 1 103 ? -6.082 19.859 11.734 1 98.12 103 LEU B O 1
ATOM 2858 N N . GLY B 1 104 ? -4.617 19.234 10.102 1 98.19 104 GLY B N 1
ATOM 2859 C CA . GLY B 1 104 ? -5.594 19.469 9.055 1 98.19 104 GLY B CA 1
ATOM 2860 C C . GLY B 1 104 ? -6.797 18.547 9.148 1 98.19 104 GLY B C 1
ATOM 2861 O O . GLY B 1 104 ? -7.934 18.984 8.938 1 98.19 104 GLY B O 1
ATOM 2862 N N . LEU B 1 105 ? -6.52 17.328 9.422 1 98.44 105 LEU B N 1
ATOM 2863 C CA . LEU B 1 105 ? -7.625 16.391 9.609 1 98.44 105 LEU B CA 1
ATOM 2864 C C . LEU B 1 105 ? -8.547 16.844 10.734 1 98.44 105 LEU B C 1
ATOM 2866 O O . LEU B 1 105 ? -9.766 16.812 10.602 1 98.44 105 LEU B O 1
ATOM 2870 N N . ALA B 1 106 ? -7.938 17.266 11.82 1 98.31 106 ALA B N 1
ATOM 2871 C CA . ALA B 1 106 ? -8.711 17.75 12.961 1 98.31 106 ALA B CA 1
ATOM 2872 C C . ALA B 1 106 ? -9.539 18.984 12.578 1 98.31 106 ALA B C 1
ATOM 2874 O O . ALA B 1 106 ? -10.727 19.062 12.898 1 98.31 106 ALA B O 1
ATOM 2875 N N . GLN B 1 107 ? -8.898 19.844 11.922 1 98 107 GLN B N 1
ATOM 2876 C CA . GLN B 1 107 ? -9.547 21.094 11.547 1 98 107 GLN B CA 1
ATOM 2877 C C . GLN B 1 107 ? -10.734 20.844 10.625 1 98 107 GLN B C 1
ATOM 2879 O O . GLN B 1 107 ? -11.773 21.5 10.742 1 98 107 GLN B O 1
ATOM 2884 N N . GLU B 1 108 ? -10.625 19.891 9.703 1 97 108 GLU B N 1
ATOM 2885 C CA . GLU B 1 108 ? -11.656 19.609 8.711 1 97 108 GLU B CA 1
ATOM 2886 C C . GLU B 1 108 ? -12.68 18.609 9.25 1 97 108 GLU B C 1
ATOM 2888 O O . GLU B 1 108 ? -13.648 18.281 8.562 1 97 108 GLU B O 1
ATOM 2893 N N . GLY B 1 109 ? -12.422 18.125 10.383 1 97 109 GLY B N 1
ATOM 2894 C CA . GLY B 1 109 ? -13.367 17.203 11 1 97 109 GLY B CA 1
ATOM 2895 C C . GLY B 1 109 ? -13.414 15.859 10.297 1 97 109 GLY B C 1
ATOM 2896 O O . GLY B 1 109 ? -14.484 15.258 10.164 1 97 109 GLY B O 1
ATOM 2897 N N . VAL B 1 110 ? -12.258 15.445 9.812 1 96.56 110 VAL B N 1
ATOM 2898 C CA . VAL B 1 110 ? -12.219 14.195 9.062 1 96.56 110 VAL B CA 1
ATOM 2899 C C . VAL B 1 110 ? -12.18 13.016 10.039 1 96.56 110 VAL B C 1
ATOM 2901 O O . VAL B 1 110 ? -11.273 12.922 10.875 1 96.56 110 VAL B O 1
ATOM 2904 N N . ASN B 1 111 ? -13.156 12.188 9.938 1 95.81 111 ASN B N 1
ATOM 2905 C CA . ASN B 1 111 ? -13.188 10.922 10.656 1 95.81 111 ASN B CA 1
ATOM 2906 C C . ASN B 1 111 ? -12.953 9.734 9.719 1 95.81 111 ASN B C 1
ATOM 2908 O O . ASN B 1 111 ? -13.133 9.859 8.508 1 95.81 111 ASN B O 1
ATOM 2912 N N . PHE B 1 112 ? -12.523 8.609 10.219 1 96.75 112 PHE B N 1
ATOM 2913 C CA . PHE B 1 112 ? -12.25 7.43 9.406 1 96.75 112 PHE B CA 1
ATOM 2914 C C . PHE B 1 112 ? -12.391 6.16 10.242 1 96.75 112 PHE B C 1
ATOM 2916 O O . PHE B 1 112 ? -12.375 6.219 11.477 1 96.75 112 PHE B O 1
ATOM 2923 N N . GLU B 1 113 ? -12.617 5.113 9.555 1 95.81 113 GLU B N 1
ATOM 2924 C CA . GLU B 1 113 ? -12.68 3.791 10.172 1 95.81 113 GLU B CA 1
ATOM 2925 C C . GLU B 1 113 ? -11.617 2.859 9.594 1 95.81 113 GLU B C 1
ATOM 2927 O O . GLU B 1 113 ? -11.18 3.047 8.461 1 95.81 113 GLU B O 1
ATOM 2932 N N . VAL B 1 114 ? -11.18 1.924 10.453 1 95 114 VAL B N 1
ATOM 2933 C CA . VAL B 1 114 ? -10.18 0.956 10.031 1 95 114 VAL B CA 1
ATOM 2934 C C . VAL B 1 114 ? -10.688 -0.462 10.289 1 95 114 VAL B C 1
ATOM 2936 O O . VAL B 1 114 ? -11.664 -0.657 11.016 1 95 114 VAL B O 1
ATOM 2939 N N . VAL B 1 115 ? -10.102 -1.369 9.539 1 90.94 115 VAL B N 1
ATOM 2940 C CA . VAL B 1 115 ? -10.336 -2.795 9.742 1 90.94 115 VAL B CA 1
ATOM 2941 C C . VAL B 1 115 ? -9.008 -3.527 9.891 1 90.94 115 VAL B C 1
ATOM 2943 O O . VAL B 1 115 ? -7.992 -3.111 9.32 1 90.94 115 VAL B O 1
ATOM 2946 N N . GLU B 1 116 ? -9.078 -4.535 10.711 1 87.38 116 GLU B N 1
ATOM 2947 C CA . GLU B 1 116 ? -7.879 -5.336 10.93 1 87.38 116 GLU B CA 1
ATOM 2948 C C . GLU B 1 116 ? -7.789 -6.48 9.922 1 87.38 116 GLU B C 1
ATOM 2950 O O . GLU B 1 116 ? -8.797 -7.109 9.602 1 87.38 116 GLU B O 1
ATOM 2955 N N . ILE B 1 117 ? -6.637 -6.594 9.312 1 83.12 117 ILE B N 1
ATOM 2956 C CA . ILE B 1 117 ? -6.367 -7.719 8.422 1 83.12 117 ILE B CA 1
ATOM 2957 C C . ILE B 1 117 ? -5.562 -8.781 9.164 1 83.12 117 ILE B C 1
ATOM 2959 O O . ILE B 1 117 ? -4.438 -8.531 9.602 1 83.12 117 ILE B O 1
ATOM 2963 N N . PRO B 1 118 ? -6.102 -9.898 9.391 1 72.44 118 PRO B N 1
ATOM 2964 C CA . PRO B 1 118 ? -5.422 -10.953 10.141 1 72.44 118 PRO B CA 1
ATOM 2965 C C . PRO B 1 118 ? -4.289 -11.609 9.359 1 72.44 118 PRO B C 1
ATOM 2967 O O . PRO B 1 118 ? -4.445 -12.719 8.852 1 72.44 118 PRO B O 1
ATOM 2970 N N . VAL B 1 119 ? -3.266 -10.922 8.914 1 63.06 119 VAL B N 1
ATOM 2971 C CA . VAL B 1 119 ? -2.297 -11.484 7.98 1 63.06 119 VAL B CA 1
ATOM 2972 C C . VAL B 1 119 ? -1.108 -12.055 8.75 1 63.06 119 VAL B C 1
ATOM 2974 O O . VAL B 1 119 ? -0.573 -13.109 8.391 1 63.06 119 VAL B O 1
ATOM 2977 N N . GLN B 1 120 ? -0.503 -11.227 9.625 1 56 120 GLN B N 1
ATOM 2978 C CA . GLN B 1 120 ? 0.79 -11.633 10.172 1 56 120 GLN B CA 1
ATOM 2979 C C . GLN B 1 120 ? 0.695 -12.992 10.859 1 56 120 GLN B C 1
ATOM 2981 O O . GLN B 1 120 ? 1.588 -13.828 10.719 1 56 120 GLN B O 1
ATOM 2986 N N . SER B 1 121 ? -0.391 -13.195 11.469 1 55.25 121 SER B N 1
ATOM 2987 C CA . SER B 1 121 ? -0.553 -14.5 12.102 1 55.25 121 SER B CA 1
ATOM 2988 C C . SER B 1 121 ? -0.609 -15.617 11.062 1 55.25 121 SER B C 1
ATOM 2990 O O . SER B 1 121 ? -0.054 -16.688 11.273 1 55.25 121 SER B O 1
ATOM 2992 N N . LEU B 1 122 ? -1.131 -15.195 9.961 1 57.12 122 LEU B N 1
ATOM 2993 C CA . LEU B 1 122 ? -1.289 -16.188 8.906 1 57.12 122 LEU B CA 1
ATOM 2994 C C . LEU B 1 122 ? 0.057 -16.547 8.281 1 57.12 122 LEU B C 1
ATOM 2996 O O . LEU B 1 122 ? 0.378 -17.719 8.109 1 57.12 122 LEU B O 1
ATOM 3000 N N . LEU B 1 123 ? 0.778 -15.484 7.988 1 60.62 123 LEU B N 1
ATOM 3001 C CA . LEU B 1 123 ? 2.072 -15.711 7.359 1 60.62 123 LEU B CA 1
ATOM 3002 C C . LEU B 1 123 ? 2.99 -16.516 8.273 1 60.62 123 LEU B C 1
ATOM 3004 O O . LEU B 1 123 ? 3.699 -17.422 7.82 1 60.62 123 LEU B O 1
ATOM 3008 N N . LYS B 1 124 ? 2.959 -16.125 9.531 1 58.38 124 LYS B N 1
ATOM 3009 C CA . LYS B 1 124 ? 3.77 -16.859 10.5 1 58.38 124 LYS B CA 1
ATOM 3010 C C . LYS B 1 124 ? 3.322 -18.312 10.609 1 58.38 124 LYS B C 1
ATOM 3012 O O . LYS B 1 124 ? 4.152 -19.219 10.625 1 58.38 124 LYS B O 1
ATOM 3017 N N . ARG B 1 125 ? 2.064 -18.422 10.75 1 58.66 125 ARG B N 1
ATOM 3018 C CA . ARG B 1 125 ? 1.512 -19.766 10.875 1 58.66 125 ARG B CA 1
ATOM 3019 C C . ARG B 1 125 ? 1.847 -20.609 9.648 1 58.66 125 ARG B C 1
ATOM 3021 O O . ARG B 1 125 ? 2.211 -21.781 9.773 1 58.66 125 ARG B O 1
ATOM 3028 N N . LEU B 1 126 ? 1.695 -19.875 8.602 1 57.19 126 LEU B N 1
ATOM 3029 C CA . LEU B 1 126 ? 1.879 -20.594 7.352 1 57.19 126 LEU B CA 1
ATOM 3030 C C . LEU B 1 126 ? 3.355 -20.891 7.102 1 57.19 126 LEU B C 1
ATOM 3032 O O . LEU B 1 126 ? 3.703 -21.938 6.543 1 57.19 126 LEU B O 1
ATOM 3036 N N . LEU B 1 127 ? 4.125 -19.812 7.484 1 55.53 127 LEU B N 1
ATOM 3037 C CA . LEU B 1 127 ? 5.559 -19.938 7.238 1 55.53 127 LEU B CA 1
ATOM 3038 C C . LEU B 1 127 ? 6.227 -20.766 8.336 1 55.53 127 LEU B C 1
ATOM 3040 O O . LEU B 1 127 ? 7.203 -21.469 8.078 1 55.53 127 LEU B O 1
ATOM 3044 N N . LEU B 1 128 ? 5.941 -20.297 9.602 1 50.78 128 LEU B N 1
ATOM 3045 C CA . LEU B 1 128 ? 6.656 -20.906 10.719 1 50.78 128 LEU B CA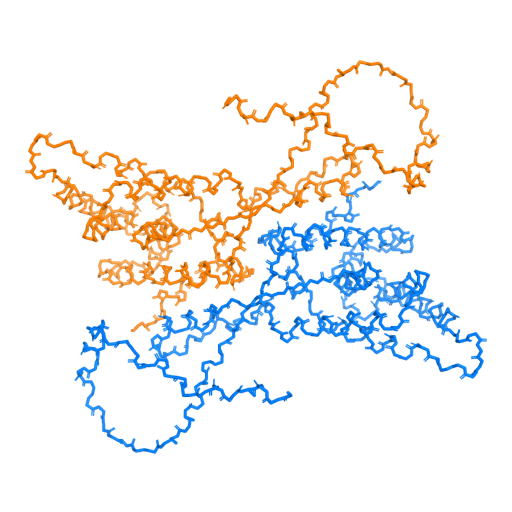 1
ATOM 3046 C C . LEU B 1 128 ? 6.133 -22.312 10.992 1 50.78 128 LEU B C 1
ATOM 3048 O O . LEU B 1 128 ? 6.562 -22.969 11.945 1 50.78 128 LEU B O 1
ATOM 3052 N N . ASN B 1 129 ? 5.434 -22.984 10.125 1 45.22 129 ASN B N 1
ATOM 3053 C CA . ASN B 1 129 ? 5.246 -24.266 10.789 1 45.22 129 ASN B CA 1
ATOM 3054 C C . ASN B 1 129 ? 5.789 -24.234 12.219 1 45.22 129 ASN B C 1
ATOM 3056 O O . ASN B 1 129 ? 6.48 -25.172 12.641 1 45.22 129 ASN B O 1
ATOM 3060 N N . GLY B 1 130 ? 5.848 -23.375 13 1 42.25 130 GLY B N 1
ATOM 3061 C CA . GLY B 1 130 ? 6.219 -23.203 14.398 1 42.25 130 GLY B CA 1
ATOM 3062 C C . GLY B 1 130 ? 7.422 -22.297 14.578 1 42.25 130 GLY B C 1
ATOM 3063 O O . GLY B 1 130 ? 7.805 -21.984 15.711 1 42.25 130 GLY B O 1
ATOM 3064 N N . LYS B 1 131 ? 8.406 -22.344 13.664 1 41.88 131 LYS B N 1
ATOM 3065 C CA . LYS B 1 131 ? 9.664 -21.672 13.984 1 41.88 131 LYS B CA 1
ATOM 3066 C C . LYS B 1 131 ? 9.617 -20.188 13.617 1 41.88 131 LYS B C 1
ATOM 3068 O O . LYS B 1 131 ? 8.844 -19.797 12.742 1 41.88 131 LYS B O 1
ATOM 3073 N N . GLU B 1 132 ? 9.984 -19.25 14.484 1 43.22 132 GLU B N 1
ATOM 3074 C CA . GLU B 1 132 ? 10.008 -17.797 14.453 1 43.22 132 GLU B CA 1
ATOM 3075 C C . GLU B 1 132 ? 10.68 -17.281 13.18 1 43.22 132 GLU B C 1
ATOM 3077 O O . GLU B 1 132 ? 11.766 -17.75 12.82 1 43.22 132 GLU B O 1
ATOM 3082 N N . LEU B 1 133 ? 10.016 -17.062 12.031 1 42.75 133 LEU B N 1
ATOM 3083 C CA . LEU B 1 133 ? 10.734 -16.344 10.992 1 42.75 133 LEU B CA 1
ATOM 3084 C C . LEU B 1 133 ? 11.508 -15.164 11.578 1 42.75 133 LEU B C 1
ATOM 3086 O O . LEU B 1 133 ? 10.906 -14.227 12.109 1 42.75 133 LEU B O 1
ATOM 3090 N N . PRO B 1 134 ? 12.625 -15.203 11.875 1 36.59 134 PRO B N 1
ATOM 3091 C CA . PRO B 1 134 ? 13.484 -14.055 12.172 1 36.59 134 PRO B CA 1
ATOM 3092 C C . PRO B 1 134 ? 13.539 -13.047 11.031 1 36.59 134 PRO B C 1
ATOM 3094 O O . PRO B 1 134 ? 13.641 -13.43 9.859 1 36.59 134 PRO B O 1
ATOM 3097 N N . GLY B 1 135 ? 12.859 -11.719 11.172 1 41.31 135 GLY B N 1
ATOM 3098 C CA . GLY B 1 135 ? 13.18 -10.57 10.336 1 41.31 135 GLY B CA 1
ATOM 3099 C C . GLY B 1 135 ? 12.047 -10.195 9.398 1 41.31 135 GLY B C 1
ATOM 3100 O O . GLY B 1 135 ? 12.156 -9.219 8.648 1 41.31 135 GLY B O 1
ATOM 3101 N N . VAL B 1 136 ? 11.492 -11.188 8.789 1 43.12 136 VAL B N 1
ATOM 3102 C CA . VAL B 1 136 ? 10.602 -10.742 7.719 1 43.12 136 VAL B CA 1
ATOM 3103 C C . VAL B 1 136 ? 9.727 -9.594 8.219 1 43.12 136 VAL B C 1
ATOM 3105 O O . VAL B 1 136 ? 9.586 -8.578 7.535 1 43.12 136 VAL B O 1
ATOM 3108 N N . VAL B 1 137 ? 8.883 -9.961 9.234 1 44.06 137 VAL B N 1
ATOM 3109 C CA . VAL B 1 137 ? 7.984 -8.984 9.836 1 44.06 137 VAL B CA 1
ATOM 3110 C C . VAL B 1 137 ? 8.773 -8.062 10.766 1 44.06 137 VAL B C 1
ATOM 3112 O O . VAL B 1 137 ? 8.195 -7.203 11.43 1 44.06 137 VAL B O 1
ATOM 3115 N N . GLY B 1 138 ? 9.805 -8.508 11.227 1 39.5 138 GLY B N 1
ATOM 3116 C CA . GLY B 1 138 ? 10.547 -7.672 12.164 1 39.5 138 GLY B CA 1
ATOM 3117 C C . GLY B 1 138 ? 10.93 -6.324 11.578 1 39.5 138 GLY B C 1
ATOM 3118 O O . GLY B 1 138 ? 11.656 -5.555 12.219 1 39.5 138 GLY B O 1
ATOM 3119 N N . ALA B 1 139 ? 11.43 -6.531 10.25 1 41.09 139 ALA B N 1
ATOM 3120 C CA . ALA B 1 139 ? 11.742 -5.121 10.047 1 41.09 139 ALA B CA 1
ATOM 3121 C C . ALA B 1 139 ? 10.664 -4.223 10.633 1 41.09 139 ALA B C 1
ATOM 3123 O O . ALA B 1 139 ? 9.492 -4.605 10.688 1 41.09 139 ALA B O 1
ATOM 3124 N N . GLU B 1 140 ? 10.852 -3.42 11.508 1 46.06 140 GLU B N 1
ATOM 3125 C CA . GLU B 1 140 ? 10.016 -2.365 12.078 1 46.06 140 GLU B CA 1
ATOM 3126 C C . GLU B 1 140 ? 8.812 -2.07 11.195 1 46.06 140 GLU B C 1
ATOM 3128 O O . GLU B 1 140 ? 8.938 -1.416 10.156 1 46.06 140 GLU B O 1
ATOM 3133 N N . SER B 1 141 ? 7.926 -3.082 10.961 1 54.59 141 SER B N 1
ATOM 3134 C CA . SER B 1 141 ? 6.699 -3.117 10.172 1 54.59 141 SER B CA 1
ATOM 3135 C C . SER B 1 141 ? 6.031 -1.746 10.125 1 54.59 141 SER B C 1
ATOM 3137 O O . SER B 1 141 ? 5.684 -1.183 11.164 1 54.59 141 SER B O 1
ATOM 3139 N N . THR B 1 142 ? 6.496 -1.015 9.305 1 62.84 142 THR B N 1
ATOM 3140 C CA . THR B 1 142 ? 5.953 0.322 9.094 1 62.84 142 THR B CA 1
ATOM 3141 C C . THR B 1 142 ? 4.441 0.267 8.898 1 62.84 142 THR B C 1
ATOM 3143 O O . THR B 1 142 ? 3.795 1.301 8.719 1 62.84 142 THR B O 1
ATOM 3146 N N . GLN B 1 143 ? 3.918 -1.059 9.094 1 79.12 143 GLN B N 1
ATOM 3147 C CA . GLN B 1 143 ? 2.467 -1.094 8.945 1 79.12 143 GLN B CA 1
ATOM 3148 C C . GLN B 1 143 ? 1.771 -0.576 10.203 1 79.12 143 GLN B C 1
ATOM 3150 O O . GLN B 1 143 ? 2.207 -0.856 11.32 1 79.12 143 GLN B O 1
ATOM 3155 N N . PRO B 1 144 ? 0.79 0.172 9.938 1 89.19 144 PRO B N 1
ATOM 3156 C CA . PRO B 1 144 ? 0.085 0.74 11.094 1 89.19 144 PRO B CA 1
ATOM 3157 C C . PRO B 1 144 ? -0.573 -0.325 11.961 1 89.19 144 PRO B C 1
ATOM 3159 O O . PRO B 1 144 ? -1.116 -1.304 11.445 1 89.19 144 PRO B O 1
ATOM 3162 N N . SER B 1 145 ? -0.456 -0.211 13.242 1 86.94 145 SER B N 1
ATOM 3163 C CA . SER B 1 145 ? -1.123 -1.05 14.234 1 86.94 145 SER B CA 1
ATOM 3164 C C . SER B 1 145 ? -2.387 -0.38 14.766 1 86.94 145 SER B C 1
ATOM 3166 O O . SER B 1 145 ? -2.631 0.797 14.492 1 86.94 145 SER B O 1
ATOM 3168 N N . ILE B 1 146 ? -3.117 -1.144 15.539 1 89.62 146 ILE B N 1
ATOM 3169 C CA . ILE B 1 146 ? -4.32 -0.602 16.156 1 89.62 146 ILE B CA 1
ATOM 3170 C C . ILE B 1 146 ? -3.936 0.497 17.156 1 89.62 146 ILE B C 1
ATOM 3172 O O . ILE B 1 146 ? -4.66 1.485 17.297 1 89.62 146 ILE B O 1
ATOM 3176 N N . ALA B 1 147 ? -2.826 0.271 17.812 1 91.38 147 ALA B N 1
ATOM 3177 C CA . ALA B 1 147 ? -2.346 1.276 18.766 1 91.38 147 ALA B CA 1
ATOM 3178 C C . ALA B 1 147 ? -2.035 2.592 18.047 1 91.38 147 ALA B C 1
ATOM 3180 O O . ALA B 1 147 ? -2.312 3.67 18.578 1 91.38 147 ALA B O 1
ATOM 3181 N N . ASP B 1 148 ? -1.418 2.508 16.891 1 94 148 ASP B N 1
ATOM 3182 C CA . ASP B 1 148 ? -1.135 3.703 16.109 1 94 148 ASP B CA 1
ATOM 3183 C C . ASP B 1 148 ? -2.42 4.453 15.758 1 94 148 ASP B C 1
ATOM 3185 O O . ASP B 1 148 ? -2.48 5.676 15.883 1 94 148 ASP B O 1
ATOM 3189 N N . VAL B 1 149 ? -3.432 3.734 15.344 1 95.94 149 VAL B N 1
ATOM 3190 C CA . VAL B 1 149 ? -4.719 4.309 14.961 1 95.94 149 VAL B CA 1
ATOM 3191 C C . VAL B 1 149 ? -5.367 4.98 16.156 1 95.94 149 VAL B C 1
ATOM 3193 O O . VAL B 1 149 ? -5.91 6.082 16.047 1 95.94 149 VAL B O 1
ATOM 3196 N N . GLN B 1 150 ? -5.297 4.336 17.25 1 96.12 150 GLN B N 1
ATOM 3197 C CA . GLN B 1 150 ? -5.883 4.879 18.469 1 96.12 150 GLN B CA 1
ATOM 3198 C C . GLN B 1 150 ? -5.195 6.18 18.875 1 96.12 150 GLN B C 1
ATOM 3200 O O . GLN B 1 150 ? -5.852 7.113 19.344 1 96.12 150 GLN B O 1
ATOM 3205 N N . ARG B 1 151 ? -3.922 6.168 18.75 1 96.88 151 ARG B N 1
ATOM 3206 C CA . ARG B 1 151 ? -3.186 7.391 19.062 1 96.88 151 ARG B CA 1
ATOM 3207 C C . ARG B 1 151 ? -3.627 8.539 18.156 1 96.88 151 ARG B C 1
ATOM 3209 O O . ARG B 1 151 ? -3.82 9.664 18.625 1 96.88 151 ARG B O 1
ATOM 3216 N N . ILE B 1 152 ? -3.799 8.273 16.859 1 98.19 152 ILE B N 1
ATOM 3217 C CA . ILE B 1 152 ? -4.254 9.297 15.922 1 98.19 152 ILE B CA 1
ATOM 3218 C C . ILE B 1 152 ? -5.648 9.773 16.312 1 98.19 152 ILE B C 1
ATOM 3220 O O . ILE B 1 152 ? -5.895 10.977 16.422 1 98.19 152 ILE B O 1
ATOM 3224 N N . LYS B 1 153 ? -6.512 8.898 16.578 1 98.19 153 LYS B N 1
ATOM 3225 C CA . LYS B 1 153 ? -7.895 9.227 16.906 1 98.19 153 LYS B CA 1
ATOM 3226 C C . LYS B 1 153 ? -7.973 10.008 18.219 1 98.19 153 LYS B C 1
ATOM 3228 O O . LYS B 1 153 ? -8.781 10.922 18.344 1 98.19 153 LYS B O 1
ATOM 3233 N N . LEU B 1 154 ? -7.148 9.555 19.156 1 98.06 154 LEU B N 1
ATOM 3234 C CA . LEU B 1 154 ? -7.121 10.266 20.422 1 98.06 154 LEU B CA 1
ATOM 3235 C C . LEU B 1 154 ? -6.73 11.727 20.219 1 98.06 154 LEU B C 1
ATOM 3237 O O . LEU B 1 154 ? -7.352 12.625 20.797 1 98.06 154 LEU B O 1
ATOM 3241 N N . CYS B 1 155 ? -5.711 11.93 19.453 1 98 155 CYS B N 1
ATOM 3242 C CA . CYS B 1 155 ? -5.273 13.297 19.172 1 98 155 CYS B CA 1
ATOM 3243 C C . CYS B 1 155 ? -6.375 14.094 18.484 1 98 155 CYS B C 1
ATOM 3245 O O . CYS B 1 155 ? -6.66 15.227 18.859 1 98 155 CYS B O 1
ATOM 3247 N N . LEU B 1 156 ? -7.023 13.508 17.5 1 98.38 156 LEU B N 1
ATOM 3248 C CA . LEU B 1 156 ? -8.094 14.188 16.766 1 98.38 156 LEU B CA 1
ATOM 3249 C C . LEU B 1 156 ? -9.25 14.523 17.703 1 98.38 156 LEU B C 1
ATOM 3251 O O . LEU B 1 156 ? -9.766 15.641 17.688 1 98.38 156 LEU B O 1
ATOM 3255 N N . ASN B 1 157 ? -9.594 13.547 18.484 1 98.12 157 ASN B N 1
ATOM 3256 C CA . ASN B 1 157 ? -10.688 13.758 19.422 1 98.12 157 ASN B CA 1
ATOM 3257 C C . ASN B 1 157 ? -10.383 14.891 20.406 1 98.12 157 ASN B C 1
ATOM 3259 O O . ASN B 1 157 ? -11.266 15.68 20.734 1 98.12 157 ASN B O 1
ATOM 3263 N N . LYS B 1 158 ? -9.211 14.93 20.859 1 97.75 158 LYS B N 1
ATOM 3264 C CA . LYS B 1 158 ? -8.82 16 21.766 1 97.75 158 LYS B CA 1
ATOM 3265 C C . LYS B 1 158 ? -8.938 17.375 21.094 1 97.75 158 LYS B C 1
ATOM 3267 O O . LYS B 1 158 ? -9.422 18.328 21.703 1 97.75 158 LYS B O 1
ATOM 3272 N N . PHE B 1 159 ? -8.516 17.484 19.922 1 97.62 159 PHE B N 1
ATOM 3273 C CA . PHE B 1 159 ? -8.625 18.75 19.203 1 97.62 159 PHE B CA 1
ATOM 3274 C C . PHE B 1 159 ? -10.086 19.109 18.969 1 97.62 159 PHE B C 1
ATOM 3276 O O . PHE B 1 159 ? -10.461 20.281 19 1 97.62 159 PHE B O 1
ATOM 3283 N N . TRP B 1 160 ? -10.867 18.109 18.656 1 97.69 160 TRP B N 1
ATOM 3284 C CA . TRP B 1 160 ? -12.289 18.375 18.484 1 97.69 160 TRP B CA 1
ATOM 3285 C C . TRP B 1 160 ? -12.922 18.859 19.781 1 97.69 160 TRP B C 1
ATOM 3287 O O . TRP B 1 160 ? -13.766 19.75 19.766 1 97.69 160 TRP B O 1
ATOM 3297 N N . ASP B 1 161 ? -12.477 18.344 20.844 1 96.75 161 ASP B N 1
ATOM 3298 C CA . ASP B 1 161 ? -12.961 18.781 22.156 1 96.75 161 ASP B CA 1
ATOM 3299 C C . ASP B 1 161 ? -12.547 20.219 22.438 1 96.75 161 ASP B C 1
ATOM 3301 O O . ASP B 1 161 ? -13.297 20.969 23.078 1 96.75 161 ASP B O 1
ATOM 3305 N N . LEU B 1 162 ? -11.367 20.578 22.047 1 94.94 162 LEU B N 1
ATOM 3306 C CA . LEU B 1 162 ? -10.828 21.906 22.312 1 94.94 162 LEU B CA 1
ATOM 3307 C C . LEU B 1 162 ? -11.5 22.953 21.422 1 94.94 162 LEU B C 1
ATOM 3309 O O . LEU B 1 162 ? -11.445 24.141 21.703 1 94.94 162 LEU B O 1
ATOM 3313 N N . ASP B 1 163 ? -12.102 22.516 20.359 1 93.81 163 ASP B N 1
ATOM 3314 C CA . ASP B 1 163 ? -12.914 23.344 19.469 1 93.81 163 ASP B CA 1
ATOM 3315 C C . ASP B 1 163 ? -12.18 24.625 19.094 1 93.81 163 ASP B C 1
ATOM 3317 O O . ASP B 1 163 ? -12.695 25.734 19.297 1 93.81 163 ASP B O 1
ATOM 3321 N N . LEU B 1 164 ? -11.016 24.5 18.469 1 95.88 164 LEU B N 1
ATOM 3322 C CA . LEU B 1 164 ? -10.188 25.625 18.047 1 95.88 164 LEU B CA 1
ATOM 3323 C C . LEU B 1 164 ? -10.844 26.375 16.891 1 95.88 164 LEU B C 1
ATOM 3325 O O . LEU B 1 164 ? -11.461 25.766 16.016 1 95.88 164 LEU B O 1
ATOM 3329 N N . THR B 1 165 ? -10.695 27.734 16.922 1 94.62 165 THR B N 1
ATOM 3330 C CA . THR B 1 165 ? -11.125 28.547 15.789 1 94.62 165 THR B CA 1
ATOM 3331 C C . THR B 1 165 ? -10.164 28.391 14.617 1 94.62 165 THR B C 1
ATOM 3333 O O . THR B 1 165 ? -9.031 27.938 14.797 1 94.62 165 THR B O 1
ATOM 3336 N N . PRO B 1 166 ? -10.555 28.719 13.391 1 94.88 166 PRO B N 1
ATOM 3337 C CA . PRO B 1 166 ? -9.664 28.672 12.227 1 94.88 166 PRO B CA 1
ATOM 3338 C C . PRO B 1 166 ? -8.375 29.469 12.438 1 94.88 166 PRO B C 1
ATOM 3340 O O . PRO B 1 166 ? -7.301 29.047 12.008 1 94.88 166 PRO B O 1
ATOM 3343 N N . LYS B 1 167 ? -8.562 30.609 13.039 1 93.81 167 LYS B N 1
ATOM 3344 C CA . LYS B 1 167 ? -7.395 31.438 13.328 1 93.81 167 LYS B CA 1
ATOM 3345 C C . LYS B 1 167 ? -6.418 30.703 14.25 1 93.81 167 LYS B C 1
ATOM 3347 O O . LYS B 1 167 ? -5.207 30.719 14.023 1 93.81 167 LYS B O 1
ATOM 3352 N N . GLU B 1 168 ? -6.965 30.109 15.297 1 94.75 168 GLU B N 1
ATOM 3353 C CA . GLU B 1 168 ? -6.137 29.359 16.234 1 94.75 168 GLU B CA 1
ATOM 3354 C C . GLU B 1 168 ? -5.434 28.203 15.539 1 94.75 168 GLU B C 1
ATOM 3356 O O . GLU B 1 168 ? -4.254 27.953 15.781 1 94.75 168 GLU B O 1
ATOM 3361 N N . PHE B 1 169 ? -6.109 27.531 14.641 1 96.75 169 PHE B N 1
ATOM 3362 C CA . PHE B 1 169 ? -5.5 26.469 13.867 1 96.75 169 PHE B CA 1
ATOM 3363 C C . PHE B 1 169 ? -4.359 27 13.008 1 96.75 169 PHE B C 1
ATOM 3365 O O . PHE B 1 169 ? -3.303 26.375 12.906 1 96.75 169 PHE B O 1
ATOM 3372 N N . ALA B 1 170 ? -4.566 28.094 12.375 1 95.31 170 ALA B N 1
ATOM 3373 C CA . ALA B 1 170 ? -3.559 28.656 11.484 1 95.31 170 ALA B CA 1
ATOM 3374 C C . ALA B 1 170 ? -2.258 28.938 12.234 1 95.31 170 ALA B C 1
ATOM 3376 O O . ALA B 1 170 ? -1.176 28.578 11.766 1 95.31 170 ALA B O 1
ATOM 3377 N N . TYR B 1 171 ? -2.418 29.562 13.406 1 94.19 171 TYR B N 1
ATOM 3378 C CA . TYR B 1 171 ? -1.228 29.906 14.18 1 94.19 171 TYR B CA 1
ATOM 3379 C C . TYR B 1 171 ? -0.595 28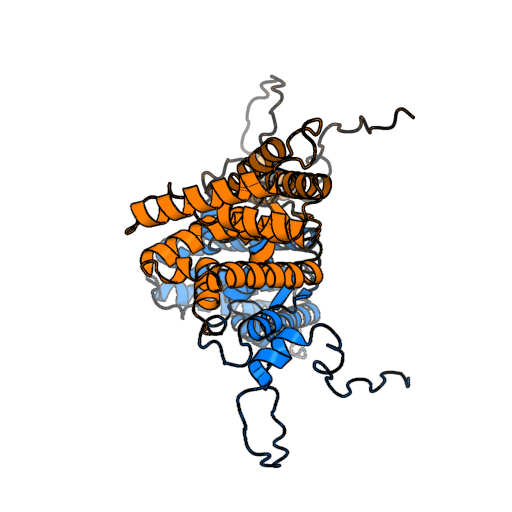.641 14.773 1 94.19 171 TYR B C 1
ATOM 3381 O O . TYR B 1 171 ? 0.628 28.562 14.906 1 94.19 171 TYR B O 1
ATOM 3389 N N . LEU B 1 172 ? -1.412 27.719 15.172 1 95.94 172 LEU B N 1
ATOM 3390 C CA . LEU B 1 172 ? -0.896 26.453 15.672 1 95.94 172 LEU B CA 1
ATOM 3391 C C . LEU B 1 172 ? -0.086 25.734 14.586 1 95.94 172 LEU B C 1
ATOM 3393 O O . LEU B 1 172 ? 1 25.219 14.859 1 95.94 172 LEU B O 1
ATOM 3397 N N . LYS B 1 173 ? -0.585 25.688 13.32 1 96.31 173 LYS B N 1
ATOM 3398 C CA . LYS B 1 173 ? 0.142 25.109 12.195 1 96.31 173 LYS B CA 1
ATOM 3399 C C . LYS B 1 173 ? 1.49 25.797 12 1 96.31 173 LYS B C 1
ATOM 3401 O O . LYS B 1 173 ? 2.492 25.125 11.719 1 96.31 173 LYS B O 1
ATOM 3406 N N . GLY B 1 174 ? 1.488 27.094 12.133 1 94.25 174 GLY B N 1
ATOM 3407 C CA . GLY B 1 174 ? 2.74 27.828 12.047 1 94.25 174 GLY B CA 1
ATOM 3408 C C . GLY B 1 174 ? 3.748 27.422 13.102 1 94.25 174 GLY B C 1
ATOM 3409 O O . GLY B 1 174 ? 4.93 27.25 12.805 1 94.25 174 GLY B O 1
ATOM 3410 N N . ALA B 1 175 ? 3.225 27.266 14.273 1 93.5 175 ALA B N 1
ATOM 3411 C CA . ALA B 1 175 ? 4.094 26.891 15.391 1 93.5 175 ALA B CA 1
ATOM 3412 C C . ALA B 1 175 ? 4.641 25.484 15.211 1 93.5 175 ALA B C 1
ATOM 3414 O O . ALA B 1 175 ? 5.766 25.188 15.625 1 93.5 175 ALA B O 1
ATOM 3415 N N . VAL B 1 176 ? 3.885 24.609 14.648 1 95.06 176 VAL B N 1
ATOM 3416 C CA . VAL B 1 176 ? 4.285 23.234 14.422 1 95.06 176 VAL B CA 1
ATOM 3417 C C . VAL B 1 176 ? 5.289 23.156 13.273 1 95.06 176 VAL B C 1
ATOM 3419 O O . VAL B 1 176 ? 6.211 22.344 13.305 1 95.06 176 VAL B O 1
ATOM 3422 N N . LEU B 1 177 ? 5.148 23.953 12.289 1 95.25 177 LEU B N 1
ATOM 3423 C CA . LEU B 1 177 ? 5.953 23.922 11.07 1 95.25 177 LEU B CA 1
ATOM 3424 C C . LEU B 1 177 ? 7.406 24.281 11.375 1 95.25 177 LEU B C 1
ATOM 3426 O O . LEU B 1 177 ? 8.328 23.609 10.914 1 95.25 177 LEU B O 1
ATOM 3430 N N . PHE B 1 178 ? 7.605 25.344 12.094 1 90.56 178 PHE B N 1
ATOM 3431 C CA . PHE B 1 178 ? 8.961 25.828 12.305 1 90.56 178 PHE B CA 1
ATOM 3432 C C . PHE B 1 178 ? 9.578 25.203 13.547 1 90.56 178 PHE B C 1
ATOM 3434 O O . PHE B 1 178 ? 9.516 25.797 14.633 1 90.56 178 PHE B O 1
ATOM 3441 N N . SER B 1 179 ? 9.898 23.953 13.359 1 77.81 179 SER B N 1
ATOM 3442 C CA . SER B 1 179 ? 10.656 23.219 14.367 1 77.81 179 SER B CA 1
ATOM 3443 C C . SER B 1 179 ? 12.156 23.344 14.125 1 77.81 179 SER B C 1
ATOM 3445 O O . SER B 1 179 ? 12.664 22.922 13.086 1 77.81 179 SER B O 1
ATOM 3447 N N . ALA B 1 180 ? 12.82 23.859 15.039 1 68.56 180 ALA B N 1
ATOM 3448 C CA . ALA B 1 180 ? 14.227 24.219 14.875 1 68.56 180 ALA B CA 1
ATOM 3449 C C . ALA B 1 180 ? 15.141 23.062 15.281 1 68.56 180 ALA B C 1
ATOM 3451 O O . ALA B 1 180 ? 16.344 23.094 15.016 1 68.56 180 ALA B O 1
ATOM 3452 N N . ASP B 1 181 ? 14.555 22.125 15.742 1 79.94 181 ASP B N 1
ATOM 3453 C CA . ASP B 1 181 ? 15.414 21.047 16.219 1 79.94 181 ASP B CA 1
ATOM 3454 C C . ASP B 1 181 ? 15.586 19.969 15.148 1 79.94 181 ASP B C 1
ATOM 3456 O O . ASP B 1 181 ? 15.703 18.781 15.461 1 79.94 181 ASP B O 1
ATOM 3460 N N . LEU B 1 182 ? 15.703 20.344 13.898 1 87.69 182 LEU B N 1
ATOM 3461 C CA . LEU B 1 182 ? 15.922 19.391 12.805 1 87.69 182 LEU B CA 1
ATOM 3462 C C . LEU B 1 182 ? 17.391 19.375 12.391 1 87.69 182 LEU B C 1
ATOM 3464 O O . LEU B 1 182 ? 17.938 20.406 11.992 1 87.69 182 LEU B O 1
ATOM 3468 N N . PRO B 1 183 ? 18 18.297 12.531 1 89.25 183 PRO B N 1
ATOM 3469 C CA . PRO B 1 183 ? 19.391 18.219 12.086 1 89.25 183 PRO B CA 1
ATOM 3470 C C . PRO B 1 183 ? 19.547 18.484 10.594 1 89.25 183 PRO B C 1
ATOM 3472 O O . PRO B 1 183 ? 18.719 18.078 9.789 1 89.25 183 PRO B O 1
ATOM 3475 N N . GLY B 1 184 ? 20.531 19.344 10.227 1 91.31 184 GLY B N 1
ATOM 3476 C CA . GLY B 1 184 ? 20.828 19.547 8.82 1 91.31 184 GLY B CA 1
ATOM 3477 C C . GLY B 1 184 ? 20.328 20.875 8.289 1 91.31 184 GLY B C 1
ATOM 3478 O O . GLY B 1 184 ? 20.562 21.219 7.125 1 91.31 184 GLY B O 1
ATOM 3479 N N . LEU B 1 185 ? 19.688 21.594 9.18 1 92.12 185 LEU B N 1
ATOM 3480 C CA . LEU B 1 185 ? 19.219 22.906 8.742 1 92.12 185 LEU B CA 1
ATOM 3481 C C . LEU B 1 185 ? 20.375 23.828 8.422 1 92.12 185 LEU B C 1
ATOM 3483 O O . LEU B 1 185 ? 21.344 23.922 9.203 1 92.12 185 LEU B O 1
ATOM 3487 N N . GLN B 1 186 ? 20.328 24.453 7.293 1 94.38 186 GLN B N 1
ATOM 3488 C CA . GLN B 1 186 ? 21.328 25.438 6.902 1 94.38 186 GLN B CA 1
ATOM 3489 C C . GLN B 1 186 ? 21.078 26.781 7.566 1 94.38 186 GLN B C 1
ATOM 3491 O O . GLN B 1 186 ? 22 27.406 8.078 1 94.38 186 GLN B O 1
ATOM 3496 N N . ALA B 1 187 ? 19.859 27.25 7.551 1 94.12 187 ALA B N 1
ATOM 3497 C CA . ALA B 1 187 ? 19.469 28.531 8.148 1 94.12 187 ALA B CA 1
ATOM 3498 C C . ALA B 1 187 ? 18.875 28.344 9.531 1 94.12 187 ALA B C 1
ATOM 3500 O O . ALA B 1 187 ? 17.781 28.828 9.82 1 94.12 187 ALA B O 1
ATOM 3501 N N . THR B 1 188 ? 19.641 27.766 10.43 1 93.5 188 THR B N 1
ATOM 3502 C CA . THR B 1 188 ? 19.156 27.375 11.75 1 93.5 188 THR B CA 1
ATOM 3503 C C . THR B 1 188 ? 18.688 28.594 12.539 1 93.5 188 THR B C 1
ATOM 3505 O O . THR B 1 188 ? 17.625 28.562 13.172 1 93.5 188 THR B O 1
ATOM 3508 N N . LEU B 1 189 ? 19.438 29.688 12.547 1 93.5 189 LEU B N 1
ATOM 3509 C CA . LEU B 1 189 ? 19.109 30.891 13.312 1 93.5 189 LEU B CA 1
ATOM 3510 C C . LEU B 1 189 ? 17.812 31.516 12.812 1 93.5 189 LEU B C 1
ATOM 3512 O O . LEU B 1 189 ? 17 32 13.609 1 93.5 189 LEU B O 1
ATOM 3516 N N . TYR B 1 190 ? 17.703 31.516 11.516 1 94.38 190 TYR B N 1
ATOM 3517 C CA . TYR B 1 190 ? 16.484 32.062 10.938 1 94.38 190 TYR B CA 1
ATOM 3518 C C . TYR B 1 190 ? 15.273 31.219 11.344 1 94.38 190 TYR B C 1
ATOM 3520 O O . TYR B 1 190 ? 14.242 31.766 11.75 1 94.38 190 TYR B O 1
ATOM 3528 N N . VAL B 1 191 ? 15.383 29.906 11.234 1 94.69 191 VAL B N 1
ATOM 3529 C CA . VAL B 1 191 ? 14.281 29.016 11.586 1 94.69 191 VAL B CA 1
ATOM 3530 C C . VAL B 1 191 ? 13.953 29.172 13.07 1 94.69 191 VAL B C 1
ATOM 3532 O O . VAL B 1 191 ? 12.781 29.156 13.461 1 94.69 191 VAL B O 1
ATOM 3535 N N . GLN B 1 192 ? 14.961 29.328 13.914 1 93.94 192 GLN B N 1
ATOM 3536 C CA . GLN B 1 192 ? 14.773 29.531 15.344 1 93.94 192 GLN B CA 1
ATOM 3537 C C . GLN B 1 192 ? 13.984 30.812 15.609 1 93.94 192 GLN B C 1
ATOM 3539 O O . GLN B 1 192 ? 13.125 30.844 16.5 1 93.94 192 GLN B O 1
ATOM 3544 N N . SER B 1 193 ? 14.328 31.828 14.891 1 94.06 193 SER B N 1
ATOM 3545 C CA . SER B 1 193 ? 13.617 33.094 15.031 1 94.06 193 SER B CA 1
ATOM 3546 C C . SER B 1 193 ? 12.148 32.938 14.633 1 94.06 193 SER B C 1
ATOM 3548 O O . SER B 1 193 ? 11.258 33.469 15.312 1 94.06 193 SER B O 1
ATOM 3550 N N . LEU B 1 194 ? 11.938 32.281 13.531 1 92.88 194 LEU B N 1
ATOM 3551 C CA 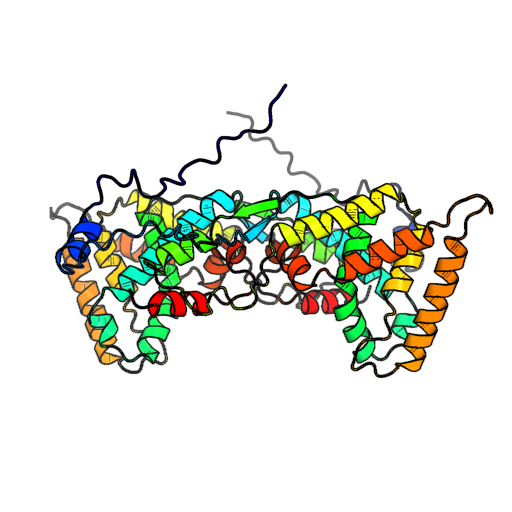. LEU B 1 194 ? 10.57 32.031 13.078 1 92.88 194 LEU B CA 1
ATOM 3552 C C . LEU B 1 194 ? 9.805 31.203 14.109 1 92.88 194 LEU B C 1
ATOM 3554 O O . LEU B 1 194 ? 8.633 31.469 14.375 1 92.88 194 LEU B O 1
ATOM 3558 N N . GLN B 1 195 ? 10.445 30.219 14.664 1 93.12 195 GLN B N 1
ATOM 3559 C CA . GLN B 1 195 ? 9.844 29.375 15.695 1 93.12 195 GLN B CA 1
ATOM 3560 C C . GLN B 1 195 ? 9.438 30.203 16.906 1 93.12 195 GLN B C 1
ATOM 3562 O O . GLN B 1 195 ? 8.336 30.031 17.438 1 93.12 195 GLN B O 1
ATOM 3567 N N . ARG B 1 196 ? 10.289 31.062 17.375 1 93.38 196 ARG B N 1
ATOM 3568 C CA . ARG B 1 196 ? 10.008 31.922 18.531 1 93.38 196 ARG B CA 1
ATOM 3569 C C . ARG B 1 196 ? 8.836 32.844 18.25 1 93.38 196 ARG B C 1
ATOM 3571 O O . ARG B 1 196 ? 7.957 33.031 19.094 1 93.38 196 ARG B O 1
ATOM 3578 N N . GLU B 1 197 ? 8.883 33.406 17.078 1 92.88 197 GLU B N 1
ATOM 3579 C CA . GLU B 1 197 ? 7.797 34.312 16.688 1 92.88 197 GLU B CA 1
ATOM 3580 C C . GLU B 1 197 ? 6.465 33.562 16.625 1 92.88 197 GLU B C 1
ATOM 3582 O O . GLU B 1 197 ? 5.445 34.062 17.125 1 92.88 197 GLU B O 1
ATOM 3587 N N . ALA B 1 198 ? 6.48 32.438 15.984 1 92.25 198 ALA B N 1
ATOM 3588 C CA . ALA B 1 198 ? 5.262 31.641 15.859 1 92.25 198 ALA B CA 1
ATOM 3589 C C . ALA B 1 198 ? 4.711 31.25 17.219 1 92.25 198 ALA B C 1
ATOM 3591 O O . ALA B 1 198 ? 3.502 31.312 17.453 1 92.25 198 ALA B O 1
ATOM 3592 N N . GLN B 1 199 ? 5.555 30.891 18.172 1 91.25 199 GLN B N 1
ATOM 3593 C CA . GLN B 1 199 ? 5.148 30.516 19.531 1 91.25 199 GLN B CA 1
ATOM 3594 C C . GLN B 1 199 ? 4.574 31.703 20.281 1 91.25 199 GLN B C 1
ATOM 3596 O O . GLN B 1 199 ? 3.586 31.578 21 1 91.25 199 GLN B O 1
ATOM 3601 N N . ARG B 1 200 ? 5.199 32.844 20.125 1 92.69 200 ARG B N 1
ATOM 3602 C CA . ARG B 1 200 ? 4.738 34.031 20.797 1 92.69 200 ARG B CA 1
ATOM 3603 C C . ARG B 1 200 ? 3.338 34.438 20.328 1 92.69 200 ARG B C 1
ATOM 3605 O O . ARG B 1 200 ? 2.463 34.719 21.141 1 92.69 200 ARG B O 1
ATOM 3612 N N . VAL B 1 201 ? 3.164 34.406 19.016 1 93 201 VAL B N 1
ATOM 3613 C CA . VAL B 1 201 ? 1.88 34.812 18.453 1 93 201 VAL B CA 1
ATOM 3614 C C . VAL B 1 201 ? 0.802 33.812 18.859 1 93 201 VAL B C 1
ATOM 3616 O O . VAL B 1 201 ? -0.325 34.188 19.188 1 93 201 VAL B O 1
ATOM 3619 N N . LEU B 1 202 ? 1.153 32.531 18.875 1 92.44 202 LEU B N 1
ATOM 3620 C CA . LEU B 1 202 ? 0.212 31.516 19.312 1 92.44 202 LEU B CA 1
ATOM 3621 C C . LEU B 1 202 ? -0.218 31.75 20.766 1 92.44 202 LEU B C 1
ATOM 3623 O O . LEU B 1 202 ? -1.404 31.656 21.078 1 92.44 202 LEU B O 1
ATOM 3627 N N . HIS B 1 203 ? 0.704 32.062 21.594 1 90.81 203 HIS B N 1
ATOM 3628 C CA . HIS B 1 203 ? 0.413 32.375 22.984 1 90.81 203 HIS B CA 1
ATOM 3629 C C . HIS B 1 203 ? -0.557 33.531 23.109 1 90.81 203 HIS B C 1
ATOM 3631 O O . HIS B 1 203 ? -1.493 33.5 23.906 1 90.81 203 HIS B O 1
ATOM 3637 N N . GLU B 1 204 ? -0.366 34.531 22.281 1 90.81 204 GLU B N 1
ATOM 3638 C CA . GLU B 1 204 ? -1.202 35.719 22.312 1 90.81 204 GLU B CA 1
ATOM 3639 C C . GLU B 1 204 ? -2.637 35.406 21.906 1 90.81 204 GLU B C 1
ATOM 3641 O O . GLU B 1 204 ? -3.586 35.969 22.469 1 90.81 204 GLU B O 1
ATOM 3646 N N . VAL B 1 205 ? -2.721 34.531 20.938 1 90 205 VAL B N 1
ATOM 3647 C CA . VAL B 1 205 ? -4.035 34.219 20.391 1 90 205 VAL B CA 1
ATOM 3648 C C . VAL B 1 205 ? -4.793 33.281 21.344 1 90 205 VAL B C 1
ATOM 3650 O O . VAL B 1 205 ? -6.023 33.344 21.422 1 90 205 VAL B O 1
ATOM 3653 N N . LEU B 1 206 ? -4.086 32.5 22.125 1 89.5 206 LEU B N 1
ATOM 3654 C CA . LEU B 1 206 ? -4.719 31.5 23 1 89.5 206 LEU B CA 1
ATOM 3655 C C . LEU B 1 206 ? -4.926 32.062 24.391 1 89.5 206 LEU B C 1
ATOM 3657 O O . LEU B 1 206 ? -5.445 31.359 25.281 1 89.5 206 LEU B O 1
ATOM 3661 N N . VAL B 1 207 ? -4.461 33.25 24.656 1 81.81 207 VAL B N 1
ATOM 3662 C CA . VAL B 1 207 ? -4.652 33.875 25.953 1 81.81 207 VAL B CA 1
ATOM 3663 C C . VAL B 1 207 ? -6.145 34.062 26.234 1 81.81 207 VAL B C 1
ATOM 3665 O O . VAL B 1 207 ? -6.887 34.531 25.375 1 81.81 207 VAL B O 1
ATOM 3668 N N . PRO B 1 208 ? -6.434 33.5 27.359 1 76.62 208 PRO B N 1
ATOM 3669 C CA . PRO B 1 208 ? -7.852 33.656 27.688 1 76.62 208 PRO B CA 1
ATOM 3670 C C . PRO B 1 208 ? -8.312 35.094 27.734 1 76.62 208 PRO B C 1
ATOM 3672 O O . PRO B 1 208 ? -7.543 35.969 28.109 1 76.62 208 PRO B O 1
ATOM 3675 N N . LEU B 1 209 ? -9.477 35.312 27.141 1 68.19 209 LEU B N 1
ATOM 3676 C CA . LEU B 1 209 ? -10.055 36.656 27.156 1 68.19 209 LEU B CA 1
ATOM 3677 C C . LEU B 1 209 ? -10.258 37.156 28.578 1 68.19 209 LEU B C 1
ATOM 3679 O O . LEU B 1 209 ? -10.039 38.344 28.875 1 68.19 209 LEU B O 1
ATOM 3683 N N . GLN B 1 210 ? -10.617 36.188 29.359 1 69.94 210 GLN B N 1
ATOM 3684 C CA . GLN B 1 210 ? -10.812 36.531 30.75 1 69.94 210 GLN B CA 1
ATOM 3685 C C . GLN B 1 210 ? -9.797 35.844 31.656 1 69.94 210 GLN B C 1
ATOM 3687 O O . GLN B 1 210 ? -9.492 34.656 31.453 1 69.94 210 GLN B O 1
ATOM 3692 N N . PRO B 1 211 ? -9.242 36.594 32.562 1 66.31 211 PRO B N 1
ATOM 3693 C CA . PRO B 1 211 ? -8.219 36.062 33.469 1 66.31 211 PRO B CA 1
ATOM 3694 C C . PRO B 1 211 ? -8.672 34.812 34.219 1 66.31 211 PRO B C 1
ATOM 3696 O O . PRO B 1 211 ? -7.84 33.969 34.594 1 66.31 211 PRO B O 1
ATOM 3699 N N . LYS B 1 212 ? -9.984 34.688 34.438 1 70.12 212 LYS B N 1
ATOM 3700 C CA . LYS B 1 212 ? -10.484 33.531 35.188 1 70.12 212 LYS B CA 1
ATOM 3701 C C . LYS B 1 212 ? -10.5 32.281 34.344 1 70.12 212 LYS B C 1
ATOM 3703 O O . LYS B 1 212 ? -10.586 31.172 34.875 1 70.12 212 LYS B O 1
ATOM 3708 N N . ASP B 1 213 ? -10.281 32.531 33.125 1 69.12 213 ASP B N 1
ATOM 3709 C CA . ASP B 1 213 ? -10.391 31.391 32.219 1 69.12 213 ASP B CA 1
ATOM 3710 C C . ASP B 1 213 ? -9.086 30.594 32.188 1 69.12 213 ASP B C 1
ATOM 3712 O O . ASP B 1 213 ? -8 31.172 32.25 1 69.12 213 ASP B O 1
ATOM 3716 N N . THR B 1 214 ? -9.141 29.328 32.406 1 74.38 214 THR B N 1
ATOM 3717 C CA . THR B 1 214 ? -7.988 28.438 32.281 1 74.38 214 THR B CA 1
ATOM 3718 C C . THR B 1 214 ? -7.402 28.516 30.875 1 74.38 214 THR B C 1
ATOM 3720 O O . THR B 1 214 ? -8.141 28.609 29.891 1 74.38 214 THR B O 1
ATOM 3723 N N . SER B 1 215 ? -6.156 28.734 30.859 1 81.38 215 SER B N 1
ATOM 3724 C CA . SER B 1 215 ? -5.473 28.797 29.578 1 81.38 215 SER B CA 1
ATOM 3725 C C . SER B 1 215 ? -5.594 27.484 28.812 1 81.38 215 SER B C 1
ATOM 3727 O O . SER B 1 215 ? -5.422 26.406 29.391 1 81.38 215 SER B O 1
ATOM 3729 N N . ARG B 1 216 ? -6.043 27.453 27.578 1 88.69 216 ARG B N 1
ATOM 3730 C CA . ARG B 1 216 ? -6.156 26.297 26.703 1 88.69 216 ARG B CA 1
ATOM 3731 C C . ARG B 1 216 ? -4.812 25.953 26.078 1 88.69 216 ARG B C 1
ATOM 3733 O O . ARG B 1 216 ? -4.691 24.969 25.359 1 88.69 216 ARG B O 1
ATOM 3740 N N . LEU B 1 217 ? -3.859 26.781 26.438 1 89.38 217 LEU B N 1
ATOM 3741 C CA . LEU B 1 217 ? -2.566 26.641 25.781 1 89.38 217 LEU B CA 1
ATOM 3742 C C . LEU B 1 217 ? -1.929 25.297 26.125 1 89.38 217 LEU B C 1
ATOM 3744 O O . LEU B 1 217 ? -1.46 24.578 25.234 1 89.38 217 LEU B O 1
ATOM 3748 N N . ALA B 1 218 ? -1.952 24.984 27.359 1 90.81 218 ALA B N 1
ATOM 3749 C CA . ALA B 1 218 ? -1.268 23.781 27.812 1 90.81 218 ALA B CA 1
ATOM 3750 C C . ALA B 1 218 ? -1.89 22.531 27.188 1 90.81 218 ALA B C 1
ATOM 3752 O O . ALA B 1 218 ? -1.188 21.719 26.594 1 90.81 218 ALA B O 1
ATOM 3753 N N . PRO B 1 219 ? -3.223 22.406 27.312 1 94.25 219 PRO B N 1
ATOM 3754 C CA . PRO B 1 219 ? -3.832 21.234 26.672 1 94.25 219 PRO B CA 1
ATOM 3755 C C . PRO B 1 219 ? -3.553 21.156 25.172 1 94.25 219 PRO B C 1
ATOM 3757 O O . PRO B 1 219 ? -3.381 20.062 24.641 1 94.25 219 PRO B O 1
ATOM 3760 N N . ILE B 1 220 ? -3.521 22.219 24.516 1 95.75 220 ILE B N 1
ATOM 3761 C CA . ILE B 1 220 ? -3.264 22.281 23.078 1 95.75 220 ILE B CA 1
ATOM 3762 C C . ILE B 1 220 ? -1.836 21.812 22.797 1 95.75 220 ILE B C 1
ATOM 3764 O O . ILE B 1 220 ? -1.616 20.938 21.938 1 95.75 220 ILE B O 1
ATOM 3768 N N . LEU B 1 221 ? -0.888 22.344 23.578 1 93.75 221 LEU B N 1
ATOM 3769 C CA . LEU B 1 221 ? 0.515 22.016 23.359 1 93.75 221 LEU B CA 1
ATOM 3770 C C . LEU B 1 221 ? 0.784 20.547 23.688 1 93.75 221 LEU B C 1
ATOM 3772 O O . LEU B 1 221 ? 1.605 19.906 23.031 1 93.75 221 LEU B O 1
ATOM 3776 N N . LEU B 1 222 ? 0.084 20.031 24.672 1 95.5 222 LEU B N 1
ATOM 3777 C CA . LEU B 1 222 ? 0.219 18.625 25.016 1 95.5 222 LEU B CA 1
ATOM 3778 C C . LEU B 1 222 ? -0.295 17.734 23.891 1 95.5 222 LEU B C 1
ATOM 3780 O O . LEU B 1 222 ? 0.299 16.703 23.578 1 95.5 222 LEU B O 1
ATOM 3784 N N . THR B 1 223 ? -1.351 18.141 23.312 1 96.88 223 THR B N 1
ATOM 3785 C CA . THR B 1 223 ? -1.909 17.391 22.188 1 96.88 223 THR B CA 1
ATOM 3786 C C . THR B 1 223 ? -0.986 17.453 20.984 1 96.88 223 THR B C 1
ATOM 3788 O O . THR B 1 223 ? -0.825 16.453 20.266 1 96.88 223 THR B O 1
ATOM 3791 N N . VAL B 1 224 ? -0.386 18.594 20.734 1 95.62 224 VAL B N 1
ATOM 3792 C CA . VAL B 1 224 ? 0.574 18.75 19.641 1 95.62 224 VAL B CA 1
ATOM 3793 C C . VAL B 1 224 ? 1.768 17.828 19.875 1 95.62 224 VAL B C 1
ATOM 3795 O O . VAL B 1 224 ? 2.262 17.188 18.938 1 95.62 224 VAL B O 1
ATOM 3798 N N . SER B 1 225 ? 2.205 17.781 21.094 1 94.81 225 SER B N 1
ATOM 3799 C CA . SER B 1 225 ? 3.322 16.906 21.422 1 94.81 225 SER B CA 1
ATOM 3800 C C . SER B 1 225 ? 2.982 15.445 21.156 1 94.81 225 SER B C 1
ATOM 3802 O O . SER B 1 225 ? 3.816 14.688 20.641 1 94.81 225 SER B O 1
ATOM 3804 N N . ALA B 1 226 ? 1.768 15.094 21.453 1 95.75 226 ALA B N 1
ATOM 3805 C CA . ALA B 1 226 ? 1.311 13.727 21.188 1 95.75 226 ALA B CA 1
ATOM 3806 C C . ALA B 1 226 ? 1.241 13.453 19.688 1 95.75 226 ALA B C 1
ATOM 3808 O O . ALA B 1 226 ? 1.605 12.367 19.234 1 95.75 226 ALA B O 1
ATOM 3809 N N . LEU B 1 227 ? 0.816 14.375 18.938 1 94.88 227 LEU B N 1
ATOM 3810 C CA . LEU B 1 227 ? 0.718 14.258 17.484 1 94.88 227 LEU B CA 1
ATOM 3811 C C . LEU B 1 227 ? 2.094 14.039 16.875 1 94.88 227 LEU B C 1
ATOM 3813 O O . LEU B 1 227 ? 2.225 13.297 15.891 1 94.88 227 LEU B O 1
ATOM 3817 N N . ARG B 1 228 ? 3.062 14.672 17.469 1 93.19 228 ARG B N 1
ATOM 3818 C CA . ARG B 1 228 ? 4.418 14.617 16.922 1 93.19 228 ARG B CA 1
ATOM 3819 C C . ARG B 1 228 ? 5.031 13.234 17.125 1 93.19 228 ARG B C 1
ATOM 3821 O O . ARG B 1 228 ? 6.035 12.891 16.5 1 93.19 228 ARG B O 1
ATOM 3828 N N . THR B 1 229 ? 4.43 12.391 17.969 1 94 229 THR B N 1
ATOM 3829 C CA . THR B 1 229 ? 4.953 11.047 18.219 1 94 229 THR B CA 1
ATOM 3830 C C . THR B 1 229 ? 4.457 10.07 17.156 1 94 229 THR B C 1
ATOM 3832 O O . THR B 1 229 ? 4.973 8.953 17.047 1 94 229 THR B O 1
ATOM 3835 N N . ILE B 1 230 ? 3.508 10.469 16.422 1 95.81 230 ILE B N 1
ATOM 3836 C CA . ILE B 1 230 ? 3 9.625 15.344 1 95.81 230 ILE B CA 1
ATOM 3837 C C . ILE B 1 230 ? 3.932 9.711 14.141 1 95.81 230 ILE B C 1
ATOM 3839 O O . ILE B 1 230 ? 4.172 10.797 13.609 1 95.81 230 ILE B O 1
ATOM 3843 N N . SER B 1 231 ? 4.43 8.586 13.719 1 94.19 231 SER B N 1
ATOM 3844 C CA . SER B 1 231 ? 5.418 8.602 12.648 1 94.19 231 SER B CA 1
ATOM 3845 C C . SER B 1 231 ? 4.773 8.891 11.305 1 94.19 231 SER B C 1
ATOM 3847 O O . SER B 1 231 ? 3.627 8.516 11.062 1 94.19 231 SER B O 1
ATOM 3849 N N . ALA B 1 232 ? 5.578 9.539 10.453 1 95.56 232 ALA B N 1
ATOM 3850 C CA . ALA B 1 232 ? 5.145 9.812 9.086 1 95.56 232 ALA B CA 1
ATOM 3851 C C . ALA B 1 232 ? 4.848 8.523 8.336 1 95.56 232 ALA B C 1
ATOM 3853 O O . ALA B 1 232 ? 3.98 8.492 7.457 1 95.56 232 ALA B O 1
ATOM 3854 N N . GLY B 1 233 ? 5.598 7.523 8.695 1 93.81 233 GLY B N 1
ATOM 3855 C CA . GLY B 1 233 ? 5.375 6.227 8.078 1 93.81 233 GLY B CA 1
ATOM 3856 C C . GLY B 1 233 ? 3.988 5.668 8.336 1 93.81 233 GLY B C 1
ATOM 3857 O O . GLY B 1 233 ? 3.332 5.172 7.414 1 93.81 233 GLY B O 1
ATOM 3858 N N . VAL B 1 234 ? 3.564 5.762 9.539 1 94.38 234 VAL B N 1
ATOM 3859 C CA . VAL B 1 234 ? 2.24 5.277 9.914 1 94.38 234 VAL B CA 1
ATOM 3860 C C . VAL B 1 234 ? 1.17 6.055 9.156 1 94.38 234 VAL B C 1
ATOM 3862 O O . VAL B 1 234 ? 0.226 5.465 8.625 1 94.38 234 VAL B O 1
ATOM 3865 N N . VAL B 1 235 ? 1.346 7.34 9.055 1 97.25 235 VAL B N 1
ATOM 3866 C CA . VAL B 1 235 ? 0.395 8.195 8.352 1 97.25 235 VAL B CA 1
ATOM 3867 C C . VAL B 1 235 ? 0.374 7.836 6.867 1 97.25 235 VAL B C 1
ATOM 3869 O O . VAL B 1 235 ? -0.697 7.723 6.266 1 97.25 235 VAL B O 1
ATOM 3872 N N . THR B 1 236 ? 1.507 7.641 6.324 1 94.62 236 THR B N 1
ATOM 3873 C CA . THR B 1 236 ? 1.621 7.297 4.91 1 94.62 236 THR B CA 1
ATOM 3874 C C . THR B 1 236 ? 0.938 5.965 4.621 1 94.62 236 THR B C 1
ATOM 3876 O O . THR B 1 236 ? 0.126 5.863 3.701 1 94.62 236 THR B O 1
ATOM 3879 N N . GLU B 1 237 ? 1.246 4.969 5.43 1 92.94 237 GLU B N 1
ATOM 3880 C CA . GLU B 1 237 ? 0.731 3.619 5.207 1 92.94 237 GLU B CA 1
ATOM 3881 C C . GLU B 1 237 ? -0.785 3.574 5.371 1 92.94 237 GLU B C 1
ATOM 3883 O O . GLU B 1 237 ? -1.476 2.871 4.629 1 92.94 237 GLU B O 1
ATOM 3888 N N . LEU B 1 238 ? -1.279 4.336 6.254 1 94.62 238 LEU B N 1
ATOM 3889 C CA . LEU B 1 238 ? -2.699 4.266 6.582 1 94.62 238 LEU B CA 1
ATOM 3890 C C . LEU B 1 238 ? -3.531 5.035 5.562 1 94.62 238 LEU B C 1
ATOM 3892 O O . LEU B 1 238 ? -4.531 4.52 5.055 1 94.62 238 LEU B O 1
ATOM 3896 N N . PHE B 1 239 ? -3.096 6.176 5.195 1 94.31 239 PHE B N 1
ATOM 3897 C CA . PHE B 1 239 ? -3.992 7.066 4.465 1 94.31 239 PHE B CA 1
ATOM 3898 C C . PHE B 1 239 ? -3.609 7.133 2.992 1 94.31 239 PHE B C 1
ATOM 3900 O O . PHE B 1 239 ? -4.453 7.402 2.137 1 94.31 239 PHE B O 1
ATOM 3907 N N . PHE B 1 240 ? -2.357 6.855 2.66 1 91 240 PHE B N 1
ATOM 3908 C CA . PHE B 1 240 ? -1.94 7.262 1.323 1 91 240 PHE B CA 1
ATOM 3909 C C . PHE B 1 240 ? -1.446 6.059 0.525 1 91 240 PHE B C 1
ATOM 3911 O O . PHE B 1 240 ? -1.397 6.102 -0.706 1 91 240 PHE B O 1
ATOM 3918 N N . ARG B 1 241 ? -1.129 5.031 1.175 1 88.88 241 ARG B N 1
ATOM 3919 C CA . ARG B 1 241 ? -0.587 3.867 0.48 1 88.88 241 ARG B CA 1
ATOM 3920 C C . ARG B 1 241 ? -1.585 3.324 -0.538 1 88.88 241 ARG B C 1
ATOM 3922 O O . ARG B 1 241 ? -1.203 2.945 -1.646 1 88.88 241 ARG B O 1
ATOM 3929 N N . PRO B 1 242 ? -2.863 3.354 -0.234 1 85.12 242 PRO B N 1
ATOM 3930 C CA . PRO B 1 242 ? -3.828 2.865 -1.221 1 85.12 242 PRO B CA 1
ATOM 3931 C C . PRO B 1 242 ? -3.824 3.686 -2.508 1 85.12 242 PRO B C 1
ATOM 3933 O O . PRO B 1 242 ? -4.293 3.215 -3.547 1 85.12 242 PRO B O 1
ATOM 3936 N N . VAL B 1 243 ? -3.256 4.844 -2.391 1 83.31 243 VAL B N 1
ATOM 3937 C CA . VAL B 1 243 ? -3.33 5.758 -3.523 1 83.31 243 VAL B CA 1
ATOM 3938 C C . VAL B 1 243 ? -1.973 5.836 -4.219 1 83.31 243 VAL B C 1
ATOM 3940 O O . VAL B 1 243 ? -1.898 5.84 -5.449 1 83.31 243 VAL B O 1
ATOM 3943 N N . ILE B 1 244 ? -0.958 5.824 -3.467 1 83.19 244 ILE B N 1
ATOM 3944 C CA . ILE B 1 244 ? 0.339 6.129 -4.062 1 83.19 244 ILE B CA 1
ATOM 3945 C C . ILE B 1 244 ? 1.124 4.836 -4.277 1 83.19 244 ILE B C 1
ATOM 3947 O O . ILE B 1 244 ? 2.16 4.836 -4.945 1 83.19 244 ILE B O 1
ATOM 3951 N N . GLY B 1 245 ? 0.604 3.748 -3.734 1 81.56 245 GLY B N 1
ATOM 3952 C CA . GLY B 1 245 ? 1.304 2.482 -3.889 1 81.56 245 GLY B CA 1
ATOM 3953 C C . GLY B 1 245 ? 2.684 2.482 -3.256 1 81.56 245 GLY B C 1
ATOM 3954 O O . GLY B 1 245 ? 2.842 2.883 -2.1 1 81.56 245 GLY B O 1
ATOM 3955 N N . SER B 1 246 ? 3.67 2.1 -4.023 1 80 246 SER B N 1
ATOM 3956 C CA . SER B 1 246 ? 5.027 1.949 -3.506 1 80 246 SER B CA 1
ATOM 3957 C C . SER B 1 246 ? 5.793 3.266 -3.576 1 80 246 SER B C 1
ATOM 3959 O O . SER B 1 246 ? 6.93 3.354 -3.109 1 80 246 SER B O 1
ATOM 3961 N N . THR B 1 247 ? 5.191 4.305 -4.047 1 82 247 THR B N 1
ATOM 3962 C CA . THR B 1 247 ? 5.855 5.602 -4.172 1 82 247 THR B CA 1
ATOM 3963 C C . THR B 1 247 ? 6.105 6.215 -2.797 1 82 247 THR B C 1
ATOM 3965 O O . THR B 1 247 ? 5.273 6.094 -1.896 1 82 247 THR B O 1
ATOM 3968 N N . GLU B 1 248 ? 7.25 6.859 -2.736 1 86.81 248 GLU B N 1
ATOM 3969 C CA . GLU B 1 248 ? 7.57 7.566 -1.501 1 86.81 248 GLU B CA 1
ATOM 3970 C C . GLU B 1 248 ? 6.734 8.836 -1.363 1 86.81 248 GLU B C 1
ATOM 3972 O O . GLU B 1 248 ? 6.641 9.633 -2.301 1 86.81 248 GLU B O 1
ATOM 3977 N N . ILE B 1 249 ? 6.234 9.07 -0.258 1 91.44 249 ILE B N 1
ATOM 3978 C CA . ILE B 1 249 ? 5.34 10.195 -0.014 1 91.44 249 ILE B CA 1
ATOM 3979 C C . ILE B 1 249 ? 6.082 11.508 -0.248 1 91.44 249 ILE B C 1
ATOM 3981 O O . ILE B 1 249 ? 5.492 12.484 -0.707 1 91.44 249 ILE B O 1
ATOM 3985 N N . ASN B 1 250 ? 7.363 11.508 0.048 1 92.06 250 ASN B N 1
ATOM 3986 C CA . ASN B 1 250 ? 8.141 12.727 -0.123 1 92.06 250 ASN B CA 1
ATOM 3987 C C . ASN B 1 250 ? 8.164 13.18 -1.581 1 92.06 250 ASN B C 1
ATOM 3989 O O . ASN B 1 250 ? 8.195 14.383 -1.863 1 92.06 250 ASN B O 1
ATOM 3993 N N . GLN B 1 251 ? 8.156 12.219 -2.396 1 86.19 251 GLN B N 1
ATOM 3994 C CA . GLN B 1 251 ? 8.117 12.57 -3.814 1 86.19 251 GLN B CA 1
ATOM 3995 C C . GLN B 1 251 ? 6.824 13.297 -4.164 1 86.19 251 GLN B C 1
ATOM 3997 O O . GLN B 1 251 ? 6.844 14.273 -4.918 1 86.19 251 GLN B O 1
ATOM 4002 N N . LEU B 1 252 ? 5.812 12.852 -3.613 1 84.75 252 LEU B N 1
ATOM 4003 C CA . LEU B 1 252 ? 4.52 13.492 -3.838 1 84.75 252 LEU B CA 1
ATOM 4004 C C . LEU B 1 252 ? 4.496 14.891 -3.234 1 84.75 252 LEU B C 1
ATOM 4006 O O . LEU B 1 252 ? 4.016 15.836 -3.861 1 84.75 252 LEU B O 1
ATOM 4010 N N . LEU B 1 253 ? 5.02 15.016 -2.07 1 91.44 253 LEU B N 1
ATOM 4011 C CA . LEU B 1 253 ? 5.051 16.297 -1.376 1 91.44 253 LEU B CA 1
ATOM 4012 C C . LEU B 1 253 ? 5.852 17.328 -2.168 1 91.44 253 LEU B C 1
ATOM 4014 O O . LEU B 1 253 ? 5.418 18.469 -2.32 1 91.44 253 LEU B O 1
ATOM 4018 N N . ILE B 1 254 ? 6.992 16.891 -2.607 1 89.75 254 ILE B N 1
ATOM 4019 C CA . ILE B 1 254 ? 7.871 17.781 -3.359 1 89.75 254 ILE B CA 1
ATOM 4020 C C . ILE B 1 254 ? 7.176 18.219 -4.645 1 89.75 254 ILE B C 1
ATOM 4022 O O . ILE B 1 254 ? 7.219 19.391 -5.004 1 89.75 254 ILE B O 1
ATOM 4026 N N . GLN B 1 255 ? 6.578 17.266 -5.207 1 83 255 GLN B N 1
ATOM 4027 C CA . GLN B 1 255 ? 5.848 17.594 -6.43 1 83 255 GLN B CA 1
ATOM 4028 C C . GLN B 1 255 ? 4.727 18.594 -6.156 1 83 255 GLN B C 1
ATOM 4030 O O . GLN B 1 255 ? 4.551 19.547 -6.906 1 83 255 GLN B O 1
ATOM 4035 N N . MET B 1 256 ? 4.027 18.359 -5.109 1 83.81 256 MET B N 1
ATOM 4036 C CA . MET B 1 256 ? 2.93 19.25 -4.742 1 83.81 256 MET B CA 1
ATOM 4037 C C . MET B 1 256 ? 3.451 20.641 -4.398 1 83.81 256 MET B C 1
ATOM 4039 O O . MET B 1 256 ? 2.832 21.641 -4.75 1 83.81 256 MET B O 1
ATOM 4043 N N . PHE B 1 257 ? 4.555 20.656 -3.756 1 87.75 257 PHE B N 1
ATOM 4044 C CA . PHE B 1 257 ? 5.082 21.922 -3.244 1 87.75 257 PHE B CA 1
ATOM 4045 C C . PHE B 1 257 ? 5.637 22.766 -4.379 1 87.75 257 PHE B C 1
ATOM 4047 O O . PHE B 1 257 ? 5.473 24 -4.383 1 87.75 257 PHE B O 1
ATOM 4054 N N . TYR B 1 258 ? 6.281 22.125 -5.324 1 83.25 258 TYR B N 1
ATOM 4055 C CA . TYR B 1 258 ? 6.973 22.906 -6.348 1 83.25 258 TYR B CA 1
ATOM 4056 C C . TYR B 1 258 ? 6.129 23 -7.613 1 83.25 258 TYR B C 1
ATOM 4058 O O . TYR B 1 258 ? 6.559 23.594 -8.609 1 83.25 258 TYR B O 1
ATOM 4066 N N . THR B 1 259 ? 5.074 22.25 -7.641 1 70.38 259 THR B N 1
ATOM 4067 C CA . THR B 1 259 ? 4.168 22.469 -8.766 1 70.38 259 THR B CA 1
ATOM 4068 C C . THR B 1 259 ? 3.545 23.859 -8.703 1 70.38 259 THR B C 1
ATOM 4070 O O . THR B 1 259 ? 3.123 24.312 -7.637 1 70.38 259 THR B O 1
ATOM 4073 N N . LYS B 1 260 ? 4.211 24.734 -9.305 1 54.56 260 LYS B N 1
ATOM 4074 C CA . LYS B 1 260 ? 3.945 26.172 -9.336 1 54.56 260 LYS B CA 1
ATOM 4075 C C . LYS B 1 260 ? 2.447 26.453 -9.422 1 54.56 260 LYS B C 1
ATOM 4077 O O . LYS B 1 260 ? 1.743 25.844 -10.234 1 54.56 260 LYS B O 1
ATOM 4082 N N . GLN B 1 261 ? 1.762 26.781 -8.32 1 45.25 261 GLN B N 1
ATOM 4083 C CA . GLN B 1 261 ? 0.473 27.453 -8.391 1 45.25 261 GLN B CA 1
ATOM 4084 C C . GLN B 1 261 ? 0.573 28.75 -9.203 1 45.25 261 GLN B C 1
ATOM 4086 O O . GLN B 1 261 ? 1.624 29.391 -9.227 1 45.25 261 GLN B O 1
#